Protein AF-A0AAX1D8S8-F1 (afdb_monomer)

Radius of gyration: 26.81 Å; Cα contacts (8 Å, |Δi|>4): 566; chains: 1; bounding box: 75×73×84 Å

Structure (mmCIF, N/CA/C/O backbone):
data_AF-A0AAX1D8S8-F1
#
_entry.id   AF-A0AAX1D8S8-F1
#
loop_
_atom_site.group_PDB
_atom_site.id
_atom_site.type_symbol
_atom_site.label_atom_id
_atom_site.label_alt_id
_atom_site.label_comp_id
_atom_site.label_asym_id
_atom_site.label_entity_id
_atom_site.label_seq_id
_atom_site.pdbx_PDB_ins_code
_atom_site.Cartn_x
_atom_site.Cartn_y
_atom_site.Cartn_z
_atom_site.occupancy
_atom_site.B_iso_or_equiv
_atom_site.auth_seq_id
_atom_site.auth_comp_id
_atom_site.auth_asym_id
_atom_site.auth_atom_id
_atom_site.pdbx_PDB_model_num
ATOM 1 N N . MET A 1 1 ? -3.648 -12.601 16.994 1.00 87.38 1 MET A N 1
ATOM 2 C CA . MET A 1 1 ? -4.245 -11.450 16.275 1.00 87.38 1 MET A CA 1
ATOM 3 C C . MET A 1 1 ? -3.340 -10.216 16.274 1.00 87.38 1 MET A C 1
ATOM 5 O O . MET A 1 1 ? -2.895 -9.836 15.205 1.00 87.38 1 MET A O 1
ATOM 9 N N . LEU A 1 2 ? -2.989 -9.625 17.426 1.00 89.38 2 LEU A N 1
ATOM 10 C CA . LEU A 1 2 ? -2.055 -8.480 17.460 1.00 89.38 2 LEU A CA 1
ATOM 11 C C . LEU A 1 2 ? -0.657 -8.826 16.920 1.00 89.38 2 LEU A C 1
ATOM 13 O O . LEU A 1 2 ? -0.120 -8.078 16.114 1.00 89.38 2 LEU A O 1
ATOM 17 N N . ALA A 1 3 ? -0.115 -9.993 17.290 1.00 88.94 3 ALA A N 1
ATOM 18 C CA . ALA A 1 3 ? 1.142 -10.491 16.727 1.00 88.94 3 ALA A CA 1
ATOM 19 C C . ALA A 1 3 ? 1.061 -10.697 15.203 1.00 88.94 3 ALA A C 1
ATOM 21 O O . ALA A 1 3 ? 1.973 -10.308 14.487 1.00 88.94 3 ALA A O 1
ATOM 22 N N . ALA A 1 4 ? -0.063 -11.235 14.705 1.00 90.19 4 ALA A N 1
ATOM 23 C CA . ALA A 1 4 ? -0.306 -11.393 13.270 1.00 90.19 4 ALA A CA 1
ATOM 24 C C . ALA A 1 4 ? -0.246 -10.043 12.539 1.00 90.19 4 ALA A C 1
ATOM 26 O O . ALA A 1 4 ? 0.468 -9.895 11.556 1.00 90.19 4 ALA A O 1
ATOM 27 N N . PHE A 1 5 ? -0.932 -9.031 13.076 1.00 90.50 5 PHE A N 1
ATOM 28 C CA . PHE A 1 5 ? -0.909 -7.670 12.543 1.00 90.50 5 PHE A CA 1
ATOM 29 C C . PHE A 1 5 ? 0.482 -7.041 12.559 1.00 90.50 5 PHE A C 1
ATOM 31 O O . PHE A 1 5 ? 0.913 -6.505 11.541 1.00 90.50 5 PHE A O 1
ATOM 38 N N . ALA A 1 6 ? 1.191 -7.128 13.689 1.00 90.50 6 ALA A N 1
ATOM 39 C CA . ALA A 1 6 ? 2.540 -6.585 13.813 1.00 90.50 6 ALA A CA 1
ATOM 40 C C . ALA A 1 6 ? 3.482 -7.205 12.774 1.00 90.50 6 ALA A C 1
ATOM 42 O O . ALA A 1 6 ? 4.179 -6.483 12.074 1.00 90.50 6 ALA A O 1
ATOM 43 N N . LEU A 1 7 ? 3.450 -8.531 12.626 1.00 88.69 7 LEU A N 1
ATOM 44 C CA . LEU A 1 7 ? 4.300 -9.262 11.691 1.00 88.69 7 LEU A CA 1
ATOM 45 C C . LEU A 1 7 ? 3.942 -9.008 10.220 1.00 88.69 7 LEU A C 1
ATOM 47 O O . LEU A 1 7 ? 4.844 -8.885 9.396 1.00 88.69 7 LEU A O 1
ATOM 51 N N . CYS A 1 8 ? 2.656 -8.866 9.884 1.00 88.44 8 CYS A N 1
ATOM 52 C CA . CYS A 1 8 ? 2.245 -8.481 8.532 1.00 88.44 8 CYS A CA 1
ATOM 53 C C . CYS A 1 8 ? 2.627 -7.034 8.184 1.00 88.44 8 CYS A C 1
ATOM 55 O O . CYS A 1 8 ? 2.885 -6.749 7.020 1.00 88.44 8 CYS A O 1
ATOM 57 N N . LEU A 1 9 ? 2.700 -6.123 9.162 1.00 88.75 9 LEU A N 1
ATOM 58 C CA . LEU A 1 9 ? 3.254 -4.780 8.948 1.00 88.75 9 LEU A CA 1
ATOM 59 C C . LEU A 1 9 ? 4.780 -4.735 9.037 1.00 88.75 9 LEU A C 1
ATOM 61 O O . LEU A 1 9 ? 5.375 -3.769 8.576 1.00 88.75 9 LEU A O 1
ATOM 65 N N . ALA A 1 10 ? 5.431 -5.742 9.612 1.00 84.69 10 ALA A N 1
ATOM 66 C CA . ALA A 1 10 ? 6.866 -5.699 9.845 1.00 84.69 10 ALA A CA 1
ATOM 67 C C . ALA A 1 10 ? 7.686 -5.731 8.545 1.00 84.69 10 ALA A C 1
ATOM 69 O O . ALA A 1 10 ? 8.789 -5.215 8.557 1.00 84.69 10 ALA A O 1
ATOM 70 N N . GLY A 1 11 ? 7.187 -6.270 7.428 1.00 79.00 11 GLY A N 1
ATOM 71 C CA . GLY A 1 11 ? 7.929 -6.274 6.160 1.00 79.00 11 GLY A CA 1
ATOM 72 C C . GLY A 1 11 ? 7.166 -6.898 4.987 1.00 79.00 11 GLY A C 1
ATOM 73 O O . GLY A 1 11 ? 6.049 -7.388 5.153 1.00 79.00 11 GLY A O 1
ATOM 74 N N . SER A 1 12 ? 7.778 -6.914 3.797 1.00 72.06 12 SER A N 1
ATOM 75 C CA . SER A 1 12 ? 7.212 -7.487 2.558 1.00 72.06 12 SER A CA 1
ATOM 76 C C . SER A 1 12 ? 8.270 -8.215 1.712 1.00 72.06 12 SER A C 1
ATOM 78 O O . SER A 1 12 ? 9.472 -8.028 1.909 1.00 72.06 12 SER A O 1
ATOM 80 N N . SER A 1 13 ? 7.846 -9.058 0.759 1.00 65.12 13 SER A N 1
ATOM 81 C CA . SER A 1 13 ? 8.757 -9.739 -0.175 1.00 65.12 13 SER A CA 1
ATOM 82 C C . SER A 1 13 ? 8.081 -10.185 -1.471 1.00 65.12 13 SER A C 1
ATOM 84 O O . SER A 1 13 ? 6.919 -10.578 -1.447 1.00 65.12 13 SER A O 1
ATOM 86 N N . ILE A 1 14 ? 8.853 -10.178 -2.566 1.00 61.88 14 ILE A N 1
ATOM 87 C CA . ILE A 1 14 ? 8.516 -10.792 -3.867 1.00 61.88 14 ILE A CA 1
ATOM 88 C C . ILE A 1 14 ? 8.901 -12.270 -3.959 1.00 61.88 14 ILE A C 1
ATOM 90 O O . ILE A 1 14 ? 8.769 -12.871 -5.025 1.00 61.88 14 ILE A O 1
ATOM 94 N N . TYR A 1 15 ? 9.405 -12.853 -2.868 1.00 62.00 15 TYR A N 1
ATOM 95 C CA . TYR A 1 15 ? 9.742 -14.269 -2.794 1.00 62.00 15 TYR A CA 1
ATOM 96 C C . TYR A 1 15 ? 8.760 -14.987 -1.866 1.00 62.00 15 TYR A C 1
ATOM 98 O O . TYR A 1 15 ? 8.557 -14.583 -0.722 1.00 62.00 15 TYR A O 1
ATOM 106 N N . VAL A 1 16 ? 8.097 -16.010 -2.409 1.00 59.78 16 VAL A N 1
ATOM 107 C CA . VAL A 1 16 ? 7.327 -17.006 -1.655 1.00 59.78 16 VAL A CA 1
ATOM 108 C C . VAL A 1 16 ? 8.241 -18.086 -1.048 1.00 59.78 16 VAL A C 1
ATOM 110 O O . VAL A 1 16 ? 7.948 -18.512 0.069 1.00 59.78 16 VAL A O 1
ATOM 113 N N . PRO A 1 17 ? 9.334 -18.549 -1.704 1.00 61.03 17 PRO A N 1
ATOM 114 C CA . PRO A 1 17 ? 10.184 -19.567 -1.098 1.00 61.03 17 PRO A CA 1
ATOM 115 C C . PRO A 1 17 ? 11.060 -18.997 0.027 1.00 61.03 17 PRO A C 1
ATOM 117 O O . PRO A 1 17 ? 11.132 -17.789 0.253 1.00 61.03 17 PRO A O 1
ATOM 120 N N . TYR A 1 18 ? 11.722 -19.913 0.735 1.00 54.78 18 TYR A N 1
ATOM 121 C CA . TYR A 1 18 ? 12.627 -19.639 1.848 1.00 54.78 18 TYR A CA 1
ATOM 122 C C . TYR A 1 18 ? 13.657 -18.527 1.531 1.00 54.78 18 TYR A C 1
ATOM 124 O O . TYR A 1 18 ? 14.169 -18.491 0.410 1.00 54.78 18 TYR A O 1
ATOM 132 N N . PRO A 1 19 ? 14.007 -17.655 2.505 1.00 63.34 19 PRO A N 1
ATOM 133 C CA . PRO A 1 19 ? 13.573 -17.657 3.910 1.00 63.34 19 PRO A CA 1
ATOM 134 C C . PRO A 1 19 ? 12.190 -17.037 4.159 1.00 63.34 19 PRO A C 1
ATOM 136 O O . PRO A 1 19 ? 11.825 -16.014 3.578 1.00 63.34 19 PRO A O 1
ATOM 139 N N . LEU A 1 20 ? 11.433 -17.630 5.096 1.00 67.81 20 LEU A N 1
ATOM 140 C CA . LEU A 1 20 ? 10.131 -17.115 5.535 1.00 67.81 20 LEU A CA 1
ATOM 141 C C . LEU A 1 20 ? 10.277 -15.721 6.157 1.00 67.81 20 LEU A C 1
ATOM 143 O O . LEU A 1 20 ? 10.866 -15.538 7.221 1.00 67.81 20 LEU A O 1
ATOM 147 N N . ARG A 1 21 ? 9.688 -14.729 5.493 1.00 72.50 21 ARG A N 1
ATOM 148 C CA . ARG A 1 21 ? 9.663 -13.325 5.935 1.00 72.50 21 ARG A CA 1
ATOM 149 C C . ARG A 1 21 ? 8.588 -13.079 7.010 1.00 72.50 21 ARG A C 1
ATOM 151 O O . ARG A 1 21 ? 7.626 -13.848 7.070 1.00 72.50 21 ARG A O 1
ATOM 158 N N . PRO A 1 22 ? 8.679 -11.990 7.804 1.00 76.50 22 PRO A N 1
ATOM 159 C CA . PRO A 1 22 ? 7.746 -11.704 8.899 1.00 76.50 22 PRO A CA 1
ATOM 160 C C . PRO A 1 22 ? 6.259 -11.827 8.536 1.00 76.50 22 PRO A C 1
ATOM 162 O O . PRO A 1 22 ? 5.500 -12.419 9.297 1.00 76.50 22 PRO A O 1
ATOM 165 N N . PHE A 1 23 ? 5.831 -11.373 7.354 1.00 77.94 23 PHE A N 1
ATOM 166 C CA . PHE A 1 23 ? 4.418 -11.447 6.967 1.00 77.94 23 PHE A CA 1
ATOM 167 C C . PHE A 1 23 ? 3.887 -12.876 6.768 1.00 77.94 23 PHE A C 1
ATOM 169 O O . PHE A 1 23 ? 2.705 -13.110 7.012 1.00 77.94 23 PHE A O 1
ATOM 176 N N . HIS A 1 24 ? 4.731 -13.847 6.396 1.00 83.25 24 HIS A N 1
ATOM 177 C CA . HIS A 1 24 ? 4.320 -15.255 6.321 1.00 83.25 24 HIS A CA 1
ATOM 178 C C . HIS A 1 24 ? 3.971 -15.787 7.717 1.00 83.25 24 HIS A C 1
ATOM 180 O O . HIS A 1 24 ? 2.921 -16.398 7.914 1.00 83.25 24 HIS A O 1
ATOM 186 N N . TRP A 1 25 ? 4.809 -15.472 8.710 1.00 84.12 25 TRP A N 1
ATOM 187 C CA . TRP A 1 25 ? 4.545 -15.779 10.117 1.00 84.12 25 TRP A CA 1
ATOM 188 C C . TRP A 1 25 ? 3.311 -15.043 10.640 1.00 84.12 25 TRP A C 1
ATOM 190 O O . TRP A 1 25 ? 2.500 -15.617 11.368 1.00 84.12 25 TRP A O 1
ATOM 200 N N . GLY A 1 26 ? 3.126 -13.789 10.219 1.00 87.81 26 GLY A N 1
ATOM 201 C CA . GLY A 1 26 ? 1.930 -13.013 10.522 1.00 87.81 26 GLY A CA 1
ATOM 202 C C . GLY A 1 26 ? 0.654 -13.700 10.034 1.00 87.81 26 GLY A C 1
ATOM 203 O O . GLY A 1 26 ? -0.293 -13.860 10.807 1.00 87.81 26 GLY A O 1
ATOM 204 N N . LEU A 1 27 ? 0.653 -14.190 8.792 1.00 88.06 27 LEU A N 1
ATOM 205 C CA . LEU A 1 27 ? -0.472 -14.925 8.220 1.00 88.06 27 LEU A CA 1
ATOM 206 C C . LEU A 1 27 ? -0.708 -16.268 8.924 1.00 88.06 27 LEU A C 1
ATOM 208 O O . LEU A 1 27 ? -1.852 -16.594 9.241 1.00 88.06 27 LEU A O 1
ATOM 212 N N . ALA A 1 28 ? 0.350 -17.015 9.247 1.00 89.56 28 ALA A N 1
ATOM 213 C CA . ALA A 1 28 ? 0.233 -18.254 10.015 1.00 89.56 28 ALA A CA 1
ATOM 214 C C . ALA A 1 28 ? -0.436 -18.005 11.380 1.00 89.56 28 ALA A C 1
ATOM 216 O O . ALA A 1 28 ? -1.400 -18.679 11.745 1.00 89.56 28 ALA A O 1
ATOM 217 N N . PHE A 1 29 ? -0.013 -16.965 12.104 1.00 91.69 29 PHE A N 1
ATOM 218 C CA . PHE A 1 29 ? -0.653 -16.563 13.359 1.00 91.69 29 PHE A CA 1
ATOM 219 C C . PHE A 1 29 ? -2.082 -16.055 13.181 1.00 91.69 29 PHE A C 1
ATOM 221 O O . PHE A 1 29 ? -2.885 -16.164 14.113 1.00 91.69 29 PHE A O 1
ATOM 228 N N . PHE A 1 30 ? -2.421 -15.492 12.021 1.00 92.94 30 PHE A N 1
ATOM 229 C CA . PHE A 1 30 ? -3.801 -15.144 11.711 1.00 92.94 30 PHE A CA 1
ATOM 230 C C . PHE A 1 30 ? -4.660 -16.405 11.577 1.00 92.94 30 PHE A C 1
ATOM 232 O O . PHE A 1 30 ? -5.672 -16.508 12.268 1.00 92.94 30 PHE A O 1
ATOM 239 N N . VAL A 1 31 ? -4.221 -17.391 10.790 1.00 92.25 31 VAL A N 1
ATOM 240 C CA . VAL A 1 31 ? -4.919 -18.677 10.617 1.00 92.25 31 VAL A CA 1
ATOM 241 C C . VAL A 1 31 ? -5.097 -19.393 11.956 1.00 92.25 31 VAL A C 1
ATOM 243 O O . VAL A 1 31 ? -6.218 -19.769 12.303 1.00 92.25 31 VAL A O 1
ATOM 246 N N . VAL A 1 32 ? -4.034 -19.495 12.760 1.00 92.88 32 VAL A N 1
ATOM 247 C CA . VAL A 1 32 ? -4.104 -20.082 14.109 1.00 92.88 32 VAL A CA 1
ATOM 248 C C . VAL A 1 32 ? -5.117 -19.333 14.976 1.00 92.88 32 VAL A C 1
ATOM 250 O O . VAL A 1 32 ? -5.945 -19.963 15.628 1.00 92.88 32 VAL A O 1
ATOM 253 N N . ALA A 1 33 ? -5.129 -17.995 14.944 1.00 90.00 33 ALA A N 1
ATOM 254 C CA . ALA A 1 33 ? -6.098 -17.206 15.706 1.00 90.00 33 ALA A CA 1
ATOM 255 C C . ALA A 1 33 ? -7.553 -17.475 15.280 1.00 90.00 33 ALA A C 1
ATOM 257 O O . ALA A 1 33 ? -8.434 -17.507 16.139 1.00 90.00 33 ALA A O 1
ATOM 258 N N . LEU A 1 34 ? -7.820 -17.688 13.989 1.00 91.56 34 LEU A N 1
ATOM 259 C CA . LEU A 1 34 ? -9.152 -18.068 13.504 1.00 91.56 34 LEU A CA 1
ATOM 260 C C . LEU A 1 34 ? -9.533 -19.497 13.927 1.00 91.56 34 LEU A C 1
ATOM 262 O O . LEU A 1 34 ? -10.707 -19.766 14.200 1.00 91.56 34 LEU A O 1
ATOM 266 N N . ALA A 1 35 ? -8.561 -20.407 14.012 1.00 92.00 35 ALA A N 1
ATOM 267 C CA . ALA A 1 35 ? -8.778 -21.788 14.434 1.00 92.00 35 ALA A CA 1
ATOM 268 C C . ALA A 1 35 ? -9.109 -21.896 15.932 1.00 92.00 35 ALA A C 1
ATOM 270 O O . ALA A 1 35 ? -10.058 -22.586 16.293 1.00 92.00 35 ALA A O 1
ATOM 271 N N . ILE A 1 36 ? -8.401 -21.166 16.796 1.00 93.62 36 ILE A N 1
ATOM 272 C CA . ILE A 1 36 ? -8.542 -21.317 18.256 1.00 93.62 36 ILE A CA 1
ATOM 273 C C . ILE A 1 36 ? -9.606 -20.410 18.885 1.00 93.62 36 ILE A C 1
ATOM 275 O O . ILE A 1 36 ? -10.063 -20.683 19.989 1.00 93.62 36 ILE A O 1
ATOM 279 N N . ALA A 1 37 ? -10.003 -19.320 18.220 1.00 89.81 37 ALA A N 1
ATOM 280 C CA . ALA A 1 37 ? -10.888 -18.320 18.813 1.00 89.81 37 ALA A CA 1
ATOM 281 C C . ALA A 1 37 ? -12.134 -18.055 17.945 1.00 89.81 37 ALA A C 1
ATOM 283 O O . ALA A 1 37 ? -12.070 -17.287 16.974 1.00 89.81 37 ALA A O 1
ATOM 284 N N . PRO A 1 38 ? -13.302 -18.617 18.321 1.00 90.06 38 PRO A N 1
ATOM 285 C CA . PRO A 1 38 ? -14.549 -18.458 17.572 1.00 90.06 38 PRO A CA 1
ATOM 286 C C . PRO A 1 38 ? -14.947 -16.995 17.347 1.00 90.06 38 PRO A C 1
ATOM 288 O O . PRO A 1 38 ? -15.399 -16.631 16.265 1.00 90.06 38 PRO A O 1
ATOM 291 N N . SER A 1 39 ? -14.703 -16.118 18.324 1.00 88.06 39 SER A N 1
ATOM 292 C CA . SER A 1 39 ? -15.021 -14.687 18.220 1.00 88.06 39 SER A CA 1
ATOM 293 C C . SER A 1 39 ? -14.231 -13.966 17.117 1.00 88.06 39 SER A C 1
ATOM 295 O O . SER A 1 39 ? -14.758 -13.049 16.476 1.00 88.06 39 SER A O 1
ATOM 297 N N . TRP A 1 40 ? -12.986 -14.380 16.857 1.00 89.31 40 TRP A N 1
ATOM 298 C CA . TRP A 1 40 ? -12.174 -13.866 15.751 1.00 89.31 40 TRP A CA 1
ATOM 299 C C . TRP A 1 40 ? -12.616 -14.449 14.413 1.00 89.31 40 TRP A C 1
ATOM 301 O O . TRP A 1 40 ? -12.707 -13.707 13.436 1.00 89.31 40 TRP A O 1
ATOM 311 N N . ARG A 1 41 ? -12.967 -15.738 14.385 1.00 91.62 41 ARG A N 1
ATOM 312 C CA . ARG A 1 41 ? -13.511 -16.408 13.198 1.00 91.62 41 ARG A CA 1
ATOM 313 C C . ARG A 1 41 ? -14.806 -15.767 12.716 1.00 91.62 41 ARG A C 1
ATOM 315 O O . ARG A 1 41 ? -14.914 -15.418 11.547 1.00 91.62 41 ARG A O 1
ATOM 322 N N . ILE A 1 42 ? -15.757 -15.556 13.624 1.00 89.75 42 ILE A N 1
ATOM 323 C CA . ILE A 1 42 ? -17.045 -14.914 13.328 1.00 89.75 42 ILE A CA 1
ATOM 324 C C . ILE A 1 42 ? -16.817 -13.488 12.816 1.00 89.75 42 ILE A C 1
ATOM 326 O O . ILE A 1 42 ? -17.397 -13.088 11.808 1.00 89.75 42 ILE A O 1
ATOM 330 N N . ALA A 1 43 ? -15.929 -12.724 13.462 1.00 88.44 43 ALA A N 1
ATOM 331 C CA . ALA A 1 43 ? -15.609 -11.373 13.012 1.00 88.44 43 ALA A CA 1
ATOM 332 C C . ALA A 1 43 ? -15.029 -11.370 11.588 1.00 88.44 43 ALA A C 1
ATOM 334 O O . ALA A 1 43 ? -15.535 -10.633 10.740 1.00 88.44 43 ALA A O 1
ATOM 335 N N . ALA A 1 44 ? -14.039 -12.220 11.306 1.00 90.62 44 ALA A N 1
ATOM 336 C CA . ALA A 1 44 ? -13.458 -12.354 9.973 1.00 90.62 44 ALA A CA 1
ATOM 337 C C . ALA A 1 44 ? -14.497 -12.802 8.933 1.00 90.62 44 ALA A C 1
ATOM 339 O O . ALA A 1 44 ? -14.538 -12.249 7.840 1.00 90.62 44 ALA A O 1
ATOM 340 N N . TRP A 1 45 ? -15.398 -13.724 9.283 1.00 90.44 45 TRP A N 1
ATOM 341 C CA . TRP A 1 45 ? -16.470 -14.188 8.395 1.00 90.44 45 TRP A CA 1
ATOM 342 C C . TRP A 1 45 ? -17.464 -13.084 8.008 1.00 90.44 45 TRP A C 1
ATOM 344 O O . TRP A 1 45 ? -17.980 -13.061 6.889 1.00 90.44 45 TRP A O 1
ATOM 354 N N . HIS A 1 46 ? -17.707 -12.141 8.920 1.00 90.62 46 HIS A N 1
ATOM 355 C CA . HIS A 1 46 ? -18.528 -10.950 8.690 1.00 90.62 46 HIS A CA 1
ATOM 356 C C . HIS A 1 46 ? -17.707 -9.742 8.212 1.00 90.62 46 HIS A C 1
ATOM 358 O O . HIS A 1 46 ? -18.061 -8.598 8.509 1.00 90.62 46 HIS A O 1
ATOM 364 N N . THR A 1 47 ? -16.596 -9.976 7.513 1.00 91.94 47 THR A N 1
ATOM 365 C CA . THR A 1 47 ? -15.846 -8.936 6.797 1.00 91.94 47 THR A CA 1
ATOM 366 C C . THR A 1 47 ? -16.724 -8.247 5.750 1.00 91.94 47 THR A C 1
ATOM 368 O O . THR A 1 47 ? -17.498 -8.876 5.025 1.00 91.94 47 THR A O 1
ATOM 371 N N . ARG A 1 48 ? -16.600 -6.926 5.655 1.00 91.94 48 ARG A N 1
ATOM 372 C CA . ARG A 1 48 ? -17.232 -6.092 4.626 1.00 91.94 48 ARG A CA 1
ATOM 373 C C . ARG A 1 48 ? -16.592 -6.300 3.257 1.00 91.94 48 ARG A C 1
ATOM 375 O O . ARG A 1 48 ? -17.232 -6.021 2.248 1.00 91.94 48 ARG A O 1
ATOM 382 N N . LEU A 1 49 ? -15.374 -6.835 3.221 1.00 92.94 49 LEU A N 1
ATOM 383 C CA . LEU A 1 49 ? -14.670 -7.226 2.003 1.00 92.94 49 LEU A CA 1
ATOM 384 C C . LEU A 1 49 ? -15.066 -8.620 1.495 1.00 92.94 49 LEU A C 1
ATOM 386 O O . LEU A 1 49 ? -14.505 -9.075 0.504 1.00 92.94 49 LEU A O 1
ATOM 390 N N . LYS A 1 50 ? -16.052 -9.290 2.112 1.00 93.50 50 LYS A N 1
ATOM 391 C CA . LYS A 1 50 ? -16.427 -10.672 1.767 1.00 93.50 50 LYS A CA 1
ATOM 392 C C . LYS A 1 50 ? -16.737 -10.845 0.283 1.00 93.50 50 LYS A C 1
ATOM 394 O O . LYS A 1 50 ? -16.179 -11.730 -0.350 1.00 93.50 50 LYS A O 1
ATOM 399 N N . LEU A 1 51 ? -17.618 -10.007 -0.265 1.00 92.69 51 LEU A N 1
ATOM 400 C CA . LEU A 1 51 ? -18.005 -10.102 -1.672 1.00 92.69 51 LEU A CA 1
ATOM 401 C C . LEU A 1 51 ? -16.826 -9.788 -2.616 1.00 92.69 51 LEU A C 1
ATOM 403 O O . LEU A 1 51 ? -16.550 -10.630 -3.465 1.00 92.69 51 LEU A O 1
ATOM 407 N N . PRO A 1 52 ? -16.081 -8.671 -2.455 1.00 93.94 52 PRO A N 1
ATOM 408 C CA . PRO A 1 52 ? -14.869 -8.426 -3.241 1.00 93.94 52 PRO A CA 1
ATOM 409 C C . PRO A 1 52 ? -13.851 -9.572 -3.202 1.00 93.94 52 PRO A C 1
ATOM 411 O O . PRO A 1 52 ? -13.322 -9.948 -4.241 1.00 93.94 52 PRO A O 1
ATOM 414 N N . VAL A 1 53 ? -13.603 -10.159 -2.026 1.00 94.56 53 VAL A N 1
ATOM 415 C CA . VAL A 1 53 ? -12.654 -11.273 -1.875 1.00 94.56 53 VAL A CA 1
ATOM 416 C C . VAL A 1 53 ? -13.166 -12.540 -2.560 1.00 94.56 53 VAL A C 1
ATOM 418 O O . VAL A 1 53 ? -12.392 -13.211 -3.232 1.00 94.56 53 VAL A O 1
ATOM 421 N N . LEU A 1 54 ? -14.458 -12.862 -2.447 1.00 94.69 54 LEU A N 1
ATOM 422 C CA . LEU A 1 54 ? -15.041 -14.008 -3.156 1.00 94.69 54 LEU A CA 1
ATOM 423 C C . LEU A 1 54 ? -14.955 -13.840 -4.676 1.00 94.69 54 LEU A C 1
ATOM 425 O O . LEU A 1 54 ? -14.596 -14.789 -5.367 1.00 94.69 54 LEU A O 1
ATOM 429 N N . ILE A 1 55 ? -15.238 -12.637 -5.185 1.00 94.19 55 ILE A N 1
ATOM 430 C CA . ILE A 1 55 ? -15.099 -12.319 -6.612 1.00 94.19 55 ILE A CA 1
ATOM 431 C C . ILE A 1 55 ? -13.639 -12.463 -7.045 1.00 94.19 55 ILE A C 1
ATOM 433 O O . ILE A 1 55 ? -13.385 -13.074 -8.074 1.00 94.19 55 ILE A O 1
ATOM 437 N N . LEU A 1 56 ? -12.684 -11.962 -6.254 1.00 94.19 56 LEU A N 1
ATOM 438 C CA . LEU A 1 56 ? -11.256 -12.120 -6.530 1.00 94.19 56 LEU A CA 1
ATOM 439 C C . LEU A 1 56 ? -10.853 -13.598 -6.604 1.00 94.19 56 LEU A C 1
ATOM 441 O O . LEU A 1 56 ? -10.196 -13.998 -7.556 1.00 94.19 56 LEU A O 1
ATOM 445 N N . VAL A 1 57 ? -11.255 -14.417 -5.629 1.00 94.56 57 VAL A N 1
ATOM 446 C CA . VAL A 1 57 ? -10.929 -15.854 -5.609 1.00 94.56 57 VAL A CA 1
ATOM 447 C C . VAL A 1 57 ? -11.536 -16.573 -6.811 1.00 94.56 57 VAL A C 1
ATOM 449 O O . VAL A 1 57 ? -10.845 -17.359 -7.454 1.00 94.56 57 VAL A O 1
ATOM 452 N N . LEU A 1 58 ? -12.799 -16.287 -7.141 1.00 94.50 58 LEU A N 1
ATOM 453 C CA . LEU A 1 58 ? -13.452 -16.853 -8.320 1.00 94.50 58 LEU A CA 1
ATOM 454 C C . LEU A 1 58 ? -12.746 -16.418 -9.607 1.00 94.50 58 LEU A C 1
ATOM 456 O O . LEU A 1 58 ? -12.539 -17.237 -10.494 1.00 94.50 58 LEU A O 1
ATOM 460 N N . LEU A 1 59 ? -12.359 -15.147 -9.698 1.00 93.56 59 LEU A N 1
ATOM 461 C CA . LEU A 1 59 ? -11.652 -14.608 -10.850 1.00 93.56 59 LEU A CA 1
ATOM 462 C C . LEU A 1 59 ? -10.299 -15.288 -11.045 1.00 93.56 59 LEU A C 1
ATOM 464 O O . LEU A 1 59 ? -9.995 -15.698 -12.157 1.00 93.56 59 LEU A O 1
ATOM 468 N N . LEU A 1 60 ? -9.521 -15.452 -9.973 1.00 93.19 60 LEU A N 1
ATOM 469 C CA . LEU A 1 60 ? -8.264 -16.197 -10.011 1.00 93.19 60 LEU A CA 1
ATOM 470 C C . LEU A 1 60 ? -8.534 -17.650 -10.439 1.00 93.19 60 LEU A C 1
ATOM 472 O O . LEU A 1 60 ? -7.951 -18.136 -11.398 1.00 93.19 60 LEU A O 1
ATOM 476 N N . ALA A 1 61 ? -9.505 -18.336 -9.834 1.00 92.31 61 ALA A N 1
ATOM 477 C CA . ALA A 1 61 ? -9.857 -19.695 -10.252 1.00 92.31 61 ALA A CA 1
ATOM 478 C C . ALA A 1 61 ? -10.221 -19.784 -11.747 1.00 92.31 61 ALA A C 1
ATOM 480 O O . ALA A 1 61 ? -9.768 -20.700 -12.427 1.00 92.31 61 ALA A O 1
ATOM 481 N N . LEU A 1 62 ? -10.969 -18.818 -12.284 1.00 91.00 62 LEU A N 1
ATOM 482 C CA . LEU A 1 62 ? -11.279 -18.755 -13.713 1.00 91.00 62 LEU A CA 1
ATOM 483 C C . LEU A 1 62 ? -10.028 -18.489 -14.554 1.00 91.00 62 LEU A C 1
ATOM 485 O O . LEU A 1 62 ? -9.814 -19.200 -15.528 1.00 91.00 62 LEU A O 1
ATOM 489 N N . GLN A 1 63 ? -9.179 -17.538 -14.154 1.00 90.19 63 GLN A N 1
ATOM 490 C CA . GLN A 1 63 ? -7.939 -17.202 -14.860 1.00 90.19 63 GLN A CA 1
ATOM 491 C C . GLN A 1 63 ? -7.011 -18.399 -15.042 1.00 90.19 63 GLN A C 1
ATOM 493 O O . GLN A 1 63 ? -6.311 -18.453 -16.051 1.00 90.19 63 GLN A O 1
ATOM 498 N N . SER A 1 64 ? -7.052 -19.375 -14.126 1.00 87.69 64 SER A N 1
ATOM 499 C CA . SER A 1 64 ? -6.299 -20.630 -14.248 1.00 87.69 64 SER A CA 1
ATOM 500 C C . SER A 1 64 ? -6.580 -21.398 -15.550 1.00 87.69 64 SER A C 1
ATOM 502 O O . SER A 1 64 ? -5.711 -22.119 -16.030 1.00 87.69 64 SER A O 1
ATOM 504 N N . LEU A 1 65 ? -7.752 -21.201 -16.165 1.00 87.25 65 LEU A N 1
ATOM 505 C CA . LEU A 1 65 ? -8.166 -21.885 -17.393 1.00 87.25 65 LEU A CA 1
ATOM 506 C C . LEU A 1 65 ? -7.441 -21.387 -18.656 1.00 87.25 65 LEU A C 1
ATOM 508 O O . LEU A 1 65 ? -7.535 -22.037 -19.694 1.00 87.25 65 LEU A O 1
ATOM 512 N N . TRP A 1 66 ? -6.745 -20.247 -18.598 1.00 85.75 66 TRP A N 1
ATOM 513 C CA . TRP A 1 66 ? -6.022 -19.669 -19.742 1.00 85.75 66 TRP A CA 1
ATOM 514 C C . TRP A 1 66 ? -4.615 -19.179 -19.370 1.00 85.75 66 TRP A C 1
ATOM 516 O O . TRP A 1 66 ? -4.104 -18.211 -19.940 1.00 85.75 66 TRP A O 1
ATOM 526 N N . VAL A 1 67 ? -3.979 -19.813 -18.382 1.00 83.44 67 VAL A N 1
ATOM 527 C CA . VAL A 1 67 ? -2.621 -19.452 -17.957 1.00 83.44 67 VAL A CA 1
ATOM 528 C C . VAL A 1 67 ? -1.589 -19.885 -18.989 1.00 83.44 67 VAL A C 1
ATOM 530 O O . VAL A 1 67 ? -1.570 -21.022 -19.436 1.00 83.44 67 VAL A O 1
ATOM 533 N N . MET A 1 68 ? -0.698 -18.952 -19.331 1.00 79.44 68 MET A N 1
ATOM 534 C CA . MET A 1 68 ? 0.443 -19.194 -20.222 1.00 79.44 68 MET A CA 1
ATOM 535 C C . MET A 1 68 ? 1.770 -19.387 -19.465 1.00 79.44 68 MET A C 1
ATOM 537 O O . MET A 1 68 ? 2.760 -19.805 -20.054 1.00 79.44 68 MET A O 1
ATOM 541 N N . ALA A 1 69 ? 1.829 -19.020 -18.180 1.00 81.75 69 ALA A N 1
ATOM 542 C CA . ALA A 1 69 ? 3.043 -19.058 -17.361 1.00 81.75 69 ALA A CA 1
ATOM 543 C C . ALA A 1 69 ? 2.724 -19.463 -15.910 1.00 81.75 69 ALA A C 1
ATOM 545 O O . ALA A 1 69 ? 2.560 -18.602 -15.039 1.00 81.75 69 ALA A O 1
ATOM 546 N N . ASP A 1 70 ? 2.661 -20.770 -15.657 1.00 80.62 70 ASP A N 1
ATOM 547 C CA . ASP A 1 70 ? 2.147 -21.356 -14.408 1.00 80.62 70 ASP A CA 1
ATOM 548 C C . ASP A 1 70 ? 2.903 -20.924 -13.148 1.00 80.62 70 ASP A C 1
ATOM 550 O O . ASP A 1 70 ? 2.282 -20.577 -12.141 1.00 80.62 70 ASP A O 1
ATOM 554 N N . ASP A 1 71 ? 4.238 -20.875 -13.192 1.00 82.06 71 ASP A N 1
ATOM 555 C CA . ASP A 1 71 ? 5.051 -20.457 -12.039 1.00 82.06 71 ASP A CA 1
ATOM 556 C C . ASP A 1 71 ? 4.755 -19.001 -11.641 1.00 82.06 71 ASP A C 1
ATOM 558 O O . ASP A 1 71 ? 4.475 -18.700 -10.475 1.00 82.06 71 ASP A O 1
ATOM 562 N N . ARG A 1 72 ? 4.731 -18.086 -12.619 1.00 80.56 72 ARG A N 1
ATOM 563 C CA . ARG A 1 72 ? 4.432 -16.668 -12.367 1.00 80.56 72 ARG A CA 1
ATOM 564 C C . ARG A 1 72 ? 3.004 -16.489 -11.887 1.00 80.56 72 ARG A C 1
ATOM 566 O O . ARG A 1 72 ? 2.773 -15.770 -10.914 1.00 80.56 72 ARG A O 1
ATOM 573 N N . TYR A 1 73 ? 2.063 -17.154 -12.546 1.00 87.06 73 TYR A N 1
ATOM 574 C CA . TYR A 1 73 ? 0.665 -17.128 -12.154 1.00 87.06 73 TYR A CA 1
ATOM 575 C C . TYR A 1 73 ? 0.487 -17.581 -10.705 1.00 87.06 73 TYR A C 1
ATOM 577 O O . TYR A 1 73 ? -0.141 -16.874 -9.915 1.00 87.06 73 TYR A O 1
ATOM 585 N N . THR A 1 74 ? 1.117 -18.691 -10.318 1.00 86.25 74 THR A N 1
ATOM 586 C CA . THR A 1 74 ? 1.033 -19.245 -8.963 1.00 86.25 74 THR A CA 1
ATOM 587 C C . THR A 1 74 ? 1.577 -18.270 -7.920 1.00 86.25 74 THR A C 1
ATOM 589 O O . THR A 1 74 ? 0.912 -18.008 -6.915 1.00 86.25 74 THR A O 1
ATOM 592 N N . ARG A 1 75 ? 2.748 -17.663 -8.163 1.00 83.75 75 ARG A N 1
ATOM 593 C CA . ARG A 1 75 ? 3.356 -16.692 -7.233 1.00 83.75 75 ARG A CA 1
ATOM 594 C C . ARG A 1 75 ? 2.482 -15.454 -7.041 1.00 83.75 75 ARG A C 1
ATOM 596 O O . ARG A 1 75 ? 2.208 -15.067 -5.907 1.00 83.75 75 ARG A O 1
ATOM 603 N N . TYR A 1 76 ? 2.007 -14.850 -8.129 1.00 85.19 76 TYR A N 1
ATOM 604 C CA . TYR A 1 76 ? 1.172 -13.646 -8.063 1.00 85.19 76 TYR A CA 1
ATOM 605 C C . TYR A 1 76 ? -0.214 -13.914 -7.478 1.00 85.19 76 TYR A C 1
ATOM 607 O O . TYR A 1 76 ? -0.700 -13.123 -6.669 1.00 85.19 76 TYR A O 1
ATOM 615 N N . THR A 1 77 ? -0.817 -15.049 -7.823 1.00 89.75 77 THR A N 1
ATOM 616 C CA . THR A 1 77 ? -2.061 -15.521 -7.204 1.00 89.75 77 THR A CA 1
ATOM 617 C C . THR A 1 77 ? -1.874 -15.658 -5.699 1.00 89.75 77 THR A C 1
ATOM 619 O O . THR A 1 77 ? -2.673 -15.125 -4.929 1.00 89.75 77 THR A O 1
ATOM 622 N N . MET A 1 78 ? -0.778 -16.283 -5.260 1.00 88.31 78 MET A N 1
ATOM 623 C CA . MET A 1 78 ? -0.458 -16.401 -3.840 1.00 88.31 78 MET A CA 1
ATOM 624 C C . MET A 1 78 ? -0.321 -15.024 -3.176 1.00 88.31 78 MET A C 1
ATOM 626 O O . MET A 1 78 ? -0.907 -14.806 -2.118 1.00 88.31 78 MET A O 1
ATOM 630 N N . TYR A 1 79 ? 0.368 -14.060 -3.797 1.00 87.75 79 TYR A N 1
ATOM 631 C CA . TYR A 1 79 ? 0.468 -12.704 -3.245 1.00 87.75 79 TYR A CA 1
ATOM 632 C C . TYR A 1 79 ? -0.874 -11.996 -3.119 1.00 87.75 79 TYR A C 1
ATOM 634 O O . TYR A 1 79 ? -1.130 -11.380 -2.084 1.00 87.75 79 TYR A O 1
ATOM 642 N N . LEU A 1 80 ? -1.741 -12.111 -4.124 1.00 90.94 80 LEU A N 1
ATOM 643 C CA . LEU A 1 80 ? -3.085 -11.539 -4.078 1.00 90.94 80 LEU A CA 1
ATOM 644 C C . LEU A 1 80 ? -3.930 -12.177 -2.970 1.00 90.94 80 LEU A C 1
ATOM 646 O O . LEU A 1 80 ? -4.637 -11.464 -2.259 1.00 90.94 80 LEU A O 1
ATOM 650 N N . LEU A 1 81 ? -3.822 -13.493 -2.764 1.00 92.00 81 LEU A N 1
ATOM 651 C CA . LEU A 1 81 ? -4.517 -14.195 -1.681 1.00 92.00 81 LEU A CA 1
ATOM 652 C C . LEU A 1 81 ? -3.978 -13.808 -0.296 1.00 92.00 81 LEU A C 1
ATOM 654 O O . LEU A 1 81 ? -4.766 -13.555 0.618 1.00 92.00 81 LEU A O 1
ATOM 658 N N . ILE A 1 82 ? -2.654 -13.699 -0.142 1.00 90.94 82 ILE A N 1
ATOM 659 C CA . ILE A 1 82 ? -2.021 -13.186 1.084 1.00 90.94 82 ILE A CA 1
ATOM 660 C C . ILE A 1 82 ? -2.494 -11.752 1.347 1.00 90.94 82 ILE A C 1
ATOM 662 O O . ILE A 1 82 ? -2.887 -11.431 2.468 1.00 90.94 82 ILE A O 1
ATOM 666 N N . GLY A 1 83 ? -2.518 -10.904 0.318 1.00 92.12 83 GLY A N 1
ATOM 667 C CA . GLY A 1 83 ? -3.032 -9.542 0.394 1.00 92.12 83 GLY A CA 1
ATOM 668 C C . GLY A 1 83 ? -4.499 -9.494 0.827 1.00 92.12 83 GLY A C 1
ATOM 669 O O . GLY A 1 83 ? -4.849 -8.798 1.779 1.00 92.12 83 GLY A O 1
ATOM 670 N N . ALA A 1 84 ? -5.363 -10.304 0.217 1.00 94.50 84 ALA A N 1
ATOM 671 C CA . ALA A 1 84 ? -6.765 -10.418 0.612 1.00 94.50 84 ALA A CA 1
ATOM 672 C C . ALA A 1 84 ? -6.918 -10.852 2.082 1.00 94.50 84 ALA A C 1
ATOM 674 O O . ALA A 1 84 ? -7.714 -10.268 2.822 1.00 94.50 84 ALA A O 1
ATOM 675 N N . ALA A 1 85 ? -6.115 -11.815 2.544 1.00 94.50 85 ALA A N 1
ATOM 676 C CA . ALA A 1 85 ? -6.104 -12.237 3.942 1.00 94.50 85 ALA A CA 1
ATOM 677 C C . ALA A 1 85 ? -5.624 -11.119 4.888 1.00 94.50 85 ALA A C 1
ATOM 679 O O . ALA A 1 85 ? -6.242 -10.890 5.931 1.00 94.50 85 ALA A O 1
ATOM 680 N N . SER A 1 86 ? -4.584 -10.373 4.507 1.00 94.62 86 SER A N 1
ATOM 681 C CA . SER A 1 86 ? -4.100 -9.186 5.225 1.00 94.62 86 SER A CA 1
ATOM 682 C C . SER A 1 86 ? -5.155 -8.076 5.302 1.00 94.62 86 SER A C 1
ATOM 684 O O . SER A 1 86 ? -5.281 -7.417 6.337 1.00 94.62 86 SER A O 1
ATOM 686 N N . ALA A 1 87 ? -5.971 -7.897 4.260 1.00 95.81 87 ALA A N 1
ATOM 687 C CA . ALA A 1 87 ? -7.094 -6.963 4.284 1.00 95.81 87 ALA A CA 1
ATOM 688 C C . ALA A 1 87 ? -8.200 -7.413 5.249 1.00 95.81 87 ALA A C 1
ATOM 690 O O . ALA A 1 87 ? -8.688 -6.614 6.052 1.00 95.81 87 ALA A O 1
ATOM 691 N N . ILE A 1 88 ? -8.545 -8.704 5.266 1.00 95.88 88 ILE A N 1
ATOM 692 C CA . ILE A 1 88 ? -9.495 -9.252 6.249 1.00 95.88 88 ILE A CA 1
ATOM 693 C C . ILE A 1 88 ? -8.952 -9.081 7.675 1.00 95.88 88 ILE A C 1
ATOM 695 O O . ILE A 1 88 ? -9.702 -8.684 8.572 1.00 95.88 88 ILE A O 1
ATOM 699 N N . LEU A 1 89 ? -7.658 -9.332 7.897 1.00 95.00 89 LEU A N 1
ATOM 700 C CA . LEU A 1 89 ? -6.979 -9.105 9.176 1.00 95.00 89 LEU A CA 1
ATOM 701 C C . LEU A 1 89 ? -7.092 -7.637 9.619 1.00 95.00 89 LEU A C 1
ATOM 703 O O . LEU A 1 89 ? -7.522 -7.371 10.746 1.00 95.00 89 LEU A O 1
ATOM 707 N N . GLY A 1 90 ? -6.761 -6.696 8.728 1.00 94.62 90 GLY A N 1
ATOM 708 C CA . GLY A 1 90 ? -6.846 -5.256 8.981 1.00 94.62 90 GLY A CA 1
ATOM 709 C C . GLY A 1 90 ? -8.258 -4.812 9.365 1.00 94.62 90 GLY A C 1
ATOM 710 O O . GLY A 1 90 ? -8.441 -4.151 10.389 1.00 94.62 90 GLY A O 1
ATOM 711 N N . GLU A 1 91 ? -9.276 -5.247 8.616 1.00 94.94 91 GLU A N 1
ATOM 712 C CA . GLU A 1 91 ? -10.675 -4.924 8.922 1.00 94.94 91 GLU A CA 1
ATOM 713 C C . GLU A 1 91 ? -11.126 -5.534 10.257 1.00 94.94 91 GLU A C 1
ATOM 715 O O . GLU A 1 91 ? -11.808 -4.896 11.065 1.00 94.94 91 GLU A O 1
ATOM 720 N N . THR A 1 92 ? -10.760 -6.793 10.499 1.00 92.50 92 THR A N 1
ATOM 721 C CA . THR A 1 92 ? -11.167 -7.546 11.691 1.00 92.50 92 THR A CA 1
ATOM 722 C C . THR A 1 92 ? -10.617 -6.916 12.965 1.00 92.50 92 THR A C 1
ATOM 724 O O . THR A 1 92 ? -11.329 -6.836 13.968 1.00 92.50 92 THR A O 1
ATOM 727 N N . ILE A 1 93 ? -9.376 -6.435 12.926 1.00 91.69 93 ILE A N 1
ATOM 728 C CA . ILE A 1 93 ? -8.758 -5.725 14.047 1.00 91.69 93 ILE A CA 1
ATOM 729 C C . ILE A 1 93 ? -9.349 -4.324 14.206 1.00 91.69 93 ILE A C 1
ATOM 731 O O . ILE A 1 93 ? -9.702 -3.952 15.323 1.00 91.69 93 ILE A O 1
ATOM 735 N N . ALA A 1 94 ? -9.515 -3.572 13.114 1.00 91.88 94 ALA A N 1
ATOM 736 C CA . ALA A 1 94 ? -10.011 -2.196 13.164 1.00 91.88 94 ALA A CA 1
ATOM 737 C C . ALA A 1 94 ? -11.446 -2.073 13.699 1.00 91.88 94 ALA A C 1
ATOM 739 O O . ALA A 1 94 ? -11.792 -1.061 14.303 1.00 91.88 94 ALA A O 1
ATOM 740 N N . ARG A 1 95 ? -12.284 -3.102 13.515 1.00 88.88 95 ARG A N 1
ATOM 741 C CA . ARG A 1 95 ? -13.655 -3.132 14.057 1.00 88.88 95 ARG A CA 1
ATOM 742 C C . ARG A 1 95 ? -13.737 -3.462 15.547 1.00 88.88 95 ARG A C 1
ATOM 744 O O . ARG A 1 95 ? -14.831 -3.432 16.109 1.00 88.88 95 ARG A O 1
ATOM 751 N N . ARG A 1 96 ? -12.630 -3.825 16.197 1.00 81.62 96 ARG A N 1
ATOM 752 C CA . ARG A 1 96 ? -12.618 -4.183 17.620 1.00 81.62 96 ARG A CA 1
ATOM 753 C C . ARG A 1 96 ? -12.118 -3.005 18.463 1.00 81.62 96 ARG A C 1
ATOM 755 O O . ARG A 1 96 ? -11.237 -2.273 18.033 1.00 81.62 96 ARG A O 1
ATOM 762 N N . PRO A 1 97 ? -12.615 -2.857 19.702 1.00 64.38 97 PRO A N 1
ATOM 763 C CA . PRO A 1 97 ? -12.263 -1.734 20.574 1.00 64.38 97 PRO A CA 1
ATOM 764 C C . PRO A 1 97 ? -10.828 -1.797 21.122 1.00 64.38 97 PRO A C 1
ATOM 766 O O . PRO A 1 97 ? -10.378 -0.855 21.769 1.00 64.38 97 PRO A O 1
ATOM 769 N N . LYS A 1 98 ? -10.096 -2.902 20.905 1.00 65.75 98 LYS A N 1
ATOM 770 C CA . LYS A 1 98 ? -8.745 -3.056 21.452 1.00 65.75 98 LYS A CA 1
ATOM 771 C C . LYS A 1 98 ? -7.779 -2.094 20.754 1.00 65.75 98 LYS A C 1
ATOM 773 O O . LYS A 1 98 ? -7.694 -2.115 19.524 1.00 65.75 98 LYS A O 1
ATOM 778 N N . PRO A 1 99 ? -6.991 -1.308 21.506 1.00 70.00 99 PRO A N 1
ATOM 779 C CA . PRO A 1 99 ? -5.963 -0.484 20.902 1.00 70.00 99 PRO A CA 1
ATOM 780 C C . PRO A 1 99 ? -4.892 -1.423 20.345 1.00 70.00 99 PRO A C 1
ATOM 782 O O . PRO A 1 99 ? -4.223 -2.104 21.103 1.00 70.00 99 PRO A O 1
ATOM 785 N N . PHE A 1 100 ? -4.740 -1.500 19.026 1.00 87.56 100 PHE A N 1
ATOM 786 C CA . PHE A 1 100 ? -3.570 -2.112 18.374 1.00 87.56 100 PHE A CA 1
ATOM 787 C C . PHE A 1 100 ? -2.535 -1.048 17.988 1.00 87.56 100 PHE A C 1
ATOM 789 O O . PHE A 1 100 ? -1.388 -1.348 17.680 1.00 87.56 100 PHE A O 1
ATOM 796 N N . LEU A 1 101 ? -2.939 0.223 18.039 1.00 89.38 101 LEU A N 1
ATOM 797 C CA . LEU A 1 101 ? -2.125 1.352 17.613 1.00 89.38 101 LEU A CA 1
ATOM 798 C C . LEU A 1 101 ? -0.885 1.581 18.492 1.00 89.38 101 LEU A C 1
ATOM 800 O O . LEU A 1 101 ? 0.059 2.231 18.055 1.00 89.38 101 LEU A O 1
ATOM 804 N N . PHE A 1 102 ? -0.855 1.022 19.707 1.00 90.62 102 PHE A N 1
ATOM 805 C CA . PHE A 1 102 ? 0.332 1.056 20.570 1.00 90.62 102 PHE A CA 1
ATOM 806 C C . PHE A 1 102 ? 1.531 0.307 19.964 1.00 90.62 102 PHE A C 1
ATOM 808 O O . PHE A 1 102 ? 2.653 0.500 20.415 1.00 90.62 102 PHE A O 1
ATOM 815 N N . LEU A 1 103 ? 1.309 -0.527 18.941 1.00 91.44 103 LEU A N 1
ATOM 816 C CA . LEU A 1 103 ? 2.369 -1.239 18.229 1.00 91.44 103 LEU A CA 1
ATOM 817 C C . LEU A 1 103 ? 3.168 -0.323 17.290 1.00 91.44 103 LEU A C 1
ATOM 819 O O . LEU A 1 103 ? 4.314 -0.635 16.982 1.00 91.44 103 LEU A O 1
ATOM 823 N N . PHE A 1 104 ? 2.601 0.805 16.839 1.00 91.81 104 PHE A N 1
ATOM 824 C CA . PHE A 1 104 ? 3.242 1.674 15.842 1.00 91.81 104 PHE A CA 1
ATOM 825 C C . PHE A 1 104 ? 4.591 2.251 16.287 1.00 91.81 104 PHE A C 1
ATOM 827 O O . PHE A 1 104 ? 5.509 2.208 15.476 1.00 91.81 104 PHE A O 1
ATOM 834 N N . PRO A 1 105 ? 4.778 2.742 17.527 1.00 90.81 105 PRO A N 1
ATOM 835 C CA . PRO A 1 105 ? 6.098 3.166 17.995 1.00 90.81 105 PRO A CA 1
ATOM 836 C C . PRO A 1 105 ? 7.152 2.050 17.936 1.00 90.81 105 PRO A C 1
ATOM 838 O O . PRO A 1 105 ? 8.273 2.295 17.501 1.00 90.81 105 PRO A O 1
ATOM 841 N N . GLY A 1 106 ? 6.787 0.819 18.313 1.00 90.81 106 GLY A N 1
ATOM 842 C CA . GLY A 1 106 ? 7.689 -0.335 18.243 1.00 90.81 106 GLY A CA 1
ATOM 843 C C . GLY A 1 106 ? 8.025 -0.734 16.804 1.00 90.81 106 GLY A C 1
ATOM 844 O O . GLY A 1 106 ? 9.187 -0.972 16.489 1.00 90.81 106 GLY A O 1
ATOM 845 N N . LEU A 1 107 ? 7.026 -0.739 15.914 1.00 91.06 107 LEU A N 1
ATOM 846 C CA . LEU A 1 107 ? 7.225 -0.974 14.479 1.00 91.06 107 LEU A CA 1
ATOM 847 C C . LEU A 1 107 ? 8.101 0.108 13.843 1.00 91.06 107 LEU A C 1
ATOM 849 O O . LEU A 1 107 ? 8.984 -0.206 13.054 1.00 91.06 107 LEU A O 1
ATOM 853 N N . LEU A 1 108 ? 7.896 1.369 14.226 1.00 91.94 108 LEU A N 1
ATOM 854 C CA . LEU A 1 108 ? 8.702 2.491 13.764 1.00 91.94 108 LEU A CA 1
ATOM 855 C C . LEU A 1 108 ? 10.167 2.313 14.170 1.00 91.94 108 LEU A C 1
ATOM 857 O O . LEU A 1 108 ? 11.045 2.384 13.316 1.00 91.94 108 LEU A O 1
ATOM 861 N N . ALA A 1 109 ? 10.426 2.027 15.448 1.00 90.75 109 ALA A N 1
ATOM 862 C CA . ALA A 1 109 ? 11.777 1.762 15.932 1.00 90.75 109 ALA A CA 1
ATOM 863 C C . ALA A 1 109 ? 12.416 0.585 15.182 1.00 90.75 109 ALA A C 1
ATOM 865 O O . ALA A 1 109 ? 13.536 0.702 14.695 1.00 90.75 109 ALA A O 1
ATOM 866 N N . TYR A 1 110 ? 11.678 -0.515 15.017 1.00 88.25 110 TYR A N 1
ATOM 867 C CA . TYR A 1 110 ? 12.127 -1.676 14.254 1.00 88.25 110 TYR A CA 1
ATOM 868 C C . TYR A 1 110 ? 12.514 -1.323 12.809 1.00 88.25 110 TYR A C 1
ATOM 870 O O . TYR A 1 110 ? 13.587 -1.718 12.351 1.00 88.25 110 TYR A O 1
ATOM 878 N N . TRP A 1 111 ? 11.693 -0.546 12.098 1.00 88.88 111 TRP A N 1
ATOM 879 C CA . TRP A 1 111 ? 11.995 -0.122 10.729 1.00 88.88 111 TRP A CA 1
ATOM 880 C C . TRP A 1 111 ? 13.247 0.750 10.655 1.00 88.88 111 TRP A C 1
ATOM 882 O O . TRP A 1 111 ? 14.111 0.480 9.832 1.00 88.88 111 TRP A O 1
ATOM 892 N N . PHE A 1 112 ? 13.405 1.736 11.539 1.00 88.12 112 PHE A N 1
ATOM 893 C CA . PHE A 1 112 ? 14.599 2.588 11.534 1.00 88.12 112 PHE A CA 1
ATOM 894 C C . PHE A 1 112 ? 15.871 1.830 11.927 1.00 88.12 112 PHE A C 1
ATOM 896 O O . PHE A 1 112 ? 16.905 2.015 11.290 1.00 88.12 112 PHE A O 1
ATOM 903 N N . ILE A 1 113 ? 15.799 0.943 12.924 1.00 86.31 113 ILE A N 1
ATOM 904 C CA . ILE A 1 113 ? 16.933 0.102 13.337 1.00 86.31 113 ILE A CA 1
ATOM 905 C C . ILE A 1 113 ? 17.357 -0.809 12.183 1.00 86.31 113 ILE A C 1
ATOM 907 O O . ILE A 1 113 ? 18.537 -0.872 11.859 1.00 86.31 113 ILE A O 1
ATOM 911 N N . THR A 1 114 ? 16.408 -1.486 11.535 1.00 81.62 114 THR A N 1
ATOM 912 C CA . THR A 1 114 ? 16.715 -2.389 10.411 1.00 81.62 114 THR A CA 1
ATOM 913 C C . THR A 1 114 ? 17.101 -1.651 9.131 1.00 81.62 114 THR A C 1
ATOM 915 O O . THR A 1 114 ? 17.806 -2.216 8.302 1.00 81.62 114 THR A O 1
ATOM 918 N N . ALA A 1 115 ? 16.684 -0.395 8.970 1.00 81.06 115 ALA A N 1
ATOM 919 C CA . ALA A 1 115 ? 17.152 0.464 7.890 1.00 81.06 115 ALA A CA 1
ATOM 920 C C . ALA A 1 115 ? 18.594 0.934 8.111 1.00 81.06 115 ALA A C 1
ATOM 922 O O . ALA A 1 115 ? 19.375 1.014 7.162 1.00 81.06 115 ALA A O 1
ATOM 923 N N . TYR A 1 116 ? 18.950 1.240 9.360 1.00 81.00 116 TYR A N 1
ATOM 924 C CA . TYR A 1 116 ? 20.286 1.696 9.733 1.00 81.00 116 TYR A CA 1
ATOM 925 C C . TYR A 1 116 ? 21.308 0.559 9.752 1.00 81.00 116 TYR A C 1
ATOM 927 O O . TYR A 1 116 ? 22.392 0.694 9.188 1.00 81.00 116 TYR A O 1
ATOM 935 N N . PHE A 1 117 ? 20.961 -0.567 10.376 1.00 76.81 117 PHE A N 1
ATOM 936 C CA . PHE A 1 117 ? 21.837 -1.725 10.482 1.00 76.81 117 PHE A CA 1
ATOM 937 C C . PHE A 1 117 ? 21.529 -2.735 9.373 1.00 76.81 117 PHE A C 1
ATOM 939 O O . PHE A 1 117 ? 20.411 -3.257 9.334 1.00 76.81 117 PHE A O 1
ATOM 946 N N . PRO A 1 118 ? 22.514 -3.137 8.547 1.00 71.38 118 PRO A N 1
ATOM 947 C CA . PRO A 1 118 ? 22.326 -4.141 7.499 1.00 71.38 118 PRO A CA 1
ATOM 948 C C . PRO A 1 118 ? 22.135 -5.566 8.050 1.00 71.38 118 PRO A C 1
ATOM 950 O O . PRO A 1 118 ? 22.335 -6.534 7.331 1.00 71.38 118 PRO A O 1
ATOM 953 N N . ALA A 1 119 ? 21.721 -5.736 9.310 1.00 68.00 119 ALA A N 1
ATOM 954 C CA . ALA A 1 119 ? 21.523 -7.041 9.936 1.00 68.00 119 ALA A CA 1
ATOM 955 C C . ALA A 1 119 ? 20.549 -7.925 9.140 1.00 68.00 119 ALA A C 1
ATOM 957 O O . ALA A 1 119 ? 20.751 -9.131 9.019 1.00 68.00 119 ALA A O 1
ATOM 958 N N . PHE A 1 120 ? 19.510 -7.323 8.557 1.00 66.06 120 PHE A N 1
ATOM 959 C CA . PHE A 1 120 ? 18.559 -8.044 7.712 1.00 66.06 120 PHE A CA 1
ATOM 960 C C . PHE A 1 120 ? 19.170 -8.496 6.382 1.00 66.06 120 PHE A C 1
ATOM 962 O O . PHE A 1 120 ? 18.852 -9.572 5.878 1.00 66.06 120 PHE A O 1
ATOM 969 N N . ASP A 1 121 ? 20.066 -7.690 5.828 1.00 67.62 121 ASP A N 1
ATOM 970 C CA . ASP A 1 121 ? 20.766 -7.995 4.589 1.00 67.62 121 ASP A CA 1
ATOM 971 C C . ASP A 1 121 ? 21.805 -9.083 4.788 1.00 67.62 121 ASP A C 1
ATOM 973 O O . ASP A 1 121 ? 21.874 -9.995 3.973 1.00 67.62 121 ASP A O 1
ATOM 977 N N . THR A 1 122 ? 22.541 -9.033 5.899 1.00 69.81 122 THR A N 1
ATOM 978 C CA . THR A 1 122 ? 23.445 -10.105 6.316 1.00 69.81 122 THR A CA 1
ATOM 979 C C . THR A 1 122 ? 22.676 -11.402 6.548 1.00 69.81 122 THR A C 1
ATOM 981 O O . THR A 1 122 ? 23.107 -12.457 6.104 1.00 69.81 122 THR A O 1
ATOM 984 N N . TRP A 1 123 ? 21.515 -11.340 7.208 1.00 67.19 123 TRP A N 1
ATOM 985 C CA . TRP A 1 123 ? 20.722 -12.534 7.504 1.00 67.19 123 TRP A CA 1
ATOM 986 C C . TRP A 1 123 ? 20.058 -13.139 6.261 1.00 67.19 123 TRP A C 1
ATOM 988 O O . TRP A 1 123 ? 19.873 -14.351 6.187 1.00 67.19 123 TRP A O 1
ATOM 998 N N . THR A 1 124 ? 19.661 -12.312 5.293 1.00 63.84 124 THR A N 1
ATOM 999 C CA . THR A 1 124 ? 18.865 -12.771 4.143 1.00 63.84 124 THR A CA 1
ATOM 1000 C C . THR A 1 124 ? 19.582 -12.688 2.803 1.00 63.84 124 THR A C 1
ATOM 1002 O O . THR A 1 124 ? 18.931 -12.849 1.772 1.00 63.84 124 THR A O 1
ATOM 1005 N N . GLU A 1 125 ? 20.888 -12.410 2.829 1.00 66.38 125 GLU A N 1
ATOM 1006 C CA . GLU A 1 125 ? 21.778 -12.257 1.669 1.00 66.38 125 GLU A CA 1
ATOM 1007 C C . GLU A 1 125 ? 21.232 -11.293 0.601 1.00 66.38 125 GLU A C 1
ATOM 1009 O O . GLU A 1 125 ? 21.524 -11.394 -0.586 1.00 66.38 125 GLU A O 1
ATOM 1014 N N . ALA A 1 126 ? 20.406 -10.331 1.018 1.00 62.66 126 ALA A N 1
ATOM 1015 C CA . ALA A 1 126 ? 19.596 -9.545 0.097 1.00 62.66 126 ALA A CA 1
ATOM 1016 C C . ALA A 1 126 ? 20.389 -8.455 -0.655 1.00 62.66 126 ALA A C 1
ATOM 1018 O O . ALA A 1 126 ? 19.860 -7.909 -1.624 1.00 62.66 126 ALA A O 1
ATOM 1019 N N . GLN A 1 127 ? 21.621 -8.146 -0.216 1.00 68.06 127 GLN A N 1
ATOM 1020 C CA . GLN A 1 127 ? 22.538 -7.139 -0.788 1.00 68.06 127 GLN A CA 1
ATOM 1021 C C . GLN A 1 127 ? 21.858 -5.795 -1.149 1.00 68.06 127 GLN A C 1
ATOM 1023 O O . GLN A 1 127 ? 22.124 -5.200 -2.193 1.00 68.06 127 GLN A O 1
ATOM 1028 N N . ARG A 1 128 ? 20.937 -5.313 -0.309 1.00 65.69 128 ARG A N 1
ATOM 1029 C CA . ARG A 1 128 ? 20.124 -4.101 -0.536 1.00 65.69 128 ARG A CA 1
ATOM 1030 C C . ARG A 1 128 ? 20.747 -2.850 0.062 1.00 65.69 128 ARG A C 1
ATOM 1032 O O . ARG A 1 128 ? 20.530 -1.761 -0.454 1.00 65.69 128 ARG A O 1
ATOM 1039 N N . PHE A 1 129 ? 21.507 -2.991 1.133 1.00 67.00 129 PHE A N 1
ATOM 1040 C CA . PHE A 1 129 ? 22.153 -1.923 1.854 1.00 67.00 129 PHE A CA 1
ATOM 1041 C C . PHE A 1 129 ? 23.156 -1.259 0.929 1.00 67.00 129 PHE A C 1
ATOM 1043 O O . PHE A 1 129 ? 24.058 -1.902 0.388 1.00 67.00 129 PHE A O 1
ATOM 1050 N N . ARG A 1 130 ? 22.994 0.046 0.745 1.00 70.19 130 ARG A N 1
ATOM 1051 C CA . ARG A 1 130 ? 23.901 0.840 -0.069 1.00 70.19 130 ARG A CA 1
ATOM 1052 C C . ARG A 1 130 ? 24.749 1.682 0.871 1.00 70.19 130 ARG A C 1
ATOM 1054 O O . ARG A 1 130 ? 24.222 2.642 1.420 1.00 70.19 130 ARG A O 1
ATOM 1061 N N . PRO A 1 131 ? 26.058 1.408 1.011 1.00 65.12 131 PRO A N 1
ATOM 1062 C CA . PRO A 1 131 ? 26.929 2.172 1.909 1.00 65.12 131 PRO A CA 1
ATOM 1063 C C . PRO A 1 131 ? 26.916 3.686 1.649 1.00 65.12 131 PRO A C 1
ATOM 1065 O O . PRO A 1 131 ? 27.132 4.474 2.561 1.00 65.12 131 PRO A O 1
ATOM 1068 N N . ARG A 1 132 ? 26.617 4.093 0.407 1.00 68.81 132 ARG A N 1
ATOM 1069 C CA . ARG A 1 132 ? 26.494 5.496 -0.017 1.00 68.81 132 ARG A CA 1
ATOM 1070 C C . ARG A 1 132 ? 25.226 6.206 0.488 1.00 68.81 132 ARG A C 1
ATOM 1072 O O . ARG A 1 132 ? 25.190 7.433 0.501 1.00 68.81 132 ARG A O 1
ATOM 1079 N N . TYR A 1 133 ? 24.186 5.469 0.876 1.00 71.12 133 TYR A N 1
ATOM 1080 C CA . TYR A 1 133 ? 22.910 6.031 1.323 1.00 71.12 133 TYR A CA 1
ATOM 1081 C C . TYR A 1 133 ? 22.564 5.487 2.711 1.00 71.12 133 TYR A C 1
ATOM 1083 O O . TYR A 1 133 ? 22.338 4.287 2.894 1.00 71.12 133 TYR A O 1
ATOM 1091 N N . LEU A 1 134 ? 22.489 6.381 3.696 1.00 72.62 134 LEU A N 1
ATOM 1092 C CA . LEU A 1 134 ? 22.064 6.025 5.046 1.00 72.62 134 LEU A CA 1
ATOM 1093 C C . LEU A 1 134 ? 20.603 5.557 5.050 1.00 72.62 134 LEU A C 1
ATOM 1095 O O . LEU A 1 134 ? 19.780 6.036 4.275 1.00 72.62 134 LEU A O 1
ATOM 1099 N N . LEU A 1 135 ? 20.280 4.638 5.962 1.00 78.75 135 LEU A N 1
ATOM 1100 C CA . LEU A 1 135 ? 18.930 4.100 6.156 1.00 78.75 135 LEU A CA 1
ATOM 1101 C C . LEU A 1 135 ? 18.344 3.365 4.935 1.00 78.75 135 LEU A C 1
ATOM 1103 O O . LEU A 1 135 ? 17.139 3.423 4.685 1.00 78.75 135 LEU A O 1
ATOM 1107 N N . THR A 1 136 ? 19.190 2.659 4.182 1.00 74.31 136 THR A N 1
ATOM 1108 C CA . THR A 1 136 ? 18.770 1.860 3.019 1.00 74.31 136 THR A CA 1
ATOM 1109 C C . THR A 1 136 ? 18.698 0.360 3.265 1.00 74.31 136 THR A C 1
ATOM 1111 O O . THR A 1 136 ? 18.266 -0.377 2.384 1.00 74.31 136 THR A O 1
ATOM 1114 N N . GLY A 1 137 ? 19.085 -0.118 4.447 1.00 66.56 137 GLY A N 1
ATOM 1115 C CA . GLY A 1 137 ? 18.831 -1.505 4.817 1.00 66.56 137 GLY A CA 1
ATOM 1116 C C . GLY A 1 137 ? 17.336 -1.789 4.968 1.00 66.56 137 GLY A C 1
ATOM 1117 O O . GLY A 1 137 ? 16.483 -0.898 4.904 1.00 66.56 137 GLY A O 1
ATOM 1118 N N . GLY A 1 138 ? 17.016 -3.045 5.252 1.00 69.75 138 GLY A N 1
ATOM 1119 C CA . GLY A 1 138 ? 15.809 -3.343 6.001 1.00 69.75 138 GLY A CA 1
ATOM 1120 C C . GLY A 1 138 ? 14.888 -4.377 5.390 1.00 69.75 138 GLY A C 1
ATOM 1121 O O . GLY A 1 138 ? 15.153 -5.063 4.410 1.00 69.75 138 GLY A O 1
ATOM 1122 N N . VAL A 1 139 ? 13.762 -4.488 6.071 1.00 71.69 139 VAL A N 1
ATOM 1123 C CA . VAL A 1 139 ? 12.807 -5.601 6.035 1.00 71.69 139 VAL A CA 1
ATOM 1124 C C . VAL A 1 139 ? 11.865 -5.579 4.834 1.00 71.69 139 VAL A C 1
ATOM 1126 O O . VAL A 1 139 ? 11.005 -6.451 4.679 1.00 71.69 139 VAL A O 1
ATOM 1129 N N . TRP A 1 140 ? 12.031 -4.573 3.983 1.00 73.62 140 TRP A N 1
ATOM 1130 C CA . TRP A 1 140 ? 11.212 -4.317 2.814 1.00 73.62 140 TRP A CA 1
ATOM 1131 C C . TRP A 1 140 ? 11.904 -4.785 1.543 1.00 73.62 140 TRP A C 1
ATOM 1133 O O . TRP A 1 140 ? 13.131 -4.768 1.443 1.00 73.62 140 TRP A O 1
ATOM 1143 N N . ASN A 1 141 ? 11.111 -5.234 0.566 1.00 60.84 141 ASN A N 1
ATOM 1144 C CA . ASN A 1 141 ? 11.656 -5.836 -0.644 1.00 60.84 141 ASN A CA 1
ATOM 1145 C C . ASN A 1 141 ? 12.500 -4.868 -1.479 1.00 60.84 141 ASN A C 1
ATOM 1147 O O . ASN A 1 141 ? 13.508 -5.262 -2.061 1.00 60.84 141 ASN A O 1
ATOM 1151 N N . ASN A 1 142 ? 12.074 -3.613 -1.526 1.00 63.00 142 ASN A N 1
ATOM 1152 C CA . ASN A 1 142 ? 12.797 -2.525 -2.146 1.00 63.00 142 ASN A CA 1
ATOM 1153 C C . ASN A 1 142 ? 13.167 -1.506 -1.055 1.00 63.00 142 ASN A C 1
ATOM 1155 O O . ASN A 1 142 ? 12.327 -1.193 -0.211 1.00 63.00 142 ASN A O 1
ATOM 1159 N N . ILE A 1 143 ? 14.385 -0.947 -1.108 1.00 60.06 143 ILE A N 1
ATOM 1160 C CA . ILE A 1 143 ? 14.843 0.204 -0.285 1.00 60.06 143 ILE A CA 1
ATOM 1161 C C . ILE A 1 143 ? 13.769 1.307 -0.241 1.00 60.06 143 ILE A C 1
ATOM 1163 O O . ILE A 1 143 ? 13.562 2.010 0.740 1.00 60.06 143 ILE A O 1
ATOM 1167 N N . ASN A 1 144 ? 13.052 1.411 -1.350 1.00 63.47 144 ASN A N 1
ATOM 1168 C CA . ASN A 1 144 ? 12.018 2.376 -1.649 1.00 63.47 144 ASN A CA 1
ATOM 1169 C C . ASN A 1 144 ? 10.694 2.200 -0.880 1.00 63.47 144 ASN A C 1
ATOM 1171 O O . ASN A 1 144 ? 9.911 3.144 -0.814 1.00 63.47 144 ASN A O 1
ATOM 1175 N N . ASP A 1 145 ? 10.418 1.025 -0.315 1.00 77.75 145 ASP A N 1
ATOM 1176 C CA . ASP A 1 145 ? 9.074 0.674 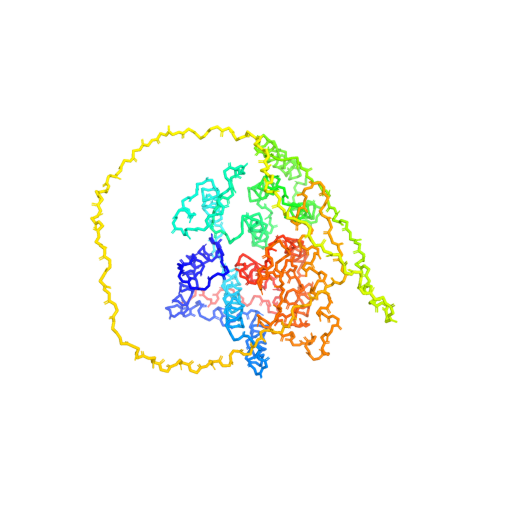0.164 1.00 77.75 145 ASP A CA 1
ATOM 1177 C C . ASP A 1 145 ? 8.806 1.140 1.611 1.00 77.75 145 ASP A C 1
ATOM 1179 O O . ASP A 1 145 ? 7.648 1.235 2.026 1.00 77.75 145 ASP A O 1
ATOM 118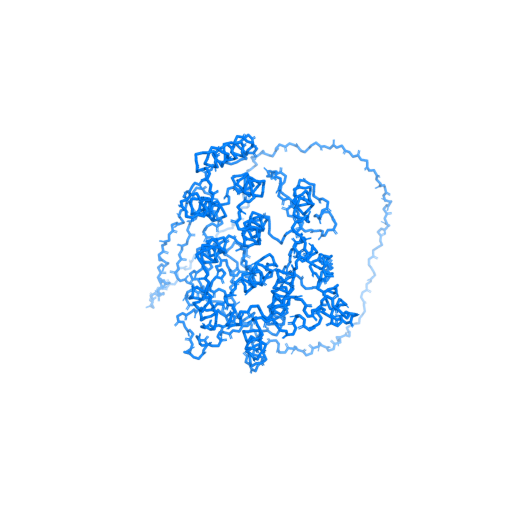3 N N . MET A 1 146 ? 9.843 1.469 2.396 1.00 86.12 146 MET A N 1
ATOM 1184 C CA . MET A 1 146 ? 9.662 1.895 3.793 1.00 86.12 146 MET A CA 1
ATOM 1185 C C . MET A 1 146 ? 8.968 3.260 3.904 1.00 86.12 146 MET A C 1
ATOM 1187 O O . MET A 1 146 ? 8.091 3.431 4.751 1.00 86.12 146 MET A O 1
ATOM 1191 N N . ALA A 1 147 ? 9.307 4.217 3.031 1.00 88.31 147 ALA A N 1
ATOM 1192 C CA . ALA A 1 147 ? 8.625 5.514 2.959 1.00 88.31 147 ALA A CA 1
ATOM 1193 C C . ALA A 1 147 ? 7.122 5.315 2.722 1.00 88.31 147 ALA A C 1
ATOM 1195 O O . ALA A 1 147 ? 6.281 5.840 3.452 1.00 88.31 147 ALA A O 1
ATOM 1196 N N . THR A 1 148 ? 6.791 4.457 1.760 1.00 91.31 148 THR A N 1
ATOM 1197 C CA . THR A 1 148 ? 5.418 4.075 1.444 1.00 91.31 148 THR A CA 1
ATOM 1198 C C . THR A 1 148 ? 4.748 3.387 2.639 1.00 91.31 148 THR A C 1
ATOM 1200 O O . THR A 1 148 ? 3.598 3.690 2.962 1.00 91.31 148 THR A O 1
ATOM 1203 N N . ALA A 1 149 ? 5.457 2.521 3.370 1.00 92.06 149 ALA A N 1
ATOM 1204 C CA . ALA A 1 149 ? 4.924 1.851 4.559 1.00 92.06 149 ALA A CA 1
ATOM 1205 C C . ALA A 1 149 ? 4.568 2.860 5.661 1.00 92.06 149 ALA A C 1
ATOM 1207 O O . ALA A 1 149 ? 3.517 2.735 6.294 1.00 92.06 149 ALA A O 1
ATOM 1208 N N . LEU A 1 150 ? 5.391 3.898 5.840 1.00 94.12 150 LEU A N 1
ATOM 1209 C CA . LEU A 1 150 ? 5.122 5.006 6.757 1.00 94.12 150 LEU A CA 1
ATOM 1210 C C . LEU A 1 150 ? 3.903 5.834 6.323 1.00 94.12 150 LEU A C 1
ATOM 1212 O O . LEU A 1 150 ? 3.120 6.244 7.186 1.00 94.12 150 LEU A O 1
ATOM 1216 N N . VAL A 1 151 ? 3.677 6.035 5.019 1.00 95.56 151 VAL A N 1
ATOM 1217 C CA . VAL A 1 151 ? 2.430 6.649 4.524 1.00 95.56 151 VAL A CA 1
ATOM 1218 C C . VAL A 1 151 ? 1.229 5.802 4.948 1.00 95.56 151 VAL A C 1
ATOM 1220 O O . VAL A 1 151 ? 0.319 6.313 5.602 1.00 95.56 151 VAL A O 1
ATOM 1223 N N . PHE A 1 152 ? 1.233 4.495 4.674 1.00 95.81 152 PHE A N 1
ATOM 1224 C CA . PHE A 1 152 ? 0.122 3.615 5.061 1.00 95.81 152 PHE A CA 1
ATOM 1225 C C . PHE A 1 152 ? -0.072 3.523 6.575 1.00 95.81 152 PHE A C 1
ATOM 1227 O O . PHE A 1 152 ? -1.210 3.509 7.044 1.00 95.81 152 PHE A O 1
ATOM 1234 N N . ALA A 1 153 ? 1.009 3.545 7.353 1.00 95.56 153 ALA A N 1
ATOM 1235 C CA . ALA A 1 153 ? 0.949 3.626 8.806 1.00 95.56 153 ALA A CA 1
ATOM 1236 C C . ALA A 1 153 ? 0.220 4.891 9.288 1.00 95.56 153 ALA A C 1
ATOM 1238 O O . ALA A 1 153 ? -0.654 4.811 10.156 1.00 95.56 153 ALA A O 1
ATOM 1239 N N . ASN A 1 154 ? 0.524 6.046 8.687 1.00 95.69 154 ASN A N 1
ATOM 1240 C CA . ASN A 1 154 ? -0.182 7.299 8.958 1.00 95.69 154 ASN A CA 1
ATOM 1241 C C . ASN A 1 154 ? -1.663 7.219 8.585 1.00 95.69 154 ASN A C 1
ATOM 1243 O O . ASN A 1 154 ? -2.506 7.682 9.353 1.00 95.69 154 ASN A O 1
ATOM 1247 N N . LEU A 1 155 ? -1.990 6.620 7.439 1.00 97.19 155 LEU A N 1
ATOM 1248 C CA . LEU A 1 155 ? -3.374 6.461 6.994 1.00 97.19 155 LEU A CA 1
ATOM 1249 C C . LEU A 1 155 ? -4.176 5.551 7.929 1.00 97.19 155 LEU A C 1
ATOM 1251 O O . LEU A 1 155 ? -5.277 5.913 8.341 1.00 97.19 155 LEU A O 1
ATOM 1255 N N . ILE A 1 156 ? -3.614 4.406 8.328 1.00 96.12 156 ILE A N 1
ATOM 1256 C CA . ILE A 1 156 ? -4.227 3.498 9.309 1.00 96.12 156 ILE A CA 1
ATOM 1257 C C . ILE A 1 156 ? -4.468 4.237 10.630 1.00 96.12 156 ILE A C 1
ATOM 1259 O O . ILE A 1 156 ? -5.571 4.190 11.179 1.00 96.12 156 ILE A O 1
ATOM 1263 N N . TRP A 1 157 ? -3.462 4.966 11.122 1.00 95.06 157 TRP A N 1
ATOM 1264 C CA . TRP A 1 157 ? -3.594 5.764 12.336 1.00 95.06 157 TRP A CA 1
ATOM 1265 C C . TRP A 1 157 ? -4.699 6.818 12.208 1.00 95.06 157 TRP A C 1
ATOM 1267 O O . TRP A 1 157 ? -5.548 6.923 13.097 1.00 95.06 157 TRP A O 1
ATOM 1277 N N . LEU A 1 158 ? -4.724 7.569 11.102 1.00 94.94 158 LEU A N 1
ATOM 1278 C CA . LEU A 1 158 ? -5.722 8.602 10.839 1.00 94.94 158 LEU A CA 1
ATOM 1279 C C . LEU A 1 158 ? -7.137 8.021 10.820 1.00 94.94 158 LEU A C 1
ATOM 1281 O O . LEU A 1 158 ? -8.032 8.598 11.434 1.00 94.94 158 LEU A O 1
ATOM 1285 N N . LEU A 1 159 ? -7.352 6.885 10.159 1.00 94.50 159 LEU A N 1
ATOM 1286 C CA . LEU A 1 159 ? -8.668 6.248 10.090 1.00 94.50 159 LEU A CA 1
ATOM 1287 C C . LEU A 1 159 ? -9.152 5.784 11.468 1.00 94.50 159 LEU A C 1
ATOM 1289 O O . LEU A 1 159 ? -10.321 5.975 11.805 1.00 94.50 159 LEU A O 1
ATOM 1293 N N . CYS A 1 160 ? -8.258 5.237 12.293 1.00 92.44 160 CYS A N 1
ATOM 1294 C CA . CYS A 1 160 ? -8.619 4.714 13.610 1.00 92.44 160 CYS A CA 1
ATOM 1295 C C . CYS A 1 160 ? -8.726 5.790 14.700 1.00 92.44 160 CYS A C 1
ATOM 1297 O O . CYS A 1 160 ? -9.578 5.686 15.580 1.00 92.44 160 CYS A O 1
ATOM 1299 N N . ARG A 1 161 ? -7.872 6.821 14.679 1.00 91.62 161 ARG A N 1
ATOM 1300 C CA . ARG A 1 161 ? -7.846 7.889 15.704 1.00 91.62 161 ARG A CA 1
ATOM 1301 C C . ARG A 1 161 ? -8.556 9.160 15.280 1.00 91.62 161 ARG A C 1
ATOM 1303 O O . ARG A 1 161 ? -8.718 10.054 16.106 1.00 91.62 161 ARG A O 1
ATOM 1310 N N . ARG A 1 162 ? -8.939 9.262 14.005 1.00 91.62 162 ARG A N 1
ATOM 1311 C CA . ARG A 1 162 ? -9.503 10.463 13.367 1.00 91.62 162 ARG A CA 1
ATOM 1312 C C . ARG A 1 162 ? -8.599 11.700 13.463 1.00 91.62 162 ARG A C 1
ATOM 1314 O O . ARG A 1 162 ? -9.061 12.801 13.181 1.00 91.62 162 ARG A O 1
ATOM 1321 N N . ARG A 1 163 ? -7.323 11.508 13.820 1.00 91.19 163 ARG A N 1
ATOM 1322 C CA . ARG A 1 163 ? -6.279 12.528 13.991 1.00 91.19 163 ARG A CA 1
ATOM 1323 C C . ARG A 1 163 ? -4.970 12.024 13.408 1.00 91.19 163 ARG A C 1
ATOM 1325 O O . ARG A 1 163 ? -4.697 10.828 13.486 1.00 91.19 163 ARG A O 1
ATOM 1332 N N . LEU A 1 164 ? -4.165 12.925 12.860 1.00 91.81 164 LEU A N 1
ATOM 1333 C CA . LEU A 1 164 ? -2.852 12.592 12.314 1.00 91.81 164 LEU A CA 1
ATOM 1334 C C . LEU A 1 164 ? -1.841 12.355 13.448 1.00 91.81 164 LEU A C 1
ATOM 1336 O O . LEU A 1 164 ? -1.848 13.067 14.452 1.00 91.81 164 LEU A O 1
ATOM 1340 N N . SER A 1 165 ? -0.968 11.356 13.302 1.00 93.44 165 SER A N 1
ATOM 1341 C CA . SER A 1 165 ? 0.170 11.169 14.209 1.00 93.44 165 SER A CA 1
ATOM 1342 C C . SER A 1 165 ? 1.339 12.011 13.720 1.00 93.44 165 SER A C 1
ATOM 1344 O O . SER A 1 165 ? 1.928 11.696 12.692 1.00 93.44 165 SER A O 1
ATOM 1346 N N . LEU A 1 166 ? 1.701 13.061 14.459 1.00 93.69 166 LEU A N 1
ATOM 1347 C CA . LEU A 1 166 ? 2.846 13.905 14.099 1.00 93.69 166 LEU A CA 1
ATOM 1348 C C . LEU A 1 166 ? 4.167 13.125 14.101 1.00 93.69 166 LEU A C 1
ATOM 1350 O O . LEU A 1 166 ? 5.030 13.398 13.279 1.00 93.69 166 LEU A O 1
ATOM 1354 N N . LEU A 1 167 ? 4.303 12.110 14.963 1.00 93.94 167 LEU A N 1
ATOM 1355 C CA . LEU A 1 167 ? 5.487 11.249 14.992 1.00 93.94 167 LEU A CA 1
ATOM 1356 C C . LEU A 1 167 ? 5.615 10.424 13.705 1.00 93.94 167 LEU A C 1
ATOM 1358 O O . LEU A 1 167 ? 6.659 10.443 13.061 1.00 93.94 167 LEU A O 1
ATOM 1362 N N . LEU A 1 168 ? 4.547 9.716 13.317 1.00 94.81 168 LEU A N 1
ATOM 1363 C CA . LEU A 1 168 ? 4.554 8.916 12.088 1.00 94.81 168 LEU A CA 1
ATOM 1364 C C . LEU A 1 168 ? 4.671 9.818 10.857 1.00 94.81 168 LEU A C 1
ATOM 1366 O O . LEU A 1 168 ? 5.335 9.448 9.890 1.00 94.81 168 LEU A O 1
ATOM 1370 N N . PHE A 1 169 ? 4.038 10.991 10.877 1.00 96.12 169 PHE A N 1
ATOM 1371 C CA . PHE A 1 169 ? 4.112 11.957 9.789 1.00 96.12 169 PHE A CA 1
ATOM 1372 C C . PHE A 1 169 ? 5.531 12.509 9.637 1.00 96.12 169 PHE A C 1
ATOM 1374 O O . PHE A 1 169 ? 6.083 12.469 8.544 1.00 96.12 169 PHE A O 1
ATOM 1381 N N . GLY A 1 170 ? 6.145 12.960 10.733 1.00 96.25 170 GLY A N 1
ATOM 1382 C CA . GLY A 1 170 ? 7.516 13.465 10.745 1.00 96.25 170 GLY A CA 1
ATOM 1383 C C . GLY A 1 170 ? 8.524 12.411 10.302 1.00 96.25 170 GLY A C 1
ATOM 1384 O O . GLY A 1 170 ? 9.387 12.712 9.486 1.00 96.25 170 GLY A O 1
ATOM 1385 N N . ALA A 1 171 ? 8.370 11.161 10.750 1.00 94.75 171 ALA A N 1
ATOM 1386 C CA . ALA A 1 171 ? 9.209 10.054 10.298 1.00 94.75 171 ALA A CA 1
ATOM 1387 C C . ALA A 1 171 ? 9.044 9.761 8.797 1.00 94.75 171 ALA A C 1
ATOM 1389 O O . ALA A 1 171 ? 10.035 9.553 8.100 1.00 94.75 171 ALA A O 1
ATOM 1390 N N . CYS A 1 172 ? 7.805 9.780 8.292 1.00 94.75 172 CYS A N 1
ATOM 1391 C CA . CYS A 1 172 ? 7.511 9.641 6.865 1.00 94.75 172 CYS A CA 1
ATOM 1392 C C . CYS A 1 172 ? 8.158 10.765 6.049 1.00 94.75 172 CYS A C 1
ATOM 1394 O O . CYS A 1 172 ? 8.800 10.496 5.039 1.00 94.75 172 CYS A O 1
ATOM 1396 N N . TRP A 1 173 ? 8.002 12.012 6.498 1.00 95.50 173 TRP A N 1
ATOM 1397 C CA . TRP A 1 173 ? 8.546 13.199 5.842 1.00 95.50 173 TRP A CA 1
ATOM 1398 C C . TRP A 1 173 ? 10.075 13.181 5.818 1.00 95.50 173 TRP A C 1
ATOM 1400 O O . TRP A 1 173 ? 10.673 13.323 4.755 1.00 95.50 173 TRP A O 1
ATOM 1410 N N . PHE A 1 174 ? 10.698 12.924 6.972 1.00 94.12 174 PHE A N 1
ATOM 1411 C CA . PHE A 1 174 ? 12.144 12.765 7.116 1.00 94.12 174 PHE A CA 1
ATOM 1412 C C . PHE A 1 174 ? 12.685 11.715 6.145 1.00 94.12 174 PHE A C 1
ATOM 1414 O O . PHE A 1 174 ? 13.590 11.998 5.366 1.00 94.12 174 PHE A O 1
ATOM 1421 N N . TYR A 1 175 ? 12.107 10.512 6.161 1.00 90.88 175 TYR A N 1
ATOM 1422 C CA . TYR A 1 175 ? 12.620 9.401 5.369 1.00 90.88 175 TYR A CA 1
ATOM 1423 C C . TYR A 1 175 ? 12.391 9.609 3.866 1.00 90.88 175 TYR A C 1
ATOM 1425 O O . TYR A 1 175 ? 13.261 9.297 3.053 1.00 90.88 175 TYR A O 1
ATOM 1433 N N . ALA A 1 176 ? 11.245 10.188 3.489 1.00 90.38 176 ALA A N 1
ATOM 1434 C CA . ALA A 1 176 ? 10.962 10.518 2.100 1.00 90.38 176 ALA A CA 1
ATOM 1435 C C . ALA A 1 176 ? 11.916 11.592 1.556 1.00 90.38 176 ALA A C 1
ATOM 1437 O O . ALA A 1 176 ? 12.382 11.460 0.427 1.00 90.38 176 ALA A O 1
ATOM 1438 N N . LEU A 1 177 ? 12.248 12.615 2.350 1.00 90.06 177 LEU A N 1
ATOM 1439 C CA . LEU A 1 177 ? 13.246 13.620 1.973 1.00 90.06 177 LEU A CA 1
ATOM 1440 C C . LEU A 1 177 ? 14.650 13.027 1.884 1.00 90.06 177 LEU A C 1
ATOM 1442 O O . LEU A 1 177 ? 15.351 13.270 0.903 1.00 90.06 177 LEU A O 1
ATOM 1446 N N . LEU A 1 178 ? 15.052 12.246 2.888 1.00 88.00 178 LEU A N 1
ATOM 1447 C CA . LEU A 1 178 ? 16.386 11.657 2.966 1.00 88.00 178 LEU A CA 1
ATOM 1448 C C . LEU A 1 178 ? 16.721 10.824 1.724 1.00 88.00 178 LEU A C 1
ATOM 1450 O O . LEU A 1 178 ? 17.819 10.930 1.190 1.00 88.00 178 LEU A O 1
ATOM 1454 N N . LEU A 1 179 ? 15.762 10.020 1.258 1.00 84.56 179 LEU A N 1
ATOM 1455 C CA . LEU A 1 179 ? 15.937 9.118 0.117 1.00 84.56 179 LEU A CA 1
ATOM 1456 C C . LEU A 1 179 ? 15.321 9.647 -1.187 1.00 84.56 179 LEU A C 1
ATOM 1458 O O . LEU A 1 179 ? 15.072 8.866 -2.107 1.00 84.56 179 LEU A O 1
ATOM 1462 N N . ASN A 1 180 ? 15.028 10.951 -1.266 1.00 84.44 180 ASN A N 1
ATOM 1463 C CA . ASN A 1 180 ? 14.474 11.613 -2.454 1.00 84.44 180 ASN A CA 1
ATOM 1464 C C . ASN A 1 180 ? 13.231 10.893 -3.047 1.00 84.44 180 ASN A C 1
ATOM 1466 O O . ASN A 1 180 ? 13.074 10.680 -4.254 1.00 84.44 180 ASN A O 1
ATOM 1470 N N . ARG A 1 181 ? 12.311 10.472 -2.173 1.00 85.25 181 ARG A N 1
ATOM 1471 C CA . ARG A 1 181 ? 11.106 9.695 -2.501 1.00 85.25 181 ARG A CA 1
ATOM 1472 C C . ARG A 1 181 ? 9.954 10.608 -2.912 1.00 85.25 181 ARG A C 1
ATOM 1474 O O . ARG A 1 181 ? 9.018 10.841 -2.149 1.00 85.25 181 ARG A O 1
ATOM 1481 N N . ARG A 1 182 ? 9.992 11.104 -4.149 1.00 86.81 182 ARG A N 1
ATOM 1482 C CA . ARG A 1 182 ? 9.034 12.103 -4.670 1.00 86.81 182 ARG A CA 1
ATOM 1483 C C . ARG A 1 182 ? 7.555 11.727 -4.516 1.00 86.81 182 ARG A C 1
ATOM 1485 O O . ARG A 1 182 ? 6.768 12.554 -4.071 1.00 86.81 182 ARG A O 1
ATOM 1492 N N . ALA A 1 183 ? 7.168 10.497 -4.860 1.00 88.00 183 ALA A N 1
ATOM 1493 C CA . ALA A 1 183 ? 5.769 10.063 -4.773 1.00 88.00 183 ALA A CA 1
ATOM 1494 C C . ALA A 1 183 ? 5.276 9.969 -3.317 1.00 88.00 183 ALA A C 1
ATOM 1496 O O . ALA A 1 183 ? 4.190 10.449 -3.002 1.00 88.00 183 ALA A O 1
ATOM 1497 N N . ASP A 1 184 ? 6.096 9.424 -2.414 1.00 92.19 184 ASP A N 1
ATOM 1498 C CA . ASP A 1 184 ? 5.775 9.342 -0.984 1.00 92.19 184 ASP A CA 1
ATOM 1499 C C . ASP A 1 184 ? 5.745 10.739 -0.335 1.00 92.19 184 ASP A C 1
ATOM 1501 O O . ASP A 1 184 ? 4.859 11.035 0.466 1.00 92.19 184 ASP A O 1
ATOM 1505 N N . MET A 1 185 ? 6.657 11.633 -0.736 1.00 92.19 185 MET A N 1
ATOM 1506 C CA . MET A 1 185 ? 6.673 13.036 -0.312 1.00 92.19 185 MET A CA 1
ATOM 1507 C C . MET A 1 185 ? 5.423 13.784 -0.791 1.00 92.19 185 MET A C 1
ATOM 1509 O O . MET A 1 185 ? 4.803 14.498 -0.006 1.00 92.19 185 MET A O 1
ATOM 1513 N N . ALA A 1 186 ? 5.004 13.587 -2.046 1.00 93.38 186 ALA A N 1
ATOM 1514 C CA . ALA A 1 186 ? 3.763 14.153 -2.573 1.00 93.38 186 ALA A CA 1
ATOM 1515 C C . ALA A 1 186 ? 2.535 13.615 -1.821 1.00 93.38 186 ALA A C 1
ATOM 1517 O O . ALA A 1 186 ? 1.652 14.387 -1.449 1.00 93.38 186 ALA A O 1
ATOM 1518 N N . ALA A 1 187 ? 2.499 12.312 -1.530 1.00 95.62 187 ALA A N 1
ATOM 1519 C CA . ALA A 1 187 ? 1.438 11.697 -0.739 1.00 95.62 187 ALA A CA 1
ATOM 1520 C C . ALA A 1 187 ? 1.379 12.281 0.685 1.00 95.62 187 ALA A C 1
ATOM 1522 O O . ALA A 1 187 ? 0.300 12.649 1.153 1.00 95.62 187 ALA A O 1
ATOM 1523 N N . ALA A 1 188 ? 2.528 12.429 1.354 1.00 95.62 188 ALA A N 1
ATOM 1524 C CA . ALA A 1 188 ? 2.625 13.051 2.672 1.00 95.62 188 ALA A CA 1
ATOM 1525 C C . ALA A 1 188 ? 2.212 14.533 2.642 1.00 95.62 188 ALA A C 1
ATOM 1527 O O . ALA A 1 188 ? 1.459 14.977 3.508 1.00 95.62 188 ALA A O 1
ATOM 1528 N N . LEU A 1 189 ? 2.629 15.291 1.624 1.00 95.12 189 LEU A N 1
ATOM 1529 C CA . LEU A 1 189 ? 2.241 16.691 1.451 1.00 95.12 189 LEU A CA 1
ATOM 1530 C C . LEU A 1 189 ? 0.724 16.830 1.292 1.00 95.12 189 LEU A C 1
ATOM 1532 O O . LEU A 1 189 ? 0.098 17.605 2.017 1.00 95.12 189 LEU A O 1
ATOM 1536 N N . VAL A 1 190 ? 0.122 16.043 0.394 1.00 96.81 190 VAL A N 1
ATOM 1537 C CA . VAL A 1 190 ? -1.334 16.018 0.202 1.00 96.81 190 VAL A CA 1
ATOM 1538 C C . VAL A 1 190 ? -2.024 15.629 1.506 1.00 96.81 190 VAL A C 1
ATOM 1540 O O . VAL A 1 190 ? -2.908 16.351 1.953 1.00 96.81 190 VAL A O 1
ATOM 1543 N N . LEU A 1 191 ? -1.589 14.564 2.183 1.00 96.44 191 LEU A N 1
ATOM 1544 C CA . LEU A 1 191 ? -2.151 14.169 3.477 1.00 96.44 191 LEU A CA 1
ATOM 1545 C C . LEU A 1 191 ? -2.123 15.317 4.495 1.00 96.44 191 LEU A C 1
ATOM 1547 O O . LEU A 1 191 ? -3.138 15.592 5.134 1.00 96.44 191 LEU A O 1
ATOM 1551 N N . GLY A 1 192 ? -0.982 15.994 4.626 1.00 94.31 192 GLY A N 1
ATOM 1552 C CA . GLY A 1 192 ? -0.789 17.110 5.546 1.00 94.31 192 GLY A CA 1
ATOM 1553 C C . GLY A 1 192 ? -1.699 18.298 5.242 1.00 94.31 192 GLY A C 1
ATOM 1554 O O . GLY A 1 192 ? -2.413 18.768 6.128 1.00 94.31 192 GLY A O 1
ATOM 1555 N N . ILE A 1 193 ? -1.738 18.746 3.984 1.00 94.38 193 ILE A N 1
ATOM 1556 C CA . ILE A 1 193 ? -2.587 19.869 3.554 1.00 94.38 193 ILE A CA 1
ATOM 1557 C C . ILE A 1 193 ? -4.062 19.530 3.778 1.00 94.38 193 ILE A C 1
ATOM 1559 O O . ILE A 1 193 ? -4.780 20.284 4.434 1.00 94.38 193 ILE A O 1
ATOM 1563 N N . MET A 1 194 ? -4.518 18.379 3.281 1.00 94.75 194 MET A N 1
ATOM 1564 C CA . MET A 1 194 ? -5.919 17.966 3.402 1.00 94.75 194 MET A CA 1
ATOM 1565 C C . MET A 1 194 ? -6.316 17.797 4.876 1.00 94.75 194 MET A C 1
ATOM 1567 O O . MET A 1 194 ? -7.430 18.159 5.261 1.00 94.75 194 MET A O 1
ATOM 1571 N N . TYR A 1 195 ? -5.398 17.313 5.723 1.00 92.50 195 TYR A N 1
ATOM 1572 C CA . TYR A 1 195 ? -5.612 17.243 7.165 1.00 92.50 195 TYR A CA 1
ATOM 1573 C C . TYR A 1 195 ? -5.805 18.636 7.777 1.00 92.50 195 TYR A C 1
ATOM 1575 O O . TYR A 1 195 ? -6.823 18.877 8.425 1.00 92.50 195 TYR A O 1
ATOM 1583 N N . LEU A 1 196 ? -4.883 19.570 7.528 1.00 91.75 196 LEU A N 1
ATOM 1584 C CA . LEU A 1 196 ? -4.925 20.928 8.083 1.00 91.75 196 LEU A CA 1
ATOM 1585 C C . LEU A 1 196 ? -6.121 21.764 7.611 1.00 91.75 196 LEU A C 1
ATOM 1587 O O . LEU A 1 196 ? -6.583 22.642 8.347 1.00 91.75 196 LEU A O 1
ATOM 1591 N N . VAL A 1 197 ? -6.592 21.529 6.386 1.00 90.31 197 VAL A N 1
ATOM 1592 C CA . VAL A 1 197 ? -7.707 22.277 5.793 1.00 90.31 197 VAL A CA 1
ATOM 1593 C C . VAL A 1 197 ? -9.054 21.689 6.217 1.00 90.31 197 VAL A C 1
ATOM 1595 O O . VAL A 1 197 ? -9.951 22.450 6.581 1.00 90.31 197 VAL A O 1
ATOM 1598 N N . TRP A 1 198 ? -9.205 20.359 6.204 1.00 88.69 198 TRP A N 1
ATOM 1599 C CA . TRP A 1 198 ? -10.522 19.718 6.327 1.00 88.69 198 TRP A CA 1
ATOM 1600 C C . TRP A 1 198 ? -10.712 18.804 7.536 1.00 88.69 198 TRP A C 1
ATOM 1602 O O . TRP A 1 198 ? -11.856 18.487 7.854 1.00 88.69 198 TRP A O 1
ATOM 1612 N N . LEU A 1 199 ? -9.643 18.341 8.190 1.00 89.81 199 LEU A N 1
ATOM 1613 C CA . LEU A 1 199 ? -9.736 17.290 9.217 1.00 89.81 199 LEU A CA 1
ATOM 1614 C C . LEU A 1 199 ? -9.247 17.709 10.608 1.00 89.81 199 LEU A C 1
ATOM 1616 O O . LEU A 1 199 ? -9.423 16.936 11.551 1.00 89.81 199 LEU A O 1
ATOM 1620 N N . VAL A 1 200 ? -8.624 18.883 10.748 1.00 88.62 200 VAL A N 1
ATOM 1621 C CA . VAL A 1 200 ? -8.234 19.428 12.053 1.00 88.62 200 VAL A CA 1
ATOM 1622 C C . VAL A 1 200 ? -9.479 19.822 12.841 1.00 88.62 200 VAL A C 1
ATOM 1624 O O . VAL A 1 200 ? -10.215 20.734 12.461 1.00 88.62 200 VAL A O 1
ATOM 1627 N N . ASP A 1 201 ? -9.644 19.162 13.983 1.00 79.38 201 ASP A N 1
ATOM 1628 C CA . ASP A 1 201 ? -10.651 19.479 14.988 1.00 79.38 201 ASP A CA 1
ATOM 1629 C C . ASP A 1 201 ? -9.993 20.286 16.130 1.00 79.38 201 ASP A C 1
ATOM 1631 O O . ASP A 1 201 ? -8.946 19.888 16.647 1.00 79.38 201 ASP A O 1
ATOM 1635 N N . GLY A 1 202 ? -10.606 21.398 16.556 1.00 80.94 202 GLY A N 1
ATOM 1636 C CA . GLY A 1 202 ? -10.124 22.238 17.667 1.00 80.94 202 GLY A CA 1
ATOM 1637 C C . GLY A 1 202 ? -9.323 23.476 17.239 1.00 80.94 202 GLY A C 1
ATOM 1638 O O . GLY A 1 202 ? -9.606 24.077 16.202 1.00 80.94 202 GLY A O 1
ATOM 1639 N N . ASP A 1 203 ? -8.349 23.886 18.063 1.00 85.12 203 ASP A N 1
ATOM 1640 C CA . ASP A 1 203 ? -7.507 25.066 17.816 1.00 85.12 203 ASP A CA 1
ATOM 1641 C C . ASP A 1 203 ? -6.604 24.858 16.590 1.00 85.12 203 ASP A C 1
ATOM 1643 O O . ASP A 1 203 ? -5.535 24.237 16.642 1.00 85.12 203 ASP A O 1
ATOM 1647 N N . ARG A 1 204 ? -7.061 25.413 15.465 1.00 86.44 204 ARG A N 1
ATOM 1648 C CA . ARG A 1 204 ? -6.400 25.288 14.168 1.00 86.44 204 ARG A CA 1
ATOM 1649 C C . ARG A 1 204 ? -5.010 25.905 14.164 1.00 86.44 204 ARG A C 1
ATOM 1651 O O . ARG A 1 204 ? -4.144 25.369 13.479 1.00 86.44 204 ARG A O 1
ATOM 1658 N N . LEU A 1 205 ? -4.780 27.006 14.881 1.00 88.31 205 LEU A N 1
ATOM 1659 C CA . LEU A 1 205 ? -3.483 27.678 14.853 1.00 88.31 205 LEU A CA 1
ATOM 1660 C C . LEU A 1 205 ? -2.432 26.816 15.548 1.00 88.31 205 LEU A C 1
ATOM 1662 O O . LEU A 1 205 ? -1.381 26.542 14.969 1.00 88.31 205 LEU A O 1
ATOM 1666 N N . ARG A 1 206 ? -2.742 26.315 16.746 1.00 90.62 206 ARG A N 1
ATOM 1667 C CA . ARG A 1 206 ? -1.827 25.451 17.497 1.00 90.62 206 ARG A CA 1
ATOM 1668 C C . ARG A 1 206 ? -1.481 24.173 16.737 1.00 90.62 206 ARG A C 1
ATOM 1670 O O . ARG A 1 206 ? -0.312 23.797 16.684 1.00 90.62 206 ARG A O 1
ATOM 1677 N N . GLU A 1 207 ? -2.467 23.504 16.142 1.00 89.12 207 GLU A N 1
ATOM 1678 C CA . GLU A 1 207 ? -2.221 22.277 15.372 1.00 89.12 207 GLU A CA 1
ATOM 1679 C C . GLU A 1 207 ? -1.422 22.547 14.089 1.00 89.12 207 GLU A C 1
ATOM 1681 O O . GLU A 1 207 ? -0.518 21.777 13.759 1.00 89.12 207 GLU A O 1
ATOM 1686 N N . ARG A 1 208 ? -1.661 23.682 13.415 1.00 90.81 208 ARG A N 1
ATOM 1687 C CA . ARG A 1 208 ? -0.841 24.129 12.276 1.00 90.81 208 ARG A CA 1
ATOM 1688 C C . ARG A 1 208 ? 0.605 24.395 12.680 1.00 90.81 208 ARG A C 1
ATOM 1690 O O . ARG A 1 208 ? 1.505 23.960 11.971 1.00 90.81 208 ARG A O 1
ATOM 1697 N N . LEU A 1 209 ? 0.838 25.052 13.818 1.00 92.88 209 LEU A N 1
ATOM 1698 C CA . LEU A 1 209 ? 2.188 25.323 14.321 1.00 92.88 209 LEU A CA 1
ATOM 1699 C C . LEU A 1 209 ? 2.935 24.033 14.672 1.00 92.88 209 LEU A C 1
ATOM 1701 O O . LEU A 1 209 ? 4.091 23.882 14.290 1.00 92.88 209 LEU A O 1
ATOM 1705 N N . LYS A 1 210 ? 2.279 23.070 15.333 1.00 93.31 210 LYS A N 1
ATOM 1706 C CA . LYS A 1 210 ? 2.881 21.754 15.612 1.00 93.31 210 LYS A CA 1
ATOM 1707 C C . LYS A 1 210 ? 3.221 20.995 14.332 1.00 93.31 210 LYS A C 1
ATOM 1709 O O . LYS A 1 210 ? 4.288 20.389 14.244 1.00 93.31 210 LYS A O 1
ATOM 1714 N N . PHE A 1 211 ? 2.320 21.017 13.351 1.00 93.25 211 PHE A N 1
ATOM 1715 C CA . PHE A 1 211 ? 2.553 20.390 12.055 1.00 93.25 211 PHE A CA 1
ATOM 1716 C C . PHE A 1 211 ? 3.739 21.039 11.335 1.00 93.25 211 PHE A C 1
ATOM 1718 O O . PHE A 1 211 ? 4.655 20.336 10.919 1.00 93.25 211 PHE A O 1
ATOM 1725 N N . LEU A 1 212 ? 3.771 22.373 11.266 1.00 93.19 212 LEU A N 1
ATOM 1726 C CA . LEU A 1 212 ? 4.874 23.116 10.661 1.00 93.19 212 LEU A CA 1
ATOM 1727 C C . LEU A 1 212 ? 6.200 22.814 11.368 1.00 93.19 212 LEU A C 1
ATOM 1729 O O . LEU A 1 212 ? 7.178 22.494 10.702 1.00 93.19 212 LEU A O 1
ATOM 1733 N N . ALA A 1 213 ? 6.217 22.833 12.703 1.00 95.44 213 ALA A N 1
ATOM 1734 C CA . ALA A 1 213 ? 7.390 22.467 13.491 1.00 95.44 213 ALA A CA 1
ATOM 1735 C C . ALA A 1 213 ? 7.855 21.036 13.183 1.00 95.44 213 ALA A C 1
ATOM 1737 O O . ALA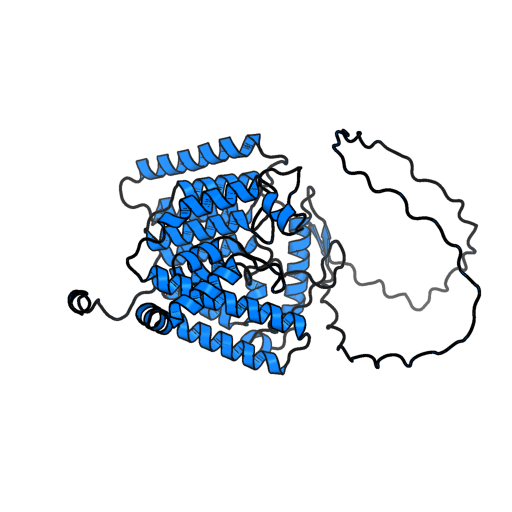 A 1 213 ? 9.048 20.805 13.026 1.00 95.44 213 ALA A O 1
ATOM 1738 N N . THR A 1 214 ? 6.926 20.089 13.022 1.00 95.88 214 THR A N 1
ATOM 1739 C CA . THR A 1 214 ? 7.244 18.704 12.640 1.00 95.88 214 THR A CA 1
ATOM 1740 C C . THR A 1 214 ? 7.921 18.648 11.268 1.00 95.88 214 THR A C 1
ATOM 1742 O O . THR A 1 214 ? 8.967 18.016 11.140 1.00 95.88 214 THR A O 1
ATOM 1745 N N . CYS A 1 215 ? 7.376 19.337 10.259 1.00 95.06 215 CYS A N 1
ATOM 1746 C CA . CYS A 1 215 ? 7.980 19.405 8.924 1.00 95.06 215 CYS A CA 1
ATOM 1747 C C . CYS A 1 215 ? 9.367 20.054 8.958 1.00 95.06 215 CYS A C 1
ATOM 1749 O O . CYS A 1 215 ? 10.297 19.528 8.350 1.00 95.06 215 CYS A O 1
ATOM 1751 N N . VAL A 1 216 ? 9.517 21.172 9.676 1.00 96.25 216 VAL A N 1
ATOM 1752 C CA . VAL A 1 216 ? 10.789 21.900 9.795 1.00 96.25 216 VAL A CA 1
ATOM 1753 C C . VAL A 1 216 ? 11.841 21.024 10.464 1.00 96.25 216 VAL A C 1
ATOM 1755 O O . VAL A 1 216 ? 12.909 20.831 9.894 1.00 96.25 216 VAL A O 1
ATOM 1758 N N . LEU A 1 217 ? 11.532 20.427 11.618 1.00 96.62 217 LEU A N 1
ATOM 1759 C CA . LEU A 1 217 ? 12.467 19.566 12.344 1.00 96.62 217 LEU A CA 1
ATOM 1760 C C . LEU A 1 217 ? 12.860 18.331 11.527 1.00 96.62 217 LEU A C 1
ATOM 1762 O O . LEU A 1 217 ? 14.041 18.009 11.441 1.00 96.62 217 LEU A O 1
ATOM 1766 N N . ALA A 1 218 ? 11.895 17.669 10.883 1.00 95.31 218 ALA A N 1
ATOM 1767 C CA . ALA A 1 218 ? 12.168 16.524 10.018 1.00 95.31 218 ALA A CA 1
ATOM 1768 C C . ALA A 1 218 ? 13.029 16.906 8.801 1.00 95.31 218 ALA A C 1
ATOM 1770 O O . ALA A 1 218 ? 13.915 16.150 8.416 1.00 95.31 218 ALA A O 1
ATOM 1771 N N . THR A 1 219 ? 12.809 18.089 8.221 1.00 94.50 219 THR A N 1
ATOM 1772 C CA . THR A 1 219 ? 13.611 18.594 7.095 1.00 94.50 219 THR A CA 1
ATOM 1773 C C . THR A 1 219 ? 15.033 18.928 7.542 1.00 94.50 219 THR A C 1
ATOM 1775 O O . THR A 1 219 ? 15.986 18.467 6.922 1.00 94.50 219 THR A O 1
ATOM 1778 N N . LEU A 1 220 ? 15.191 19.655 8.653 1.00 94.81 220 LEU A N 1
ATOM 1779 C CA . LEU A 1 220 ? 16.500 19.990 9.226 1.00 94.81 220 LEU A CA 1
ATOM 1780 C C . LEU A 1 220 ? 17.296 18.744 9.626 1.00 94.81 220 LEU A C 1
ATOM 1782 O O . LEU A 1 220 ? 18.514 18.742 9.494 1.00 94.81 220 LEU A O 1
ATOM 1786 N N . ALA A 1 221 ? 16.624 17.683 10.077 1.00 92.94 221 ALA A N 1
ATOM 1787 C CA . ALA A 1 221 ? 17.267 16.406 10.364 1.00 92.94 221 ALA A CA 1
ATOM 1788 C C . ALA A 1 221 ? 17.678 15.646 9.088 1.00 92.94 221 ALA A C 1
ATOM 1790 O O . ALA A 1 221 ? 18.694 14.956 9.099 1.00 92.94 221 ALA A O 1
ATOM 1791 N N . ALA A 1 222 ? 16.904 15.747 8.000 1.00 90.81 222 ALA A N 1
ATOM 1792 C CA . ALA A 1 222 ? 17.162 15.018 6.755 1.00 90.81 222 ALA A CA 1
ATOM 1793 C C . ALA A 1 222 ? 18.268 15.655 5.899 1.00 90.81 222 ALA A C 1
ATOM 1795 O O . ALA A 1 222 ? 19.115 14.936 5.378 1.00 90.81 222 ALA A O 1
ATOM 1796 N N . LEU A 1 223 ? 18.281 16.988 5.773 1.00 88.06 223 LEU A N 1
ATOM 1797 C CA . LEU A 1 223 ? 19.225 17.734 4.928 1.00 88.06 223 LEU A CA 1
ATOM 1798 C C . LEU A 1 223 ? 20.710 17.368 5.129 1.00 88.06 223 LEU A C 1
ATOM 1800 O O . LEU A 1 223 ? 21.367 17.085 4.131 1.00 88.06 223 LEU A O 1
ATOM 1804 N N . PRO A 1 224 ? 21.266 17.315 6.359 1.00 87.75 224 PRO A N 1
ATOM 1805 C CA . PRO A 1 224 ? 22.684 16.994 6.550 1.00 87.75 224 PRO A CA 1
ATOM 1806 C C . PRO A 1 224 ? 23.037 15.538 6.214 1.00 87.75 224 PRO A C 1
ATOM 1808 O O . PRO A 1 224 ? 24.214 15.200 6.140 1.00 87.75 224 PRO A O 1
ATOM 1811 N N . LEU A 1 225 ? 22.037 14.669 6.044 1.00 86.06 225 LEU A N 1
ATOM 1812 C CA . LEU A 1 225 ? 22.213 13.247 5.758 1.00 86.06 225 LEU A CA 1
ATOM 1813 C C . LEU A 1 225 ? 22.002 12.913 4.270 1.00 86.06 225 LEU A C 1
ATOM 1815 O O . LEU A 1 225 ? 22.185 11.759 3.878 1.00 86.06 225 LEU A O 1
ATOM 1819 N N . GLN A 1 226 ? 21.610 13.887 3.442 1.00 82.94 226 GLN A N 1
ATOM 1820 C CA . GLN A 1 226 ? 21.436 13.690 2.004 1.00 82.94 226 GLN A CA 1
ATOM 1821 C C . GLN A 1 226 ? 22.796 13.552 1.310 1.00 82.94 226 GLN A C 1
ATOM 1823 O O . GLN A 1 226 ? 23.672 14.402 1.450 1.00 82.94 226 GLN A O 1
ATOM 1828 N N . SER A 1 227 ? 22.958 12.485 0.526 1.00 71.75 227 SER A N 1
ATOM 1829 C CA . SER A 1 227 ? 24.159 12.243 -0.284 1.00 71.75 227 SER A CA 1
ATOM 1830 C C . SER A 1 227 ? 24.031 12.726 -1.734 1.00 71.75 227 SER A C 1
ATOM 1832 O O . SER A 1 227 ? 25.014 12.702 -2.475 1.00 71.75 227 SER A O 1
ATOM 1834 N N . GLU A 1 228 ? 22.839 13.173 -2.140 1.00 72.69 228 GLU A N 1
ATOM 1835 C CA . GLU A 1 228 ? 22.517 13.657 -3.484 1.00 72.69 228 GLU A CA 1
ATOM 1836 C C . GLU A 1 228 ? 21.596 14.884 -3.418 1.00 72.69 228 GLU A C 1
ATOM 1838 O O . GLU A 1 228 ? 20.823 15.017 -2.463 1.00 72.69 228 GLU A O 1
ATOM 1843 N N . PRO A 1 229 ? 21.654 15.784 -4.419 1.00 74.69 229 PRO A N 1
ATOM 1844 C CA . PRO A 1 229 ? 20.750 16.924 -4.491 1.00 74.69 229 PRO A CA 1
ATOM 1845 C C . PRO A 1 229 ? 19.283 16.481 -4.588 1.00 74.69 229 PRO A C 1
ATOM 1847 O O . PRO A 1 229 ? 18.934 15.490 -5.232 1.00 74.69 229 PRO A O 1
ATOM 1850 N N . LEU A 1 230 ? 18.395 17.249 -3.952 1.00 72.12 230 LEU A N 1
ATOM 1851 C CA . LEU A 1 230 ? 16.960 16.992 -3.994 1.00 72.12 230 LEU A CA 1
ATOM 1852 C C . LEU A 1 230 ? 16.394 17.352 -5.375 1.00 72.12 230 LEU A C 1
ATOM 1854 O O . LEU A 1 230 ? 16.256 18.525 -5.721 1.00 72.12 230 LEU A O 1
ATOM 1858 N N . HIS A 1 231 ? 15.990 16.340 -6.138 1.00 69.25 231 HIS A N 1
ATOM 1859 C CA . HIS A 1 231 ? 15.291 16.536 -7.408 1.00 69.25 231 HIS A CA 1
ATOM 1860 C C . HIS A 1 231 ? 13.778 16.577 -7.176 1.00 69.25 231 HIS A C 1
ATOM 1862 O O . HIS A 1 231 ? 13.140 15.542 -7.004 1.00 69.25 231 HIS A O 1
ATOM 1868 N N . LEU A 1 232 ? 13.179 17.770 -7.197 1.00 66.62 232 LEU A N 1
ATOM 1869 C CA . LEU A 1 232 ? 11.725 17.929 -7.030 1.00 66.62 232 LEU A CA 1
ATOM 1870 C C . LEU A 1 232 ? 10.937 17.479 -8.268 1.00 66.62 232 LEU A C 1
ATOM 1872 O O . LEU A 1 232 ? 9.837 16.940 -8.146 1.00 66.62 232 LEU A O 1
ATOM 1876 N N . VAL A 1 233 ? 11.516 17.662 -9.454 1.00 67.38 233 VAL A N 1
ATOM 1877 C CA . VAL A 1 233 ? 10.958 17.246 -10.743 1.00 67.38 233 VAL A CA 1
ATOM 1878 C C . VAL A 1 233 ? 12.103 16.688 -11.581 1.00 67.38 233 VAL A C 1
ATOM 1880 O O . VAL A 1 233 ? 13.146 17.319 -11.690 1.00 67.38 233 VAL A O 1
ATOM 1883 N N . SER A 1 234 ? 11.913 15.506 -12.161 1.00 66.88 234 SER A N 1
ATOM 1884 C CA . SER A 1 234 ? 12.717 15.034 -13.291 1.00 66.88 234 SER A CA 1
ATOM 1885 C C . SER A 1 234 ? 11.785 14.277 -14.222 1.00 66.88 234 SER A C 1
ATOM 1887 O O . SER A 1 234 ? 10.993 13.441 -13.777 1.00 66.88 234 SER A O 1
ATOM 1889 N N . LEU A 1 235 ? 11.820 14.639 -15.500 1.00 73.31 235 LEU A N 1
ATOM 1890 C CA . LEU A 1 235 ? 11.020 14.015 -16.541 1.00 73.31 235 LEU A CA 1
ATOM 1891 C C . LEU A 1 235 ? 11.983 13.403 -17.556 1.00 73.31 235 LEU A C 1
ATOM 1893 O O . LEU A 1 235 ? 12.798 14.122 -18.134 1.00 73.31 235 LEU A O 1
ATOM 1897 N N . PRO A 1 236 ? 11.922 12.084 -17.794 1.00 76.81 236 PRO A N 1
ATOM 1898 C CA . PRO A 1 236 ? 12.777 11.479 -18.796 1.00 76.81 236 PRO A CA 1
ATOM 1899 C C . PRO A 1 236 ? 12.407 12.013 -20.184 1.00 76.81 236 PRO A C 1
ATOM 1901 O O . PRO A 1 236 ? 11.242 12.286 -20.479 1.00 76.81 236 PRO A O 1
ATOM 1904 N N . THR A 1 237 ? 13.400 12.139 -21.063 1.00 77.06 237 THR A N 1
ATOM 1905 C CA . THR A 1 237 ? 13.151 12.531 -22.454 1.00 77.06 237 THR A CA 1
ATOM 1906 C C . THR A 1 237 ? 12.658 11.322 -23.235 1.00 77.06 237 THR A C 1
ATOM 1908 O O . THR A 1 237 ? 13.329 10.290 -23.275 1.00 77.06 237 THR A O 1
ATOM 1911 N N . ILE A 1 238 ? 11.493 11.462 -23.864 1.00 78.12 238 ILE A N 1
ATOM 1912 C CA . ILE A 1 238 ? 10.820 10.409 -24.625 1.00 78.12 238 ILE A CA 1
ATOM 1913 C C . ILE A 1 238 ? 10.888 10.775 -26.110 1.00 78.12 238 ILE A C 1
ATOM 1915 O O . ILE A 1 238 ? 10.387 11.821 -26.515 1.00 78.12 238 ILE A O 1
ATOM 1919 N N . GLN A 1 239 ? 11.511 9.924 -26.923 1.00 77.38 239 GLN A N 1
ATOM 1920 C CA . GLN A 1 239 ? 11.632 10.099 -28.373 1.00 77.38 239 GLN A CA 1
ATOM 1921 C C . GLN A 1 239 ? 11.083 8.862 -29.083 1.00 77.38 239 GLN A C 1
ATOM 1923 O O . GLN A 1 239 ? 11.369 7.740 -28.672 1.00 77.38 239 GLN A O 1
ATOM 1928 N N . ALA A 1 240 ? 10.302 9.042 -30.149 1.00 70.94 240 ALA A N 1
ATOM 1929 C CA . ALA A 1 240 ? 9.881 7.919 -30.982 1.00 70.94 240 ALA A CA 1
ATOM 1930 C C . ALA A 1 240 ? 11.119 7.260 -31.606 1.00 70.94 240 ALA A C 1
ATOM 1932 O O . ALA A 1 240 ? 11.973 7.948 -32.170 1.00 70.94 240 ALA A O 1
ATOM 1933 N N . THR A 1 241 ? 11.234 5.938 -31.499 1.00 62.59 241 THR A N 1
ATOM 1934 C CA . THR A 1 241 ? 12.267 5.215 -32.240 1.00 62.59 241 THR A CA 1
ATOM 1935 C C . THR A 1 241 ? 11.856 5.243 -33.707 1.00 62.59 241 THR A C 1
ATOM 1937 O O . THR A 1 241 ? 10.729 4.863 -34.028 1.00 62.59 241 THR A O 1
ATOM 1940 N N . ALA A 1 242 ? 12.731 5.727 -34.595 1.00 45.88 242 ALA A N 1
ATOM 1941 C CA . ALA A 1 242 ? 12.470 5.660 -36.030 1.00 45.88 242 ALA A CA 1
ATOM 1942 C C . ALA A 1 242 ? 12.144 4.203 -36.418 1.00 45.88 242 ALA A C 1
ATOM 1944 O O . ALA A 1 242 ? 12.763 3.289 -35.857 1.00 45.88 242 ALA A O 1
ATOM 1945 N N . PRO A 1 243 ? 11.181 3.958 -37.329 1.00 45.75 243 PRO A N 1
ATOM 1946 C CA . PRO A 1 243 ? 10.954 2.611 -37.833 1.00 45.75 243 PRO A CA 1
ATOM 1947 C C . PRO A 1 243 ? 12.284 2.060 -38.366 1.00 45.75 243 PRO A C 1
ATOM 1949 O O . PRO A 1 243 ? 13.070 2.836 -38.922 1.00 45.75 243 PRO A O 1
ATOM 1952 N N . PRO A 1 244 ? 12.575 0.759 -38.173 1.00 46.34 244 PRO A N 1
ATOM 1953 C CA . PRO A 1 244 ? 13.780 0.167 -38.734 1.00 46.34 244 PRO A CA 1
ATOM 1954 C C . PRO A 1 244 ? 13.820 0.510 -40.221 1.00 46.34 244 PRO A C 1
ATOM 1956 O O . PRO A 1 244 ? 12.826 0.316 -40.924 1.00 46.34 244 PRO A O 1
ATOM 1959 N N . ALA A 1 245 ? 14.937 1.089 -40.672 1.00 39.81 245 ALA A N 1
ATOM 1960 C CA . ALA A 1 245 ? 15.129 1.388 -42.079 1.00 39.81 245 ALA A CA 1
ATOM 1961 C C . ALA A 1 245 ? 14.881 0.091 -42.851 1.00 39.81 245 ALA A C 1
ATOM 1963 O O . ALA A 1 245 ? 15.578 -0.901 -42.633 1.00 39.81 245 ALA A O 1
ATOM 1964 N N . VAL A 1 246 ? 13.846 0.080 -43.693 1.00 40.47 246 VAL A N 1
ATOM 1965 C CA . VAL A 1 246 ? 13.619 -1.023 -44.622 1.00 40.47 246 VAL A CA 1
ATOM 1966 C C . VAL A 1 246 ? 14.901 -1.113 -45.446 1.00 40.47 246 VAL A C 1
ATOM 1968 O O . VA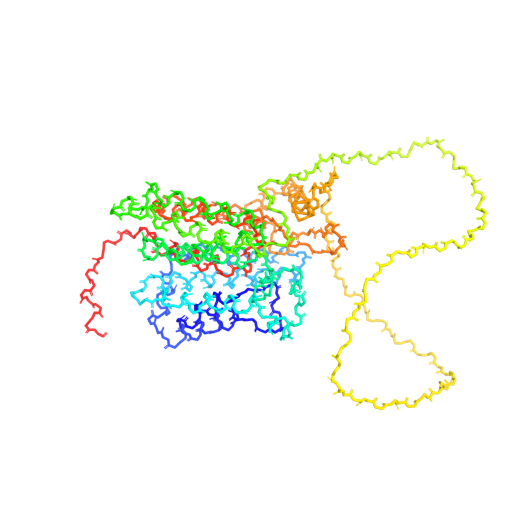L A 1 246 ? 15.264 -0.107 -46.061 1.00 40.47 246 VAL A O 1
ATOM 1971 N N . PRO A 1 247 ? 15.642 -2.236 -45.429 1.00 39.44 247 PRO A N 1
ATOM 1972 C CA . PRO A 1 247 ? 16.777 -2.370 -46.321 1.00 39.44 247 PRO A CA 1
ATOM 1973 C C . PRO A 1 247 ? 16.232 -2.220 -47.740 1.00 39.44 247 PRO A C 1
ATOM 1975 O O . PRO A 1 247 ? 15.401 -3.019 -48.172 1.00 39.44 247 PRO A O 1
ATOM 1978 N N . SER A 1 248 ? 16.639 -1.153 -48.433 1.00 34.91 248 SER A N 1
ATOM 1979 C CA . SER A 1 248 ? 16.282 -0.956 -49.834 1.00 34.91 248 SER A CA 1
ATOM 1980 C C . SER A 1 248 ? 16.642 -2.233 -50.597 1.00 34.91 248 SER A C 1
ATOM 1982 O O . SER A 1 248 ? 17.805 -2.652 -50.537 1.00 34.91 248 SER A O 1
ATOM 1984 N N . PRO A 1 249 ? 15.693 -2.868 -51.307 1.00 43.38 249 PRO A N 1
ATOM 1985 C CA . PRO A 1 249 ? 16.005 -3.996 -52.168 1.00 43.38 249 PRO A CA 1
ATOM 1986 C C . PRO A 1 249 ? 16.813 -3.447 -53.348 1.00 43.38 249 PRO A C 1
ATOM 1988 O O . PRO A 1 249 ? 16.255 -2.958 -54.324 1.00 43.38 249 PRO A O 1
ATOM 1991 N N . GLY A 1 250 ? 18.139 -3.422 -53.213 1.00 39.62 250 GLY A N 1
ATOM 1992 C CA . GLY A 1 250 ? 19.021 -2.874 -54.246 1.00 39.62 250 GLY A CA 1
ATOM 1993 C C . GLY A 1 250 ? 20.440 -2.496 -53.818 1.00 39.62 250 GLY A C 1
ATOM 1994 O O . GLY A 1 250 ? 21.228 -2.101 -54.671 1.00 39.62 250 GLY A O 1
ATOM 1995 N N . GLY A 1 251 ? 20.808 -2.612 -52.540 1.00 33.53 251 GLY A N 1
ATOM 1996 C CA . GLY A 1 251 ? 22.186 -2.371 -52.102 1.00 33.53 251 GLY A CA 1
ATOM 1997 C C . GLY A 1 251 ? 23.038 -3.636 -52.160 1.00 33.53 251 GLY A C 1
ATOM 1998 O O . GLY A 1 251 ? 22.977 -4.452 -51.245 1.00 33.53 251 GLY A O 1
ATOM 1999 N N . ILE A 1 252 ? 23.845 -3.796 -53.210 1.00 40.00 252 ILE A N 1
ATOM 2000 C CA . ILE A 1 252 ? 24.951 -4.767 -53.247 1.00 40.00 252 ILE A CA 1
ATOM 2001 C C . ILE A 1 252 ? 25.857 -4.496 -52.027 1.00 40.00 252 ILE A C 1
ATOM 2003 O O . ILE A 1 252 ? 26.262 -3.345 -51.841 1.00 40.00 252 ILE A O 1
ATOM 2007 N N . PRO A 1 253 ? 26.187 -5.490 -51.181 1.00 37.00 253 PRO A N 1
ATOM 2008 C CA . PRO A 1 253 ? 27.091 -5.258 -50.063 1.00 37.00 253 PRO A CA 1
ATOM 2009 C C . PRO A 1 253 ? 28.505 -4.985 -50.601 1.00 37.00 253 PRO A C 1
ATOM 2011 O O . PRO A 1 253 ? 28.997 -5.767 -51.418 1.00 37.00 253 PRO A O 1
ATOM 2014 N N . PRO A 1 254 ? 29.203 -3.924 -50.159 1.00 38.53 254 PRO A N 1
ATOM 2015 C CA . PRO A 1 254 ? 30.619 -3.803 -50.446 1.00 38.53 254 PRO A CA 1
ATOM 2016 C C . PRO A 1 254 ? 31.367 -4.880 -49.654 1.00 38.53 254 PRO A C 1
ATOM 2018 O O . PRO A 1 254 ? 31.345 -4.907 -48.422 1.00 38.53 254 PRO A O 1
ATOM 2021 N N . THR A 1 255 ? 32.045 -5.775 -50.367 1.00 40.00 255 THR A N 1
ATOM 2022 C CA . THR A 1 255 ? 33.104 -6.635 -49.831 1.00 40.00 255 THR A CA 1
ATOM 2023 C C . THR A 1 255 ? 34.228 -5.757 -49.285 1.00 40.00 255 THR A C 1
ATOM 2025 O O . THR A 1 255 ? 35.147 -5.387 -50.012 1.00 40.00 255 THR A O 1
ATOM 2028 N N . HIS A 1 256 ? 34.164 -5.418 -47.999 1.00 35.38 256 HIS A N 1
ATOM 2029 C CA . HIS A 1 256 ? 35.319 -4.913 -47.269 1.00 35.38 256 HIS A CA 1
ATOM 2030 C C . HIS A 1 256 ? 36.066 -6.087 -46.641 1.00 35.38 256 HIS A C 1
ATOM 2032 O O . HIS A 1 256 ? 35.628 -6.701 -45.670 1.00 35.38 256 HIS A O 1
ATOM 2038 N N . VAL A 1 257 ? 37.213 -6.385 -47.244 1.00 34.69 257 VAL A N 1
ATOM 2039 C CA . VAL A 1 257 ? 38.295 -7.180 -46.666 1.00 34.69 257 VAL A CA 1
ATOM 2040 C C . VAL A 1 257 ? 38.703 -6.537 -45.337 1.00 34.69 257 VAL A C 1
ATOM 2042 O O . VAL A 1 257 ? 39.044 -5.356 -45.300 1.00 34.69 257 VAL A O 1
ATOM 2045 N N . ALA A 1 258 ? 38.647 -7.303 -44.248 1.00 31.27 258 ALA A N 1
ATOM 2046 C CA . ALA A 1 258 ? 39.110 -6.873 -42.933 1.00 31.27 258 ALA A CA 1
ATOM 2047 C C . ALA A 1 258 ? 40.652 -6.895 -42.868 1.00 31.27 258 ALA A C 1
ATOM 2049 O O . ALA A 1 258 ? 41.242 -7.942 -43.148 1.00 31.27 258 ALA A O 1
ATOM 2050 N N . PRO A 1 259 ? 41.329 -5.803 -42.467 1.00 32.44 259 PRO A N 1
ATOM 2051 C CA . PRO A 1 259 ? 42.702 -5.866 -41.974 1.00 32.44 259 PRO A CA 1
ATOM 2052 C C . PRO A 1 259 ? 42.723 -6.325 -40.499 1.00 32.44 259 PRO A C 1
ATOM 2054 O O . PRO A 1 259 ? 41.723 -6.170 -39.792 1.00 32.44 259 PRO A O 1
ATOM 2057 N N . PRO A 1 260 ? 43.842 -6.890 -40.007 1.00 32.66 260 PRO A N 1
ATOM 2058 C CA . PRO A 1 260 ? 43.909 -7.501 -38.683 1.00 32.66 260 PRO A CA 1
ATOM 2059 C C . PRO A 1 260 ? 43.792 -6.451 -37.570 1.00 32.66 260 PRO A C 1
ATOM 2061 O O . PRO A 1 260 ? 44.466 -5.422 -37.585 1.00 32.66 260 PRO A O 1
ATOM 2064 N N . VAL A 1 261 ? 42.944 -6.735 -36.579 1.00 34.94 261 VAL A N 1
ATOM 2065 C CA . VAL A 1 261 ? 42.776 -5.910 -35.377 1.00 34.94 261 VAL A CA 1
ATOM 2066 C C . VAL A 1 261 ? 43.958 -6.153 -34.443 1.00 34.94 261 VAL A C 1
ATOM 2068 O O . VAL A 1 261 ? 44.084 -7.207 -33.824 1.00 34.94 261 VAL A O 1
ATOM 2071 N N . MET A 1 262 ? 44.824 -5.149 -34.344 1.00 28.50 262 MET A N 1
ATOM 2072 C CA . MET A 1 262 ? 45.822 -5.017 -33.290 1.00 28.50 262 MET A CA 1
ATOM 2073 C C . MET A 1 262 ? 45.097 -4.597 -32.002 1.00 28.50 262 MET A C 1
ATOM 2075 O O . MET A 1 262 ? 44.369 -3.604 -31.991 1.00 28.50 262 MET A O 1
ATOM 2079 N N . ALA A 1 263 ? 45.253 -5.371 -30.928 1.00 31.95 263 ALA A N 1
ATOM 2080 C CA . ALA A 1 263 ? 44.668 -5.075 -29.625 1.00 31.95 263 ALA A CA 1
ATOM 2081 C C . ALA A 1 263 ? 45.265 -3.779 -29.050 1.00 31.95 263 ALA A C 1
ATOM 2083 O O . ALA A 1 263 ? 46.453 -3.727 -28.737 1.00 31.95 263 ALA A O 1
ATOM 2084 N N . ALA A 1 264 ? 44.436 -2.746 -28.892 1.00 28.34 264 ALA A N 1
ATOM 2085 C CA . ALA A 1 264 ? 44.770 -1.544 -28.138 1.00 28.34 264 ALA A CA 1
ATOM 2086 C C . ALA A 1 264 ? 44.032 -1.574 -26.791 1.00 28.34 264 ALA A C 1
ATOM 2088 O O . ALA A 1 264 ? 42.804 -1.652 -26.736 1.00 28.34 264 ALA A O 1
ATOM 2089 N N . GLN A 1 265 ? 44.814 -1.563 -25.712 1.00 27.23 265 GLN A N 1
ATOM 2090 C CA . GLN A 1 265 ? 44.374 -1.497 -24.318 1.00 27.23 265 GLN A CA 1
ATOM 2091 C C . GLN A 1 265 ? 43.549 -0.223 -24.041 1.00 27.23 265 GLN A C 1
ATOM 2093 O O . GLN A 1 265 ? 43.937 0.851 -24.504 1.00 27.23 265 GLN A O 1
ATOM 2098 N N . PRO A 1 266 ? 42.484 -0.278 -23.220 1.00 29.33 266 PRO A N 1
ATOM 2099 C CA . PRO A 1 266 ? 41.927 0.916 -22.601 1.00 29.33 266 PRO A CA 1
ATOM 2100 C C . PRO A 1 266 ? 42.805 1.366 -21.426 1.00 29.33 266 PRO A C 1
ATOM 2102 O O . PRO A 1 266 ? 43.178 0.569 -20.562 1.00 29.33 266 PRO A O 1
ATOM 2105 N N . ALA A 1 267 ? 43.125 2.658 -21.419 1.00 26.91 267 ALA A N 1
ATOM 2106 C CA . ALA A 1 267 ? 43.919 3.336 -20.408 1.00 26.91 267 ALA A CA 1
ATOM 2107 C C . ALA A 1 267 ? 43.252 3.329 -19.020 1.00 26.91 267 ALA A C 1
ATOM 2109 O O . ALA A 1 267 ? 42.039 3.480 -18.883 1.00 26.91 267 ALA A O 1
ATOM 2110 N N . MET A 1 268 ? 44.094 3.178 -17.996 1.00 30.78 268 MET A N 1
ATOM 2111 C CA . MET A 1 268 ? 43.764 3.320 -16.581 1.00 30.78 268 MET A CA 1
ATOM 2112 C C . MET A 1 268 ? 43.420 4.774 -16.232 1.00 30.78 268 MET A C 1
ATOM 2114 O O . MET A 1 268 ? 44.134 5.695 -16.626 1.00 30.78 268 MET A O 1
ATOM 2118 N N . THR A 1 269 ? 42.395 4.981 -15.404 1.00 27.44 269 THR A N 1
ATOM 2119 C CA . THR A 1 269 ? 42.313 6.161 -14.529 1.00 27.44 269 THR A CA 1
ATOM 2120 C C . THR A 1 269 ? 41.659 5.768 -13.197 1.00 27.44 269 THR A C 1
ATOM 2122 O O . THR A 1 269 ? 40.449 5.614 -13.093 1.00 27.44 269 THR A O 1
ATOM 2125 N N . GLU A 1 270 ? 42.546 5.505 -12.236 1.00 27.12 270 GLU A N 1
ATOM 2126 C CA . GLU A 1 270 ? 42.487 5.720 -10.781 1.00 27.12 270 GLU A CA 1
ATOM 2127 C C . GLU A 1 270 ? 41.222 5.353 -9.977 1.00 27.12 270 GLU A C 1
ATOM 2129 O O . GLU A 1 270 ? 40.286 6.128 -9.797 1.00 27.12 270 GLU A O 1
ATOM 2134 N N . THR A 1 271 ? 41.302 4.184 -9.340 1.00 30.16 271 THR A N 1
ATOM 2135 C CA . THR A 1 271 ? 40.531 3.782 -8.155 1.00 30.16 271 THR A CA 1
ATOM 2136 C C . THR A 1 271 ? 41.290 4.203 -6.881 1.00 30.16 271 THR A C 1
ATOM 2138 O O . THR A 1 271 ? 42.475 3.878 -6.781 1.00 30.16 271 THR A O 1
ATOM 2141 N N . PRO A 1 272 ? 40.675 4.843 -5.865 1.00 30.33 272 PRO A N 1
ATOM 2142 C CA . PRO A 1 272 ? 41.317 5.021 -4.559 1.00 30.33 272 PRO A CA 1
ATOM 2143 C C . PRO A 1 272 ? 41.314 3.704 -3.754 1.00 30.33 272 PRO A C 1
ATOM 2145 O O . PRO A 1 272 ? 40.404 2.887 -3.930 1.00 30.33 272 PRO A O 1
ATOM 2148 N N . PRO A 1 273 ? 42.301 3.472 -2.867 1.00 31.34 273 PRO A N 1
ATOM 2149 C CA . PRO A 1 273 ? 42.547 2.165 -2.267 1.00 31.34 273 PRO A CA 1
ATOM 2150 C C . PRO A 1 273 ? 41.544 1.828 -1.157 1.00 31.34 273 PRO A C 1
ATOM 2152 O O . PRO A 1 273 ? 41.123 2.684 -0.380 1.00 31.34 273 PRO A O 1
ATOM 2155 N N . ALA A 1 274 ? 41.207 0.543 -1.050 1.00 29.62 274 ALA A N 1
ATOM 2156 C CA . ALA A 1 274 ? 40.487 -0.010 0.090 1.00 29.62 274 ALA A CA 1
ATOM 2157 C C . ALA A 1 274 ? 41.383 -0.010 1.346 1.00 29.62 274 ALA A C 1
ATOM 2159 O O . ALA A 1 274 ? 42.547 -0.409 1.246 1.00 29.62 274 ALA A O 1
ATOM 2160 N N . PRO A 1 275 ? 40.878 0.345 2.543 1.00 28.97 275 PRO A N 1
ATOM 2161 C CA . PRO A 1 275 ? 41.586 0.032 3.769 1.00 28.97 275 PRO A CA 1
ATOM 2162 C C . PR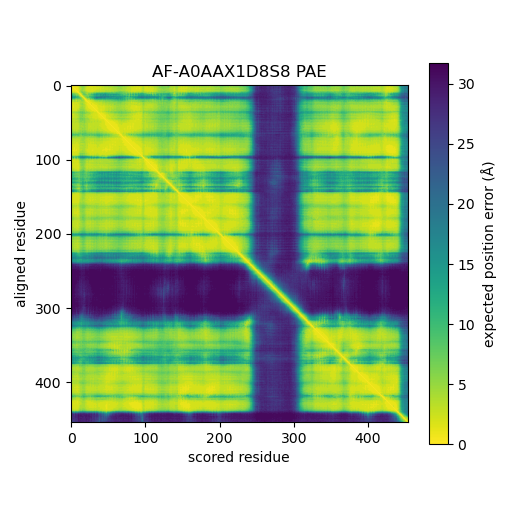O A 1 275 ? 41.348 -1.434 4.134 1.00 28.97 275 PRO A C 1
ATOM 2164 O O . PRO A 1 275 ? 40.229 -1.864 4.415 1.00 28.97 275 PRO A O 1
ATOM 2167 N N . ALA A 1 276 ? 42.439 -2.194 4.144 1.00 26.88 276 ALA A N 1
ATOM 2168 C CA . ALA A 1 276 ? 42.520 -3.484 4.800 1.00 26.88 276 ALA A CA 1
ATOM 2169 C C . ALA A 1 276 ? 42.579 -3.289 6.322 1.00 26.88 276 ALA A C 1
ATOM 2171 O O . ALA A 1 276 ? 43.403 -2.533 6.833 1.00 26.88 276 ALA A O 1
ATOM 2172 N N . SER A 1 277 ? 41.741 -4.014 7.057 1.00 28.97 277 SER A N 1
ATOM 2173 C CA . SER A 1 277 ? 41.999 -4.427 8.440 1.00 28.97 277 SER A CA 1
ATOM 2174 C C . SER A 1 277 ? 41.210 -5.708 8.684 1.00 28.97 277 SER A C 1
ATOM 2176 O O . SER A 1 277 ? 39.983 -5.700 8.724 1.00 28.97 277 SER A O 1
ATOM 2178 N N . GLY A 1 278 ? 41.937 -6.824 8.724 1.00 23.58 278 GLY A N 1
ATOM 2179 C CA . GLY A 1 278 ? 41.395 -8.160 8.942 1.00 23.58 278 GLY A CA 1
ATOM 2180 C C . GLY A 1 278 ? 41.302 -8.547 10.415 1.00 23.58 278 GLY A C 1
ATOM 2181 O O . GLY A 1 278 ? 41.830 -7.850 11.269 1.00 23.58 278 GLY A O 1
ATOM 2182 N N . ILE A 1 279 ? 40.634 -9.679 10.638 1.00 27.14 279 ILE A N 1
ATOM 2183 C CA . ILE A 1 279 ? 40.896 -10.838 11.521 1.00 27.14 279 ILE A CA 1
ATOM 2184 C C . ILE A 1 279 ? 39.918 -11.876 10.919 1.00 27.14 279 ILE A C 1
ATOM 2186 O O . ILE A 1 279 ? 38.733 -11.591 10.823 1.00 27.14 279 ILE A O 1
ATOM 2190 N N . GLY A 1 280 ? 40.274 -13.013 10.328 1.00 24.11 280 GLY A N 1
ATOM 2191 C CA . GLY A 1 280 ? 41.292 -13.999 10.645 1.00 24.11 280 GLY A CA 1
ATOM 2192 C C . GLY A 1 280 ? 40.563 -15.346 10.687 1.00 24.11 280 GLY A C 1
ATOM 2193 O O . GLY A 1 280 ? 39.850 -15.598 11.647 1.00 24.11 280 GLY A O 1
ATOM 2194 N N . GLN A 1 281 ? 40.691 -16.178 9.650 1.00 27.55 281 GLN A N 1
ATOM 2195 C CA . GLN A 1 281 ? 40.503 -17.631 9.744 1.00 27.55 281 GLN A CA 1
ATOM 2196 C C . GLN A 1 281 ? 41.179 -18.304 8.545 1.00 27.55 281 GLN A C 1
ATOM 2198 O O . GLN A 1 281 ? 40.866 -18.054 7.384 1.00 27.55 281 GLN A O 1
ATOM 2203 N N . THR A 1 282 ? 42.194 -19.090 8.875 1.00 27.11 282 THR A N 1
ATOM 2204 C CA . THR A 1 282 ? 43.077 -19.855 8.003 1.00 27.11 282 THR A CA 1
ATOM 2205 C C . THR A 1 282 ? 42.397 -21.142 7.543 1.00 27.11 282 THR A C 1
ATOM 2207 O O . THR A 1 282 ? 41.849 -21.881 8.356 1.00 27.11 282 THR A O 1
ATOM 2210 N N . GLN A 1 283 ? 42.500 -21.458 6.251 1.00 28.58 283 GLN A N 1
ATOM 2211 C CA . GLN A 1 283 ? 42.179 -22.779 5.708 1.00 28.58 283 GLN A CA 1
ATOM 2212 C C . GLN A 1 283 ? 43.407 -23.278 4.920 1.00 28.58 283 GLN A C 1
ATOM 2214 O O . GLN A 1 283 ? 43.917 -22.525 4.087 1.00 28.58 283 GLN A O 1
ATOM 2219 N N . PRO A 1 284 ? 43.957 -24.476 5.204 1.00 31.09 284 PRO A N 1
ATOM 2220 C CA . PRO A 1 284 ? 45.149 -24.974 4.515 1.00 31.09 284 PRO A CA 1
ATOM 2221 C C . PRO A 1 284 ? 44.817 -25.517 3.106 1.00 31.09 284 PRO A C 1
ATOM 2223 O O . PRO A 1 284 ? 43.682 -25.935 2.868 1.00 31.09 284 PRO A O 1
ATOM 2226 N N . PRO A 1 285 ? 45.784 -25.522 2.164 1.00 30.84 285 PRO A N 1
ATOM 2227 C CA . PRO A 1 285 ? 45.549 -25.882 0.765 1.00 30.84 285 PRO A CA 1
ATOM 2228 C C . PRO A 1 285 ? 45.411 -27.400 0.557 1.00 30.84 285 PRO A C 1
ATOM 2230 O O . PRO A 1 285 ? 46.162 -28.190 1.126 1.00 30.84 285 PRO A O 1
ATOM 2233 N N . ALA A 1 286 ? 44.469 -27.801 -0.302 1.00 30.23 286 ALA A N 1
ATOM 2234 C CA . ALA A 1 286 ? 44.326 -29.175 -0.787 1.00 30.23 286 ALA A CA 1
ATOM 2235 C C . ALA A 1 286 ? 45.339 -29.475 -1.919 1.00 30.23 286 ALA A C 1
ATOM 2237 O O . ALA A 1 286 ? 45.633 -28.577 -2.712 1.00 30.23 286 ALA A O 1
ATOM 2238 N N . PRO A 1 287 ? 45.873 -30.708 -2.026 1.00 30.42 287 PRO A N 1
ATOM 2239 C CA . PRO A 1 287 ? 46.881 -31.054 -3.023 1.00 30.42 287 PRO A CA 1
ATOM 2240 C C . PRO A 1 287 ? 46.277 -31.322 -4.409 1.00 30.42 287 PRO A C 1
ATOM 2242 O O . PRO A 1 287 ? 45.253 -31.989 -4.557 1.00 30.42 287 PRO A O 1
ATOM 2245 N N . THR A 1 288 ? 46.968 -30.823 -5.432 1.00 31.59 288 THR A N 1
ATOM 2246 C CA . THR A 1 288 ? 46.708 -31.031 -6.859 1.00 31.59 288 THR A CA 1
ATOM 2247 C C . THR A 1 288 ? 46.961 -32.491 -7.250 1.00 31.59 288 THR A C 1
ATOM 2249 O O . THR A 1 288 ? 48.089 -32.970 -7.141 1.00 31.59 288 THR A O 1
ATOM 2252 N N . LEU A 1 289 ? 45.942 -33.191 -7.755 1.00 29.19 289 LEU A N 1
ATOM 2253 C CA . LEU A 1 289 ? 46.094 -34.477 -8.447 1.00 29.19 289 LEU A CA 1
ATOM 2254 C C . LEU A 1 289 ? 45.733 -34.306 -9.928 1.00 29.19 289 LEU A C 1
ATOM 2256 O O . LEU A 1 289 ? 44.681 -33.767 -10.267 1.00 29.19 289 LEU A O 1
ATOM 2260 N N . ALA A 1 290 ? 46.648 -34.740 -10.796 1.00 32.78 290 ALA A N 1
ATOM 2261 C CA . ALA A 1 290 ? 46.518 -34.754 -12.252 1.00 32.78 290 ALA A CA 1
ATOM 2262 C C . ALA A 1 290 ? 45.447 -35.765 -12.733 1.00 32.78 290 ALA A C 1
ATOM 2264 O O . ALA A 1 290 ? 45.177 -36.739 -12.026 1.00 32.78 290 ALA A O 1
ATOM 2265 N N . PRO A 1 291 ? 44.847 -35.581 -13.928 1.00 32.22 291 PRO A N 1
ATOM 2266 C CA . PRO A 1 291 ? 43.798 -36.470 -14.428 1.00 32.22 291 PRO A CA 1
ATOM 2267 C C . PRO A 1 291 ? 44.384 -37.737 -15.089 1.00 32.22 291 PRO A C 1
ATOM 2269 O O . PRO A 1 291 ? 45.414 -37.637 -15.762 1.00 32.22 291 PRO A O 1
ATOM 2272 N N . PRO A 1 292 ? 43.739 -38.918 -14.973 1.00 31.55 292 PRO A N 1
ATOM 2273 C CA . PRO A 1 292 ? 44.097 -40.090 -15.766 1.00 31.55 292 PRO A CA 1
ATOM 2274 C C . PRO A 1 292 ? 43.329 -40.138 -17.110 1.00 31.55 292 PRO A C 1
ATOM 2276 O O . PRO A 1 292 ? 42.310 -39.459 -17.266 1.00 31.55 292 PRO A O 1
ATOM 2279 N N . PRO A 1 293 ? 43.823 -40.912 -18.099 1.00 30.83 293 PRO A N 1
ATOM 2280 C CA . PRO A 1 293 ? 43.383 -40.853 -19.490 1.00 30.83 293 PRO A CA 1
ATOM 2281 C C . PRO A 1 293 ? 42.166 -41.747 -19.781 1.00 30.83 293 PRO A C 1
ATOM 2283 O O . PRO A 1 293 ? 41.801 -42.621 -18.999 1.00 30.83 293 PRO A O 1
ATOM 2286 N N . GLY A 1 294 ? 41.525 -41.472 -20.919 1.00 32.88 294 GLY A N 1
ATOM 2287 C CA . GLY A 1 294 ? 40.147 -41.846 -21.232 1.00 32.88 294 GLY A CA 1
ATOM 2288 C C . GLY A 1 294 ? 39.829 -43.330 -21.438 1.00 32.88 294 GLY A C 1
ATOM 2289 O O . GLY A 1 294 ? 40.668 -44.126 -21.849 1.00 32.88 294 GLY A O 1
ATOM 2290 N N . ALA A 1 295 ? 38.545 -43.646 -21.244 1.00 27.67 295 ALA A N 1
ATOM 2291 C CA . ALA A 1 295 ? 37.869 -44.817 -21.790 1.00 27.67 295 ALA A CA 1
ATOM 2292 C C . ALA A 1 295 ? 36.342 -44.594 -21.810 1.00 27.67 295 ALA A C 1
ATOM 2294 O O . ALA A 1 295 ? 35.755 -44.247 -20.790 1.00 27.67 295 ALA A O 1
ATOM 2295 N N . GLY A 1 296 ? 35.710 -44.851 -22.960 1.00 27.62 296 GLY A N 1
ATOM 2296 C CA . GLY A 1 296 ? 34.328 -45.343 -23.034 1.00 27.62 296 GLY A CA 1
ATOM 2297 C C . GLY A 1 296 ? 33.194 -44.314 -23.042 1.00 27.62 296 GLY A C 1
ATOM 2298 O O . GLY A 1 296 ? 32.634 -43.958 -22.013 1.00 27.62 296 GLY A O 1
ATOM 2299 N N . THR A 1 297 ? 32.769 -43.935 -24.243 1.00 33.81 297 THR A N 1
ATOM 2300 C CA . THR A 1 297 ? 31.468 -43.336 -24.555 1.00 33.81 297 THR A CA 1
ATOM 2301 C C . THR A 1 297 ? 30.298 -44.236 -24.131 1.00 33.81 297 THR A C 1
ATOM 2303 O O . THR A 1 297 ? 30.021 -45.237 -24.786 1.00 33.81 297 THR A O 1
ATOM 2306 N N . HIS A 1 298 ? 29.533 -43.819 -23.119 1.00 28.52 298 HIS A N 1
ATOM 2307 C CA . HIS A 1 298 ? 28.121 -44.182 -22.973 1.00 28.52 298 HIS A CA 1
ATOM 2308 C C . HIS A 1 298 ? 27.294 -42.904 -22.806 1.00 28.52 298 HIS A C 1
ATOM 2310 O O . HIS A 1 298 ? 27.235 -42.300 -21.739 1.00 28.52 298 HIS A O 1
ATOM 2316 N N . VAL A 1 299 ? 26.682 -42.475 -23.910 1.00 31.86 299 VAL A N 1
ATOM 2317 C CA . VAL A 1 299 ? 25.684 -41.405 -23.941 1.00 31.86 299 VAL A CA 1
ATOM 2318 C C . VAL A 1 299 ? 24.404 -41.960 -23.317 1.00 31.86 299 VAL A C 1
ATOM 2320 O O . VAL A 1 299 ? 23.738 -42.806 -23.912 1.00 31.86 299 VAL A O 1
ATOM 2323 N N . ALA A 1 300 ? 24.074 -41.512 -22.107 1.00 30.14 300 ALA A N 1
ATOM 2324 C CA . ALA A 1 300 ? 22.731 -41.675 -21.563 1.00 30.14 300 ALA A CA 1
ATOM 2325 C C . ALA A 1 300 ? 21.753 -40.840 -22.416 1.00 30.14 300 ALA A C 1
ATOM 2327 O O . ALA A 1 300 ? 22.094 -39.705 -22.766 1.00 30.14 300 ALA A O 1
ATOM 2328 N N . PRO A 1 301 ? 20.566 -41.359 -22.787 1.00 32.44 301 PRO A N 1
ATOM 2329 C CA . PRO A 1 301 ? 19.610 -40.579 -23.556 1.00 32.44 301 PRO A CA 1
ATOM 2330 C C . PRO A 1 301 ? 19.192 -39.339 -22.763 1.00 32.44 301 PRO A C 1
ATOM 2332 O O . PRO A 1 301 ? 18.881 -39.417 -21.574 1.00 32.44 301 PRO A O 1
ATOM 2335 N N . ALA A 1 302 ? 19.225 -38.192 -23.443 1.00 33.81 302 ALA A N 1
ATOM 2336 C CA . ALA A 1 302 ? 18.784 -36.915 -22.909 1.00 33.81 302 ALA A CA 1
ATOM 2337 C C . ALA A 1 302 ? 17.344 -37.029 -22.369 1.00 33.81 302 ALA A C 1
ATOM 2339 O O . ALA A 1 302 ? 16.515 -37.690 -23.006 1.00 33.81 302 ALA A O 1
ATOM 2340 N N . PRO A 1 303 ? 17.009 -36.373 -21.242 1.00 34.06 303 PRO A N 1
ATOM 2341 C CA . PRO A 1 303 ? 15.616 -36.181 -20.873 1.00 34.06 303 PRO A CA 1
ATOM 2342 C C . PRO 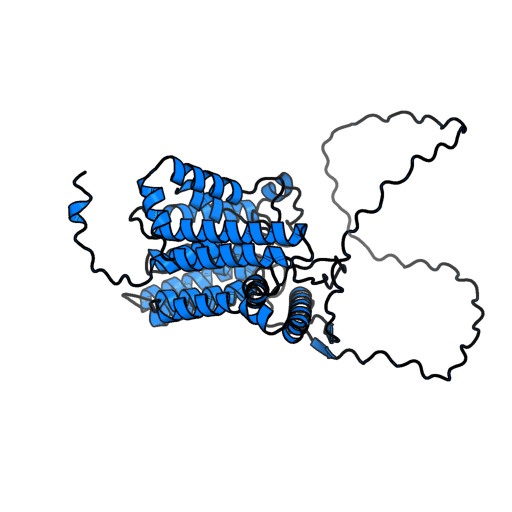A 1 303 ? 14.910 -35.473 -22.034 1.00 34.06 303 PRO A C 1
ATOM 2344 O O . PRO A 1 303 ? 15.437 -34.503 -22.584 1.00 34.06 303 PRO A O 1
ATOM 2347 N N . LEU A 1 304 ? 13.741 -35.981 -22.425 1.00 32.09 304 LEU A N 1
ATOM 2348 C CA . LEU A 1 304 ? 12.858 -35.314 -23.380 1.00 32.09 304 LEU A CA 1
ATOM 2349 C C . LEU A 1 304 ? 12.670 -33.848 -22.952 1.00 32.09 304 LEU A C 1
ATOM 2351 O O . LEU A 1 304 ? 12.471 -33.603 -21.760 1.00 32.09 304 LEU A O 1
ATOM 2355 N N . PRO A 1 305 ? 12.730 -32.875 -23.879 1.00 34.28 305 PRO A N 1
ATOM 2356 C CA . PRO A 1 305 ? 12.467 -31.491 -23.530 1.00 34.28 305 PRO A CA 1
ATOM 2357 C C . PRO A 1 305 ? 11.026 -31.391 -23.031 1.00 34.28 305 PRO A C 1
ATOM 2359 O O . PRO A 1 305 ? 10.083 -31.633 -23.786 1.00 34.28 305 PRO A O 1
ATOM 2362 N N . GLU A 1 306 ? 10.855 -31.037 -21.756 1.00 32.31 306 GLU A N 1
ATOM 2363 C CA . GLU A 1 306 ? 9.590 -30.496 -21.280 1.00 32.31 306 GLU A CA 1
ATOM 2364 C C . GLU A 1 306 ? 9.238 -29.334 -22.208 1.00 32.31 306 GLU A C 1
ATOM 2366 O O . GLU A 1 306 ? 10.009 -28.384 -22.374 1.00 32.31 306 GLU A O 1
ATOM 2371 N N . THR A 1 307 ? 8.088 -29.432 -22.869 1.00 31.84 307 THR A N 1
ATOM 2372 C CA . THR A 1 307 ? 7.509 -28.344 -23.648 1.00 31.84 307 THR A CA 1
ATOM 2373 C C . THR A 1 307 ? 7.066 -27.249 -22.685 1.00 31.84 307 THR A C 1
ATOM 2375 O O . THR A 1 307 ? 5.878 -27.058 -22.436 1.00 31.84 307 THR A O 1
ATOM 2378 N N . HIS A 1 308 ? 8.018 -26.515 -22.117 1.00 35.62 308 HIS A N 1
ATOM 2379 C CA . HIS A 1 308 ? 7.740 -25.193 -21.595 1.00 35.62 308 HIS A CA 1
ATOM 2380 C C . HIS A 1 308 ? 7.390 -24.333 -22.802 1.00 35.62 308 HIS A C 1
ATOM 2382 O O . HIS A 1 308 ? 8.256 -23.986 -23.607 1.00 35.62 308 HIS A O 1
ATOM 2388 N N . HIS A 1 309 ? 6.100 -24.030 -22.958 1.00 37.31 309 HIS A N 1
ATOM 2389 C CA . HIS A 1 309 ? 5.662 -22.974 -23.856 1.00 37.31 309 HIS A CA 1
ATOM 2390 C C . HIS A 1 309 ? 6.536 -21.748 -23.591 1.00 37.31 309 HIS A C 1
ATOM 2392 O O . HIS A 1 309 ? 6.566 -21.226 -22.474 1.00 37.31 309 HIS A O 1
ATOM 2398 N N . ALA A 1 310 ? 7.306 -21.337 -24.601 1.00 41.81 310 ALA A N 1
ATOM 2399 C CA . ALA A 1 310 ? 8.114 -20.136 -24.500 1.00 41.81 310 ALA A CA 1
ATOM 2400 C C . ALA A 1 310 ? 7.184 -18.979 -24.091 1.00 41.81 310 ALA A C 1
ATOM 2402 O O . ALA A 1 310 ? 6.109 -18.837 -24.686 1.00 41.81 310 ALA A O 1
ATOM 2403 N N . PRO A 1 311 ? 7.543 -18.181 -23.068 1.00 48.75 311 PRO A N 1
ATOM 2404 C CA . PRO A 1 311 ? 6.715 -17.056 -22.670 1.00 48.75 311 PRO A CA 1
ATOM 2405 C C . PRO A 1 311 ? 6.510 -16.131 -23.881 1.00 48.75 311 PRO A C 1
ATOM 2407 O O . PRO A 1 311 ? 7.440 -15.966 -24.677 1.00 48.75 311 PRO A O 1
ATOM 2410 N N . PRO A 1 312 ? 5.313 -15.537 -24.042 1.00 53.44 312 PRO A N 1
ATOM 2411 C CA . PRO A 1 312 ? 5.019 -14.678 -25.182 1.00 53.44 312 PRO A CA 1
ATOM 2412 C C . PRO A 1 312 ? 6.062 -13.556 -25.298 1.00 53.44 312 PRO A C 1
ATOM 2414 O O . PRO A 1 312 ? 6.553 -13.081 -24.266 1.00 53.44 312 PRO A O 1
ATOM 2417 N N . PRO A 1 313 ? 6.430 -13.138 -26.524 1.00 54.75 313 PRO A N 1
ATOM 2418 C CA . PRO A 1 313 ? 7.411 -12.079 -26.725 1.00 54.75 313 PRO A CA 1
ATOM 2419 C C . PRO A 1 313 ? 6.976 -10.818 -25.976 1.00 54.75 313 PRO A C 1
ATOM 2421 O O . PRO A 1 313 ? 5.806 -10.446 -26.007 1.00 54.75 313 PRO A O 1
ATOM 2424 N N . ALA A 1 314 ? 7.912 -10.184 -25.269 1.00 57.00 314 ALA A N 1
ATOM 2425 C CA . ALA A 1 314 ? 7.600 -8.996 -24.490 1.00 57.00 314 ALA A CA 1
ATOM 2426 C C . ALA A 1 314 ? 7.179 -7.836 -25.411 1.00 57.00 314 ALA A C 1
ATOM 2428 O O . ALA A 1 314 ? 7.816 -7.631 -26.451 1.00 57.00 314 ALA A O 1
ATOM 2429 N N . PRO A 1 315 ? 6.163 -7.048 -25.027 1.00 59.88 315 PRO A N 1
ATOM 2430 C CA . PRO A 1 315 ? 5.794 -5.848 -25.753 1.00 59.88 315 PRO A CA 1
ATOM 2431 C C . PRO A 1 315 ? 6.958 -4.859 -25.716 1.00 59.88 315 PRO A C 1
ATOM 2433 O O . PRO A 1 315 ? 7.489 -4.521 -24.657 1.00 59.88 315 PRO A O 1
ATOM 2436 N N . THR A 1 316 ? 7.359 -4.380 -26.886 1.00 60.66 316 THR A N 1
ATOM 2437 C CA . THR A 1 316 ? 8.337 -3.304 -27.029 1.00 60.66 316 THR A CA 1
ATOM 2438 C C . THR A 1 316 ? 7.636 -2.072 -27.572 1.00 60.66 316 THR A C 1
ATOM 2440 O O . THR A 1 316 ? 7.303 -1.991 -28.754 1.00 60.66 316 THR A O 1
ATOM 2443 N N . ALA A 1 317 ? 7.444 -1.063 -26.723 1.00 60.28 317 ALA A N 1
ATOM 2444 C CA . ALA A 1 317 ? 7.112 0.265 -27.209 1.00 60.28 317 ALA A CA 1
ATOM 2445 C C . ALA A 1 317 ? 8.255 0.759 -28.120 1.00 60.28 317 ALA A C 1
ATOM 2447 O O . ALA A 1 317 ? 9.431 0.726 -27.735 1.00 60.28 317 ALA A O 1
ATOM 2448 N N . ASN A 1 318 ? 7.913 1.235 -29.323 1.00 67.31 318 ASN A N 1
ATOM 2449 C CA . ASN A 1 318 ? 8.845 1.836 -30.290 1.00 67.31 318 ASN A CA 1
ATOM 2450 C C . ASN A 1 318 ? 9.278 3.242 -29.838 1.00 67.31 318 ASN A C 1
ATOM 2452 O O . ASN A 1 318 ? 9.033 4.245 -30.509 1.00 67.31 318 ASN A O 1
ATOM 2456 N N . VAL A 1 319 ? 9.857 3.328 -28.642 1.00 66.19 319 VAL A N 1
ATOM 2457 C CA . VAL A 1 319 ? 10.196 4.582 -27.974 1.00 66.19 319 VAL A CA 1
ATOM 2458 C C . VAL A 1 319 ? 11.573 4.473 -27.317 1.00 66.19 319 VAL A C 1
ATOM 2460 O O . VAL A 1 319 ? 11.836 3.554 -26.541 1.00 66.19 319 VAL A O 1
ATOM 2463 N N . SER A 1 320 ? 12.446 5.439 -27.588 1.00 71.00 320 SER A N 1
ATOM 2464 C CA . SER A 1 320 ? 13.705 5.661 -26.880 1.00 71.00 320 SER A CA 1
ATOM 2465 C C . SER A 1 320 ? 13.461 6.569 -25.673 1.00 71.00 320 SER A C 1
ATOM 2467 O O . SER A 1 320 ? 12.905 7.658 -25.816 1.00 71.00 320 SER A O 1
ATOM 2469 N N . ILE A 1 321 ? 13.898 6.143 -24.485 1.00 74.38 321 ILE A N 1
ATOM 2470 C CA . ILE A 1 321 ? 13.767 6.916 -23.243 1.00 74.38 321 ILE A CA 1
ATOM 2471 C C . ILE A 1 321 ? 15.159 7.180 -22.679 1.00 74.38 321 ILE A C 1
ATOM 2473 O O . ILE A 1 321 ? 15.899 6.240 -22.396 1.00 74.38 321 ILE A O 1
ATOM 2477 N N . LYS A 1 322 ? 15.511 8.459 -22.521 1.00 75.00 322 LYS A N 1
ATOM 2478 C CA . LYS A 1 322 ? 16.783 8.894 -21.928 1.00 75.00 322 LYS A CA 1
ATOM 2479 C C . LYS A 1 322 ? 16.537 9.505 -20.553 1.00 75.00 322 LYS A C 1
ATOM 2481 O O . LYS A 1 322 ? 15.636 10.332 -20.393 1.00 75.00 322 LYS A O 1
ATOM 2486 N N . ALA A 1 323 ? 17.343 9.096 -19.576 1.00 75.56 323 ALA A N 1
ATOM 2487 C CA . ALA A 1 323 ? 17.367 9.723 -18.262 1.00 75.56 323 ALA A CA 1
ATOM 2488 C C . ALA A 1 323 ? 17.826 11.185 -18.380 1.00 75.56 323 ALA A C 1
ATOM 2490 O O . ALA A 1 323 ? 18.699 11.500 -19.191 1.00 75.56 323 ALA A O 1
ATOM 2491 N N . GLN A 1 324 ? 17.233 12.062 -17.573 1.00 73.00 324 GLN A N 1
ATOM 2492 C CA . GLN A 1 324 ? 17.721 13.423 -17.349 1.00 73.00 324 GLN A CA 1
ATOM 2493 C C . GLN A 1 324 ? 18.337 13.498 -15.954 1.00 73.00 324 GLN A C 1
ATOM 2495 O O . GLN A 1 324 ? 17.831 12.860 -15.029 1.00 73.00 324 GLN A O 1
ATOM 2500 N N . ASP A 1 325 ? 19.434 14.244 -15.823 1.00 66.56 325 ASP A N 1
ATOM 2501 C CA . ASP A 1 325 ? 20.127 14.503 -14.553 1.00 66.56 325 ASP A CA 1
ATOM 2502 C C . ASP A 1 325 ? 20.497 13.239 -13.752 1.00 66.56 325 ASP A C 1
ATOM 2504 O O . ASP A 1 325 ? 20.522 13.250 -12.526 1.00 66.56 325 ASP A O 1
ATOM 2508 N N . GLY A 1 326 ? 20.756 12.119 -14.438 1.00 65.19 326 GLY A N 1
ATOM 2509 C CA . GLY A 1 326 ? 21.083 10.841 -13.794 1.00 65.19 326 GLY A CA 1
ATOM 2510 C C . GLY A 1 326 ? 19.889 10.083 -13.188 1.00 65.19 326 GLY A C 1
ATOM 2511 O O . GLY A 1 326 ? 20.091 9.048 -12.557 1.00 65.19 326 GLY A O 1
ATOM 2512 N N . ASP A 1 327 ? 18.643 10.528 -13.400 1.00 72.44 327 ASP A N 1
ATOM 2513 C CA . ASP A 1 327 ? 17.433 9.851 -12.900 1.00 72.44 327 ASP A CA 1
ATOM 2514 C C . ASP A 1 327 ? 17.022 8.649 -13.776 1.00 72.44 327 ASP A C 1
ATOM 2516 O O . ASP A 1 327 ? 15.999 8.643 -14.475 1.00 72.44 327 ASP A O 1
ATOM 2520 N N . GLU A 1 328 ? 17.837 7.596 -13.737 1.00 74.44 328 GLU A N 1
ATOM 2521 C CA . GLU A 1 328 ? 17.565 6.330 -14.431 1.00 74.44 328 GLU A CA 1
ATOM 2522 C C . GLU A 1 328 ? 16.290 5.646 -13.923 1.00 74.44 328 GLU A C 1
ATOM 2524 O O . GLU A 1 328 ? 15.583 4.985 -14.686 1.00 74.44 328 GLU A O 1
ATOM 2529 N N . SER A 1 329 ? 15.946 5.848 -12.648 1.00 74.88 329 SER A N 1
ATOM 2530 C CA . SER A 1 329 ? 14.742 5.286 -12.030 1.00 74.88 329 SER A CA 1
ATOM 2531 C C . SER A 1 329 ? 13.478 5.762 -12.746 1.00 74.88 329 SER A C 1
ATOM 2533 O O . SER A 1 329 ? 12.647 4.938 -13.139 1.00 74.88 329 SER A O 1
ATOM 2535 N N . SER A 1 330 ? 13.337 7.068 -12.991 1.00 78.25 330 SER A N 1
ATOM 2536 C CA . SER A 1 330 ? 12.202 7.598 -13.762 1.00 78.25 330 SER A CA 1
ATOM 2537 C C . SER A 1 330 ? 12.185 7.096 -15.198 1.00 78.25 330 SER A C 1
ATOM 2539 O O . SER A 1 330 ? 11.116 6.756 -15.706 1.00 78.25 330 SER A O 1
ATOM 2541 N N . ALA A 1 331 ? 13.347 7.005 -15.848 1.00 78.50 331 ALA A N 1
ATOM 2542 C CA . ALA A 1 331 ? 13.447 6.500 -17.215 1.00 78.50 331 ALA A CA 1
ATOM 2543 C C . ALA A 1 331 ? 12.996 5.031 -17.320 1.00 78.50 331 ALA A C 1
ATOM 2545 O O . ALA A 1 331 ? 12.187 4.695 -18.189 1.00 78.50 331 ALA A O 1
ATOM 2546 N N . PHE A 1 332 ? 13.434 4.165 -16.400 1.00 79.94 332 PHE A N 1
ATOM 2547 C CA . PHE A 1 332 ? 13.007 2.763 -16.355 1.00 79.94 332 PHE A CA 1
ATOM 2548 C C . PHE A 1 332 ? 11.509 2.627 -16.086 1.00 79.94 332 PHE A C 1
ATOM 2550 O O . PHE A 1 332 ? 10.831 1.860 -16.769 1.00 79.94 332 PHE A O 1
ATOM 2557 N N . ARG A 1 333 ? 10.964 3.401 -15.140 1.00 82.06 333 ARG A N 1
ATOM 2558 C CA . ARG A 1 333 ? 9.523 3.398 -14.841 1.00 82.06 333 ARG A CA 1
ATOM 2559 C C . ARG A 1 333 ? 8.691 3.872 -16.027 1.00 82.06 333 ARG A C 1
ATOM 2561 O O . ARG A 1 333 ? 7.674 3.252 -16.336 1.00 82.06 333 ARG A O 1
ATOM 2568 N N . ALA A 1 334 ? 9.131 4.926 -16.715 1.00 83.50 334 ALA A N 1
ATOM 2569 C CA . ALA A 1 334 ? 8.478 5.415 -17.923 1.00 83.50 334 ALA A CA 1
ATOM 2570 C C . ALA A 1 334 ? 8.494 4.354 -19.031 1.00 83.50 334 ALA A C 1
ATOM 2572 O O . ALA A 1 334 ? 7.466 4.131 -19.668 1.00 83.50 334 ALA A O 1
ATOM 2573 N N . ARG A 1 335 ? 9.618 3.644 -19.211 1.00 84.12 335 ARG A N 1
ATOM 2574 C CA . ARG A 1 335 ? 9.723 2.563 -20.202 1.00 84.12 335 ARG A CA 1
ATOM 2575 C C . ARG A 1 335 ? 8.747 1.434 -19.912 1.00 84.12 335 ARG A C 1
ATOM 2577 O O . ARG A 1 335 ? 7.937 1.107 -20.772 1.00 84.12 335 ARG A O 1
ATOM 2584 N N . LEU A 1 336 ? 8.773 0.912 -18.687 1.00 84.94 336 LEU A N 1
ATOM 2585 C CA . LEU A 1 336 ? 7.875 -0.162 -18.260 1.00 84.94 336 LEU A CA 1
ATOM 2586 C C . LEU A 1 336 ? 6.403 0.248 -18.385 1.00 84.94 336 LEU A C 1
ATOM 2588 O O . LEU A 1 336 ? 5.585 -0.544 -18.834 1.00 84.94 336 LEU A O 1
ATOM 2592 N N . THR A 1 337 ? 6.069 1.498 -18.052 1.00 86.88 337 THR A N 1
ATOM 2593 C CA . THR A 1 337 ? 4.702 2.019 -18.206 1.00 86.88 337 THR A CA 1
ATOM 2594 C C . THR A 1 337 ? 4.281 2.071 -19.676 1.00 86.88 337 THR A C 1
ATOM 2596 O O . THR A 1 337 ? 3.149 1.722 -19.993 1.00 86.88 337 THR A O 1
ATOM 2599 N N . MET A 1 338 ? 5.172 2.466 -20.589 1.00 84.62 338 MET A N 1
ATOM 2600 C CA . MET A 1 338 ? 4.876 2.474 -22.026 1.00 84.62 338 MET A CA 1
ATOM 2601 C C . MET A 1 338 ? 4.690 1.062 -22.587 1.00 84.62 338 MET A C 1
ATOM 2603 O O . MET A 1 338 ? 3.752 0.842 -23.352 1.00 84.62 338 MET A O 1
ATOM 2607 N N . ASP A 1 339 ? 5.527 0.108 -22.176 1.00 84.94 339 ASP A N 1
ATOM 2608 C CA . ASP A 1 339 ? 5.394 -1.299 -22.575 1.00 84.94 339 ASP A CA 1
ATOM 2609 C C . ASP A 1 339 ? 4.065 -1.887 -22.048 1.00 84.94 339 ASP A C 1
ATOM 2611 O O . ASP A 1 339 ? 3.329 -2.539 -22.788 1.00 84.94 339 ASP A O 1
ATOM 2615 N N . MET A 1 340 ? 3.671 -1.545 -20.814 1.00 87.31 340 MET A N 1
ATOM 2616 C CA . 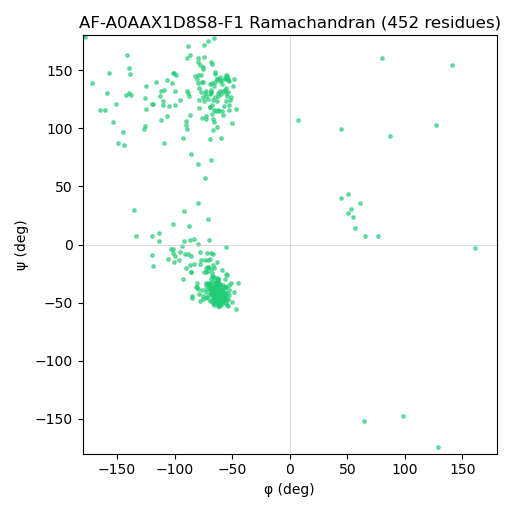MET A 1 340 ? 2.348 -1.870 -20.268 1.00 87.31 340 MET A CA 1
ATOM 2617 C C . MET A 1 340 ? 1.205 -1.231 -21.069 1.00 87.31 340 MET A C 1
ATOM 2619 O O . MET A 1 340 ? 0.214 -1.891 -21.356 1.00 87.31 340 MET A O 1
ATOM 2623 N N . VAL A 1 341 ? 1.303 0.044 -21.451 1.00 87.19 341 VAL A N 1
ATOM 2624 C CA . VAL A 1 341 ? 0.260 0.711 -22.255 1.00 87.19 341 VAL A CA 1
ATOM 2625 C C . VAL A 1 341 ? 0.134 0.080 -23.645 1.00 87.19 341 VAL A C 1
ATOM 2627 O O . VAL A 1 341 ? -0.977 -0.007 -24.170 1.00 87.19 341 VAL A O 1
ATOM 2630 N N . ALA A 1 342 ? 1.239 -0.367 -24.245 1.00 85.50 342 ALA A N 1
ATOM 2631 C CA . ALA A 1 342 ? 1.213 -1.090 -25.513 1.00 85.50 342 ALA A CA 1
ATOM 2632 C C . ALA A 1 342 ? 0.455 -2.419 -25.378 1.00 85.50 342 ALA A C 1
ATOM 2634 O O . ALA A 1 342 ? -0.458 -2.671 -26.165 1.00 85.50 342 ALA A O 1
ATOM 2635 N N . GLU A 1 343 ? 0.755 -3.197 -24.333 1.00 86.88 343 GLU A N 1
ATOM 2636 C CA . GLU A 1 343 ? 0.033 -4.434 -24.020 1.00 86.88 343 GLU A CA 1
ATOM 2637 C C . GLU A 1 343 ? -1.457 -4.156 -23.797 1.00 86.88 343 GLU A C 1
ATOM 2639 O O . GLU A 1 343 ? -2.317 -4.787 -24.402 1.00 86.88 343 GLU A O 1
ATOM 2644 N N . TRP A 1 344 ? -1.769 -3.137 -22.992 1.00 86.50 344 TRP A N 1
ATOM 2645 C CA . TRP A 1 344 ? -3.136 -2.732 -22.678 1.00 86.50 344 TRP A CA 1
ATOM 2646 C C . TRP A 1 344 ? -3.967 -2.446 -23.936 1.00 86.50 344 TRP A C 1
ATOM 2648 O O . TRP A 1 344 ? -5.108 -2.894 -24.043 1.00 86.50 344 TRP A O 1
ATOM 2658 N N . ARG A 1 345 ? -3.392 -1.749 -24.922 1.00 87.19 345 ARG A N 1
ATOM 2659 C CA . ARG A 1 345 ? -4.066 -1.447 -26.198 1.00 87.19 345 ARG A CA 1
ATOM 2660 C C . ARG A 1 345 ? -4.318 -2.683 -27.058 1.00 87.19 345 ARG A C 1
ATOM 2662 O O . ARG A 1 345 ? -5.252 -2.664 -27.853 1.00 87.19 345 ARG A O 1
ATOM 2669 N N . ALA A 1 346 ? -3.499 -3.720 -26.914 1.00 86.81 346 ALA A N 1
ATOM 2670 C CA . ALA A 1 346 ? -3.630 -4.966 -27.659 1.00 86.81 346 ALA A CA 1
ATOM 2671 C C . ALA A 1 346 ? -4.607 -5.962 -27.005 1.00 86.81 346 ALA A C 1
ATOM 2673 O O . ALA A 1 346 ? -4.958 -6.963 -27.628 1.00 86.81 346 ALA A O 1
ATOM 2674 N N . MET A 1 347 ? -5.068 -5.703 -25.773 1.00 87.62 347 MET A N 1
ATOM 2675 C CA . MET A 1 347 ? -5.908 -6.652 -25.037 1.00 87.62 347 MET A CA 1
ATOM 2676 C C . MET A 1 347 ? -7.303 -6.822 -25.650 1.00 87.62 347 MET A C 1
ATOM 2678 O O . MET A 1 347 ? -8.020 -5.829 -25.824 1.00 87.62 347 MET A O 1
ATOM 2682 N N . PRO A 1 348 ? -7.755 -8.072 -25.877 1.00 89.75 348 PRO A N 1
ATOM 2683 C CA . PRO A 1 348 ? -9.144 -8.380 -26.191 1.00 89.75 348 PRO A CA 1
ATOM 2684 C C . PRO A 1 348 ? -10.101 -7.853 -25.120 1.00 89.75 348 PRO A C 1
ATOM 2686 O O . PRO A 1 348 ? -9.816 -7.947 -23.928 1.00 89.75 348 PRO A O 1
ATOM 2689 N N . TRP A 1 349 ? -11.282 -7.380 -25.527 1.00 89.19 349 TRP A N 1
ATOM 2690 C CA . TRP A 1 349 ? -12.268 -6.735 -24.643 1.00 89.19 349 TRP A CA 1
ATOM 2691 C C . TRP A 1 349 ? -12.610 -7.532 -23.369 1.00 89.19 349 TRP A C 1
ATOM 2693 O O . TRP A 1 349 ? -12.873 -6.940 -22.325 1.00 89.19 349 TRP A O 1
ATOM 2703 N N . TRP A 1 350 ? -12.598 -8.867 -23.417 1.00 87.50 350 TRP A N 1
ATOM 2704 C CA . TRP A 1 350 ? -12.924 -9.697 -22.257 1.00 87.50 350 TRP A CA 1
ATOM 2705 C C . TRP A 1 350 ? -11.822 -9.644 -21.186 1.00 87.50 350 TRP A C 1
ATOM 2707 O O . TRP A 1 350 ? -12.141 -9.587 -20.001 1.00 87.50 350 TRP A O 1
ATOM 2717 N N . GLN A 1 351 ? -10.547 -9.528 -21.581 1.00 89.06 351 GLN A N 1
ATOM 2718 C CA . GLN A 1 351 ? -9.421 -9.329 -20.656 1.00 89.06 351 GLN A CA 1
ATOM 2719 C C . GLN A 1 351 ? -9.455 -7.954 -19.992 1.00 89.06 351 GLN A C 1
ATOM 2721 O O . GLN A 1 351 ? -8.916 -7.783 -18.905 1.00 89.06 351 GLN A O 1
ATOM 2726 N N . TRP A 1 352 ? -10.145 -6.971 -20.573 1.00 88.12 352 TRP A N 1
ATOM 2727 C CA . TRP A 1 352 ? -10.392 -5.717 -19.863 1.00 88.12 352 TRP A CA 1
ATOM 2728 C C . TRP A 1 352 ? -11.325 -5.925 -18.668 1.00 88.12 352 TRP A C 1
ATOM 2730 O O . TRP A 1 352 ? -11.144 -5.309 -17.619 1.00 88.12 352 TRP A O 1
ATOM 2740 N N . LEU A 1 353 ? -12.315 -6.811 -18.801 1.00 88.75 353 LEU A N 1
ATOM 2741 C CA . LEU A 1 353 ? -13.259 -7.114 -17.726 1.00 88.75 353 LEU A CA 1
ATOM 2742 C C . LEU A 1 353 ? -12.620 -7.985 -16.643 1.00 88.75 353 LEU A C 1
ATOM 2744 O O . LEU A 1 353 ? -12.792 -7.697 -15.460 1.00 88.75 353 LEU A O 1
ATOM 2748 N N . THR A 1 354 ? -11.880 -9.019 -17.042 1.00 88.12 354 THR A N 1
ATOM 2749 C CA . THR A 1 354 ? -11.359 -10.057 -16.136 1.00 88.12 354 THR A CA 1
ATOM 2750 C C . THR A 1 354 ? -9.884 -9.898 -15.778 1.00 88.12 354 THR A C 1
ATOM 2752 O O . THR A 1 354 ? -9.381 -10.637 -14.937 1.00 88.12 354 THR A O 1
ATOM 2755 N N . GLY A 1 355 ? -9.176 -8.964 -16.403 1.00 88.25 355 GLY A N 1
ATOM 2756 C CA . GLY A 1 355 ? -7.717 -8.912 -16.390 1.00 88.25 355 GLY A CA 1
ATOM 2757 C C . GLY A 1 355 ? -7.109 -9.890 -17.398 1.00 88.25 355 GLY A C 1
ATOM 2758 O O . GLY A 1 355 ? -7.752 -10.853 -17.827 1.00 88.25 355 GLY A O 1
ATOM 2759 N N . LEU A 1 356 ? -5.847 -9.635 -17.745 1.00 85.31 356 LEU A N 1
ATOM 2760 C CA . LEU A 1 356 ? -4.992 -10.556 -18.493 1.00 85.31 356 LEU A CA 1
ATOM 2761 C C . LEU A 1 356 ? -4.794 -11.841 -17.678 1.00 85.31 356 LEU A C 1
ATOM 2763 O O . LEU A 1 356 ? -5.052 -12.940 -18.155 1.00 85.31 356 LEU A O 1
ATOM 2767 N N . GLY A 1 357 ? -4.432 -11.680 -16.406 1.00 82.00 357 GLY A N 1
ATOM 2768 C CA . GLY A 1 357 ? -4.218 -12.768 -15.464 1.00 82.00 357 GLY A CA 1
ATOM 2769 C C . GLY A 1 357 ? -3.029 -12.510 -14.545 1.00 82.00 357 GLY A C 1
ATOM 2770 O O . GLY A 1 357 ? -2.094 -11.774 -14.883 1.00 82.00 357 GLY A O 1
ATOM 2771 N N . ALA A 1 358 ? -3.044 -13.117 -13.358 1.00 81.62 358 ALA A N 1
ATOM 2772 C CA . ALA A 1 358 ? -1.900 -13.082 -12.449 1.00 81.62 358 ALA A CA 1
ATOM 2773 C C . ALA A 1 358 ? -0.626 -13.596 -13.156 1.00 81.62 358 ALA A C 1
ATOM 2775 O O . ALA A 1 358 ? -0.638 -14.633 -13.807 1.00 81.62 358 ALA A O 1
ATOM 2776 N N . GLY A 1 359 ? 0.484 -12.856 -13.084 1.00 75.50 359 GLY A N 1
ATOM 2777 C CA . GLY A 1 359 ? 1.766 -13.289 -13.662 1.00 75.50 359 GLY A CA 1
ATOM 2778 C C . GLY A 1 359 ? 1.830 -13.435 -15.195 1.00 75.50 359 GLY A C 1
ATOM 2779 O O . GLY A 1 359 ? 2.847 -13.910 -15.703 1.00 75.50 359 GLY A O 1
ATOM 2780 N N . GLN A 1 360 ? 0.787 -13.031 -15.931 1.00 80.00 360 GLN A N 1
ATOM 2781 C CA . GLN A 1 360 ? 0.757 -13.110 -17.397 1.00 80.00 360 GLN A CA 1
ATOM 2782 C C . GLN A 1 360 ? 1.387 -11.890 -18.083 1.00 80.00 360 GLN A C 1
ATOM 2784 O O . GLN A 1 360 ? 1.871 -11.999 -19.205 1.00 80.00 360 GLN A O 1
ATOM 2789 N N . LEU A 1 361 ? 1.438 -10.746 -17.395 1.00 80.62 361 LEU A N 1
ATOM 2790 C CA . LEU A 1 361 ? 2.119 -9.552 -17.886 1.00 80.62 361 LEU A CA 1
ATOM 2791 C C . LEU A 1 361 ? 3.634 -9.810 -17.978 1.00 80.62 361 LEU A C 1
ATOM 2793 O O . LEU A 1 361 ? 4.294 -10.026 -16.958 1.00 80.62 361 LEU A O 1
ATOM 2797 N N . ASN A 1 362 ? 4.184 -9.778 -19.195 1.00 78.06 362 ASN A N 1
ATOM 2798 C CA . ASN A 1 362 ? 5.582 -10.110 -19.464 1.00 78.06 362 ASN A CA 1
ATOM 2799 C C . ASN A 1 362 ? 6.412 -8.870 -19.833 1.00 78.06 362 ASN A C 1
ATOM 2801 O O . ASN A 1 362 ? 6.565 -8.553 -21.006 1.00 78.06 362 ASN A O 1
ATOM 2805 N N . LEU A 1 363 ? 6.956 -8.165 -18.840 1.00 79.75 363 LEU A N 1
ATOM 2806 C CA . LEU A 1 363 ? 7.825 -7.002 -19.068 1.00 79.75 363 LEU A CA 1
ATOM 2807 C C . LEU A 1 363 ? 9.302 -7.383 -18.953 1.00 79.75 363 LEU A C 1
ATOM 2809 O O . LEU A 1 363 ? 9.660 -8.191 -18.101 1.00 79.75 363 LEU A O 1
ATOM 2813 N N . ILE A 1 364 ? 10.168 -6.748 -19.744 1.00 79.00 364 ILE A N 1
ATOM 2814 C CA . ILE A 1 364 ? 11.628 -6.928 -19.684 1.00 79.00 364 ILE A CA 1
ATOM 2815 C C . ILE A 1 364 ? 12.263 -5.747 -18.948 1.00 79.00 364 ILE A C 1
ATOM 2817 O O . ILE A 1 364 ? 11.884 -4.595 -19.163 1.00 79.00 364 ILE A O 1
ATOM 2821 N N . TRP A 1 365 ? 13.256 -6.010 -18.093 1.00 76.00 365 TRP A N 1
ATOM 2822 C CA . TRP A 1 365 ? 13.992 -4.938 -17.416 1.00 76.00 365 TRP A CA 1
ATOM 2823 C C . TRP A 1 365 ? 14.816 -4.115 -18.414 1.00 76.00 365 TRP A C 1
ATOM 2825 O O . TRP A 1 365 ? 15.678 -4.682 -19.086 1.00 76.00 365 TRP A O 1
ATOM 2835 N N . PRO A 1 366 ? 14.650 -2.780 -18.478 1.00 71.50 366 PRO A N 1
ATOM 2836 C CA . PRO A 1 366 ? 15.359 -1.980 -19.476 1.00 71.50 366 PRO A CA 1
ATOM 2837 C C . PRO A 1 366 ? 16.887 -1.976 -19.308 1.00 71.50 366 PRO A C 1
ATOM 2839 O O . PRO A 1 366 ? 17.602 -1.924 -20.303 1.00 71.50 366 PRO A O 1
ATOM 2842 N N . GL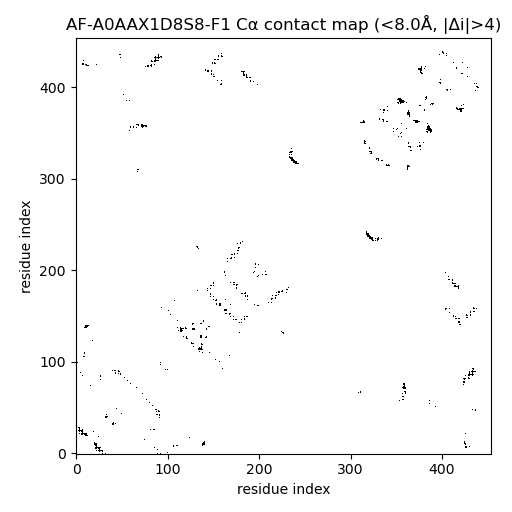Y A 1 367 ? 17.391 -2.044 -18.069 1.00 70.75 367 GLY A N 1
ATOM 2843 C CA . GLY A 1 367 ? 18.827 -1.930 -17.782 1.00 70.75 367 GLY A CA 1
ATOM 2844 C C . GLY A 1 367 ? 19.633 -3.200 -18.074 1.00 70.75 367 GLY A C 1
ATOM 2845 O O . GLY A 1 367 ? 20.663 -3.142 -18.734 1.00 70.75 367 GLY A O 1
ATOM 2846 N N . ASN A 1 368 ? 19.163 -4.358 -17.603 1.00 72.75 368 ASN A N 1
ATOM 2847 C CA . ASN A 1 368 ? 19.891 -5.632 -17.706 1.00 72.75 368 ASN A CA 1
ATOM 2848 C C . ASN A 1 368 ? 19.215 -6.658 -18.628 1.00 72.75 368 ASN A C 1
ATOM 2850 O O . ASN A 1 368 ? 19.683 -7.790 -18.719 1.00 72.75 368 ASN A O 1
ATOM 2854 N N . LYS A 1 369 ? 18.107 -6.284 -19.284 1.00 73.75 369 LYS A N 1
ATOM 2855 C CA . LYS A 1 369 ? 17.302 -7.155 -20.154 1.00 73.75 369 LYS A CA 1
ATOM 2856 C C . LYS A 1 369 ? 16.834 -8.446 -19.477 1.00 73.75 369 LYS A C 1
ATOM 2858 O O . LYS A 1 369 ? 16.537 -9.423 -20.160 1.00 73.75 369 LYS A O 1
ATOM 2863 N N . ALA A 1 370 ? 16.749 -8.461 -18.145 1.00 72.00 370 ALA A N 1
ATOM 2864 C CA . ALA A 1 370 ? 16.236 -9.617 -17.431 1.00 72.00 370 ALA A CA 1
ATOM 2865 C C . ALA A 1 370 ? 14.783 -9.896 -17.869 1.00 72.00 370 ALA A C 1
ATOM 2867 O O . ALA A 1 370 ? 14.006 -8.949 -18.040 1.00 72.00 370 ALA A O 1
ATOM 2868 N N . PRO A 1 371 ? 14.402 -11.179 -18.025 1.00 60.03 371 PRO A N 1
ATOM 2869 C CA . PRO A 1 371 ? 13.155 -11.605 -18.672 1.00 60.03 371 PRO A CA 1
ATOM 2870 C C . PRO A 1 371 ? 11.883 -11.286 -17.873 1.00 60.03 371 PRO A C 1
ATOM 2872 O O . PRO A 1 371 ? 10.789 -11.677 -18.269 1.00 60.03 371 PRO A O 1
ATOM 2875 N N . TRP A 1 372 ? 12.010 -10.605 -16.735 1.00 67.94 372 TRP A N 1
ATOM 2876 C CA . TRP A 1 372 ? 10.879 -10.176 -15.934 1.00 67.94 372 TRP A CA 1
ATOM 2877 C C . TRP A 1 372 ? 11.201 -8.896 -15.171 1.00 67.94 372 TRP A C 1
ATOM 2879 O O . TRP A 1 372 ? 12.102 -8.879 -14.332 1.00 67.94 372 TRP A O 1
ATOM 2889 N N . ALA A 1 373 ? 10.414 -7.856 -15.424 1.00 70.44 373 ALA A N 1
ATOM 2890 C CA . ALA A 1 373 ? 10.368 -6.635 -14.642 1.00 70.44 373 ALA A CA 1
ATOM 2891 C C . ALA A 1 373 ? 9.036 -6.514 -13.906 1.00 70.44 373 ALA A C 1
ATOM 2893 O O . ALA A 1 373 ? 7.967 -6.644 -14.501 1.00 70.44 373 ALA A O 1
ATOM 2894 N N . SER A 1 374 ? 9.105 -6.208 -12.607 1.00 66.19 374 SER A N 1
ATOM 2895 C CA . SER A 1 374 ? 7.912 -5.822 -11.853 1.00 66.19 374 SER A CA 1
ATOM 2896 C C . SER A 1 374 ? 7.287 -4.589 -12.518 1.00 66.19 374 SER A C 1
ATOM 2898 O O . SER A 1 374 ? 8.014 -3.636 -12.812 1.00 66.19 374 SER A O 1
ATOM 2900 N N . PRO A 1 375 ? 5.974 -4.561 -12.763 1.00 69.00 375 PRO A N 1
ATOM 2901 C CA . PRO A 1 375 ? 5.309 -3.397 -13.335 1.00 69.00 375 PRO A CA 1
ATOM 2902 C C . PRO A 1 375 ? 5.341 -2.214 -12.357 1.00 69.00 375 PRO A C 1
ATOM 2904 O O . PRO A 1 375 ? 4.627 -2.189 -11.364 1.00 69.00 375 PRO A O 1
ATOM 2907 N N . HIS A 1 376 ? 6.148 -1.190 -12.649 1.00 71.69 376 HIS A N 1
ATOM 2908 C CA . HIS A 1 376 ? 6.342 -0.024 -11.771 1.00 71.69 376 HIS A CA 1
ATOM 2909 C C . HIS A 1 376 ? 5.208 1.019 -11.855 1.00 71.69 376 HIS A C 1
ATOM 2911 O O . HIS A 1 376 ? 5.443 2.226 -11.764 1.00 71.69 376 HIS A O 1
ATOM 2917 N N . PHE A 1 377 ? 3.973 0.554 -12.029 1.00 82.12 377 PHE A N 1
ATOM 2918 C CA . PHE A 1 377 ? 2.766 1.370 -11.996 1.00 82.12 377 PHE A CA 1
ATOM 2919 C C . PHE A 1 377 ? 1.601 0.519 -11.481 1.00 82.12 377 PHE A C 1
ATOM 2921 O O . PHE A 1 377 ? 0.864 -0.106 -12.247 1.00 82.12 377 PHE A O 1
ATOM 2928 N N . PHE A 1 378 ? 1.457 0.490 -10.153 1.00 83.94 378 PHE A N 1
ATOM 2929 C CA . PHE A 1 378 ? 0.554 -0.418 -9.441 1.00 83.94 378 PHE A CA 1
ATOM 2930 C C . PHE A 1 378 ? -0.893 -0.392 -9.953 1.00 83.94 378 PHE A C 1
ATOM 2932 O O . PHE A 1 378 ? -1.546 -1.426 -10.050 1.00 83.94 378 PHE A O 1
ATOM 2939 N N . TRP A 1 379 ? -1.415 0.784 -10.303 1.00 86.44 379 TRP A N 1
ATOM 2940 C CA . TRP A 1 379 ? -2.805 0.913 -10.748 1.00 86.44 379 TRP A CA 1
ATOM 2941 C C . TRP A 1 379 ? -3.075 0.155 -12.048 1.00 86.44 379 TRP A C 1
ATOM 2943 O O . TRP A 1 379 ? -4.122 -0.474 -12.186 1.00 86.44 379 TRP A O 1
ATOM 2953 N N . LEU A 1 380 ? -2.115 0.176 -12.972 1.00 86.62 380 LEU A N 1
ATOM 2954 C CA . LEU A 1 380 ? -2.201 -0.565 -14.226 1.00 86.62 380 LEU A CA 1
ATOM 2955 C C . LEU A 1 380 ? -1.824 -2.040 -14.033 1.00 86.62 380 LEU A C 1
ATOM 2957 O O . LEU A 1 380 ? -2.432 -2.904 -14.652 1.00 86.62 380 LEU A O 1
ATOM 2961 N N . GLU A 1 381 ? -0.898 -2.348 -13.121 1.00 88.69 381 GLU A N 1
ATOM 2962 C CA . GLU A 1 381 ? -0.624 -3.728 -12.692 1.00 88.69 381 GLU A CA 1
ATOM 2963 C C . GLU A 1 381 ? -1.897 -4.419 -12.180 1.00 88.69 381 GLU A C 1
ATOM 2965 O O . GLU A 1 381 ? -2.247 -5.504 -12.643 1.00 88.69 381 GLU A O 1
ATOM 2970 N N . MET A 1 382 ? -2.636 -3.775 -11.273 1.00 89.69 382 MET A N 1
ATOM 2971 C CA . MET A 1 382 ? -3.884 -4.331 -10.750 1.00 89.69 382 MET A CA 1
ATOM 2972 C C . MET A 1 382 ? -4.945 -4.488 -11.831 1.00 89.69 382 MET A C 1
ATOM 2974 O O . MET A 1 382 ? -5.690 -5.464 -11.802 1.00 89.69 382 MET A O 1
ATOM 2978 N N . PHE A 1 383 ? -4.996 -3.583 -12.808 1.00 90.62 383 PHE A N 1
ATOM 2979 C CA . PHE A 1 383 ? -5.868 -3.761 -13.963 1.00 90.62 383 PHE A CA 1
ATOM 2980 C C . PHE A 1 383 ? -5.519 -5.032 -14.751 1.00 90.62 383 PHE A C 1
ATOM 2982 O O . PHE A 1 383 ? -6.413 -5.796 -15.100 1.00 90.62 383 PHE A O 1
ATOM 2989 N N . PHE A 1 384 ? -4.238 -5.336 -14.963 1.00 89.94 384 PHE A N 1
ATOM 2990 C CA . PHE A 1 384 ? -3.854 -6.594 -15.608 1.00 89.94 384 PHE A CA 1
ATOM 2991 C C . PHE A 1 384 ? -4.178 -7.830 -14.775 1.00 89.94 384 PHE A C 1
ATOM 2993 O O . PHE A 1 384 ? -4.490 -8.876 -15.341 1.00 89.94 384 PHE A O 1
ATOM 3000 N N . HIS A 1 385 ? -4.130 -7.734 -13.448 1.00 89.75 385 HIS A N 1
ATOM 3001 C CA . HIS A 1 385 ? -4.430 -8.869 -12.581 1.00 89.75 385 HIS A CA 1
ATOM 3002 C C . HIS A 1 385 ? -5.919 -9.130 -12.394 1.00 89.75 385 HIS A C 1
ATOM 3004 O O . HIS A 1 385 ? -6.306 -10.291 -12.322 1.00 89.75 385 HIS A O 1
ATOM 3010 N N . VAL A 1 386 ? -6.754 -8.096 -12.278 1.00 90.12 386 VAL A N 1
ATOM 3011 C CA . VAL A 1 386 ? -8.172 -8.269 -11.906 1.00 90.12 386 VAL A CA 1
ATOM 3012 C C . VAL A 1 386 ? -9.155 -7.477 -12.779 1.00 90.12 386 VAL A C 1
ATOM 3014 O O . VAL A 1 386 ? -10.348 -7.417 -12.476 1.00 90.12 386 VAL A O 1
ATOM 3017 N N . GLY A 1 387 ? -8.671 -6.844 -13.847 1.00 91.25 387 GLY A N 1
ATOM 3018 C CA . GLY A 1 387 ? -9.476 -6.096 -14.809 1.00 91.25 387 GLY A CA 1
ATOM 3019 C C . GLY A 1 387 ? -10.171 -4.874 -14.215 1.00 91.25 387 GLY A C 1
ATOM 3020 O O . GLY A 1 387 ? -9.745 -4.278 -13.217 1.00 91.25 387 GLY A O 1
ATOM 3021 N N . LEU A 1 388 ? -11.304 -4.518 -14.821 1.00 91.44 388 LEU A N 1
ATOM 3022 C CA . LEU A 1 388 ? -12.177 -3.435 -14.363 1.00 91.44 388 LEU A CA 1
ATOM 3023 C C . LEU A 1 388 ? -12.698 -3.640 -12.933 1.00 91.44 388 LEU A C 1
ATOM 3025 O O . LEU A 1 388 ? -13.029 -2.656 -12.268 1.00 91.44 388 LEU A O 1
ATOM 3029 N N . GLY A 1 389 ? -12.711 -4.877 -12.424 1.00 90.94 389 GLY A N 1
ATOM 3030 C CA . GLY A 1 389 ? -13.086 -5.181 -11.041 1.00 90.94 389 GLY A CA 1
ATOM 3031 C C . GLY A 1 389 ? -12.307 -4.358 -10.009 1.00 90.94 389 GLY A C 1
ATOM 3032 O O . GLY A 1 389 ? -12.888 -3.922 -9.011 1.00 90.94 389 GLY A O 1
ATOM 3033 N N . TRP A 1 390 ? -11.029 -4.056 -10.277 1.00 91.62 390 TRP A N 1
ATOM 3034 C CA . TRP A 1 390 ? -10.222 -3.190 -9.412 1.00 91.62 390 TRP A CA 1
ATOM 3035 C C . TRP A 1 390 ? -10.788 -1.776 -9.305 1.00 91.62 390 TRP A C 1
ATOM 3037 O O . TRP A 1 390 ? -11.030 -1.264 -8.211 1.00 91.62 390 TRP A O 1
ATOM 3047 N N . PHE A 1 391 ? -11.032 -1.142 -10.449 1.00 91.88 391 PHE A N 1
ATOM 3048 C CA . PHE A 1 391 ? -11.525 0.229 -10.499 1.00 91.88 391 PHE A CA 1
ATOM 3049 C C . PHE A 1 391 ? -12.962 0.335 -9.991 1.00 91.88 391 PHE A C 1
ATOM 3051 O O . PHE A 1 391 ? -13.301 1.319 -9.335 1.00 91.88 391 PHE A O 1
ATOM 3058 N N . LEU A 1 392 ? -13.783 -0.697 -10.207 1.00 93.38 392 LEU A N 1
ATOM 3059 C CA . LEU A 1 392 ? -15.119 -0.789 -9.619 1.00 93.38 392 LEU A CA 1
ATOM 3060 C C . LEU A 1 392 ? -15.060 -0.845 -8.087 1.00 93.38 392 LEU A C 1
ATOM 3062 O O . LEU A 1 392 ? -15.827 -0.143 -7.428 1.00 93.38 392 LEU A O 1
ATOM 3066 N N . LEU A 1 393 ? -14.128 -1.612 -7.508 1.00 92.88 393 LEU A N 1
ATOM 3067 C CA . LEU A 1 393 ? -13.915 -1.646 -6.058 1.00 92.88 393 LEU A CA 1
ATOM 3068 C C . LEU A 1 393 ? -13.489 -0.273 -5.520 1.00 92.88 393 LEU A C 1
ATOM 3070 O O . LEU A 1 393 ? -14.065 0.206 -4.541 1.00 92.88 393 LEU A O 1
ATOM 3074 N N . LEU A 1 394 ? -12.511 0.376 -6.160 1.00 93.50 394 LEU A N 1
ATOM 3075 C CA . LEU A 1 394 ? -12.043 1.707 -5.759 1.00 93.50 394 LEU A CA 1
ATOM 3076 C C . LEU A 1 394 ? -13.149 2.763 -5.884 1.00 93.50 394 LEU A C 1
ATOM 3078 O O . LEU A 1 394 ? -13.334 3.565 -4.969 1.00 93.50 394 LEU A O 1
ATOM 3082 N N . GLY A 1 395 ? -13.920 2.736 -6.973 1.00 94.56 395 GLY A N 1
ATOM 3083 C CA . GLY A 1 395 ? -15.064 3.621 -7.188 1.00 94.56 395 GLY A CA 1
ATOM 3084 C C . GLY A 1 395 ? -16.160 3.410 -6.145 1.00 94.56 395 GLY A C 1
ATOM 3085 O O . GLY A 1 395 ? -16.661 4.373 -5.560 1.00 94.56 395 GLY A O 1
ATOM 3086 N N . TRP A 1 396 ? -16.477 2.151 -5.830 1.00 94.88 396 TRP A N 1
ATOM 3087 C CA . TRP A 1 396 ? -17.413 1.805 -4.761 1.00 94.88 396 TRP A CA 1
ATOM 3088 C C . TRP A 1 396 ? -16.937 2.304 -3.390 1.00 94.88 396 TRP A C 1
ATOM 3090 O O . TRP A 1 396 ? -17.729 2.881 -2.640 1.00 94.88 396 TRP A O 1
ATOM 3100 N N . LEU A 1 397 ? -15.650 2.143 -3.067 1.00 94.94 397 LEU A N 1
ATOM 3101 C CA . LEU A 1 397 ? -15.066 2.679 -1.836 1.00 94.94 397 LEU A CA 1
ATOM 3102 C C . LEU A 1 397 ? -15.168 4.207 -1.800 1.00 94.94 397 LEU A C 1
ATOM 3104 O O . LEU A 1 397 ? -15.717 4.751 -0.843 1.00 94.94 397 LEU A O 1
ATOM 3108 N N . MET A 1 398 ? -14.725 4.905 -2.849 1.00 94.69 398 MET A N 1
ATOM 3109 C CA . MET A 1 398 ? -14.811 6.370 -2.942 1.00 94.69 398 MET A CA 1
ATOM 3110 C C . MET A 1 398 ? -16.239 6.883 -2.736 1.00 94.69 398 MET A C 1
ATOM 3112 O O . MET A 1 398 ? -16.452 7.855 -2.006 1.00 94.69 398 MET A O 1
ATOM 3116 N N . TRP A 1 399 ? -17.223 6.198 -3.320 1.00 94.50 399 TRP A N 1
ATOM 3117 C CA . TRP A 1 399 ? -18.634 6.528 -3.155 1.00 94.50 399 TRP A CA 1
ATOM 3118 C C . TRP A 1 399 ? -19.100 6.380 -1.701 1.00 94.50 399 TRP A C 1
ATOM 3120 O O . TRP A 1 399 ? -19.766 7.267 -1.160 1.00 94.50 399 TRP A O 1
ATOM 3130 N N . ARG A 1 400 ? -18.744 5.267 -1.048 1.00 94.19 400 ARG A N 1
ATOM 3131 C CA . ARG A 1 400 ? -19.280 4.877 0.268 1.00 94.19 400 ARG A CA 1
ATOM 3132 C C . ARG A 1 400 ? -18.545 5.485 1.463 1.00 94.19 400 ARG A C 1
ATOM 3134 O O . ARG A 1 400 ? -19.132 5.537 2.542 1.00 94.19 400 ARG A O 1
ATOM 3141 N N . LEU A 1 401 ? -17.287 5.881 1.306 1.00 94.44 401 LEU A N 1
ATOM 3142 C CA . LEU A 1 401 ? -16.451 6.394 2.392 1.00 94.44 401 LEU A CA 1
ATOM 3143 C C . LEU A 1 401 ? -16.816 7.830 2.793 1.00 94.44 401 LEU A C 1
ATOM 3145 O O . LEU A 1 401 ? -17.284 8.622 1.972 1.00 94.44 401 LEU A O 1
ATOM 3149 N N . ASP A 1 402 ? -16.544 8.169 4.058 1.00 93.12 402 ASP A N 1
ATOM 3150 C CA . ASP A 1 402 ? -16.552 9.555 4.534 1.00 93.12 402 ASP A CA 1
ATOM 3151 C C . ASP A 1 402 ? -15.346 10.340 3.979 1.00 93.12 402 ASP A C 1
ATOM 3153 O O . ASP A 1 402 ? -14.467 9.794 3.309 1.00 93.12 402 ASP A O 1
ATOM 3157 N N . TRP A 1 403 ? -15.286 11.647 4.254 1.00 91.44 403 TRP A N 1
ATOM 3158 C CA . TRP A 1 403 ? -14.212 12.504 3.736 1.00 91.44 403 TRP A CA 1
ATOM 3159 C C . TRP A 1 403 ? -12.812 12.045 4.170 1.00 91.44 403 TRP A C 1
ATOM 3161 O O . TRP A 1 403 ? -11.877 12.079 3.374 1.00 91.44 403 TRP A O 1
ATOM 3171 N N . ARG A 1 404 ? -12.674 11.533 5.403 1.00 94.44 404 ARG A N 1
ATOM 3172 C CA . ARG A 1 404 ? -11.411 10.968 5.908 1.00 94.44 404 ARG A CA 1
ATOM 3173 C C . ARG A 1 404 ? -11.002 9.735 5.101 1.00 94.44 404 ARG A C 1
ATOM 3175 O O . ARG A 1 404 ? -9.845 9.636 4.691 1.00 94.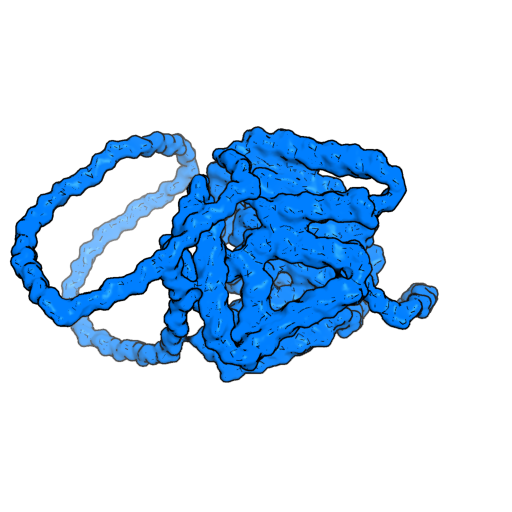44 404 ARG A O 1
ATOM 3182 N N . GLY A 1 405 ? -11.941 8.828 4.834 1.00 95.38 405 GLY A N 1
ATOM 3183 C CA . GLY A 1 405 ? -11.713 7.663 3.981 1.00 95.38 405 GLY A CA 1
ATOM 3184 C C . GLY A 1 405 ? -11.339 8.036 2.545 1.00 95.38 405 GLY A C 1
ATOM 3185 O O . GLY A 1 405 ? -10.380 7.483 2.013 1.00 95.38 405 GLY A O 1
ATOM 3186 N N . ARG A 1 406 ? -12.023 9.017 1.942 1.00 95.88 406 ARG A N 1
ATOM 3187 C CA . ARG A 1 406 ? -11.731 9.501 0.578 1.00 95.88 406 ARG A CA 1
ATOM 3188 C C . ARG A 1 406 ? -10.343 10.127 0.464 1.00 95.88 406 ARG A C 1
ATOM 3190 O O . ARG A 1 406 ? -9.594 9.763 -0.435 1.00 95.88 406 ARG A O 1
ATOM 3197 N N . ILE A 1 407 ? -9.972 11.007 1.400 1.00 95.94 407 ILE A N 1
ATOM 3198 C CA . ILE A 1 407 ? -8.615 11.576 1.465 1.00 95.94 407 ILE A CA 1
ATOM 3199 C C . ILE A 1 407 ? -7.584 10.459 1.625 1.00 95.94 407 ILE A C 1
ATOM 3201 O O . ILE A 1 407 ? -6.572 10.456 0.932 1.00 95.94 407 ILE A O 1
ATOM 3205 N N . SER A 1 408 ? -7.842 9.491 2.507 1.00 96.88 408 SER A N 1
ATOM 3206 C CA . SER A 1 408 ? -6.907 8.384 2.722 1.00 96.88 408 SER A CA 1
ATOM 3207 C C . SER A 1 408 ? -6.722 7.541 1.462 1.00 96.88 408 SER A C 1
ATOM 3209 O O . SER A 1 408 ? -5.602 7.155 1.144 1.00 96.88 408 SER A O 1
ATOM 3211 N N . LEU A 1 409 ? -7.801 7.289 0.717 1.00 95.81 409 LEU A N 1
ATOM 3212 C CA . LEU A 1 409 ? -7.746 6.548 -0.540 1.00 95.81 409 LEU A CA 1
ATOM 3213 C C . LEU A 1 409 ? -7.017 7.333 -1.643 1.00 95.81 409 LEU A C 1
ATOM 3215 O O . LEU A 1 409 ? -6.228 6.743 -2.374 1.00 95.81 409 LEU A O 1
ATOM 3219 N N . LEU A 1 410 ? -7.200 8.656 -1.714 1.00 95.94 410 LEU A N 1
ATOM 3220 C CA . LEU A 1 410 ? -6.436 9.533 -2.609 1.00 95.94 410 LEU A CA 1
ATOM 3221 C C . LEU A 1 410 ? -4.933 9.499 -2.293 1.00 95.94 410 LEU A C 1
ATOM 3223 O O . LEU A 1 410 ? -4.114 9.335 -3.193 1.00 95.94 410 LEU A O 1
ATOM 3227 N N . VAL A 1 411 ? -4.567 9.628 -1.017 1.00 96.69 411 VAL A N 1
ATOM 3228 C CA . VAL A 1 411 ? -3.165 9.598 -0.570 1.00 96.69 411 VAL A CA 1
ATOM 3229 C C . VAL A 1 411 ? -2.533 8.233 -0.851 1.00 96.69 411 VAL A C 1
ATOM 3231 O O . VAL A 1 411 ? -1.414 8.177 -1.357 1.00 96.69 411 VAL A O 1
ATOM 3234 N N . ALA A 1 412 ? -3.258 7.138 -0.597 1.00 94.88 412 ALA A N 1
ATOM 3235 C CA . ALA A 1 412 ? -2.842 5.795 -1.003 1.00 94.88 412 ALA A CA 1
ATOM 3236 C C . ALA A 1 412 ? -2.656 5.695 -2.529 1.00 94.88 412 ALA A C 1
ATOM 3238 O O . ALA A 1 412 ? -1.693 5.083 -2.984 1.00 94.88 412 ALA A O 1
ATOM 3239 N N . GLY A 1 413 ? -3.534 6.357 -3.293 1.00 92.62 413 GLY A N 1
ATOM 3240 C CA . GLY A 1 413 ? -3.441 6.598 -4.736 1.00 92.62 413 GLY A CA 1
ATOM 3241 C C . GLY A 1 413 ? -2.064 7.088 -5.185 1.00 92.62 413 GLY A C 1
ATOM 3242 O O . GLY A 1 413 ? -1.410 6.488 -6.039 1.00 92.62 413 GLY A O 1
ATOM 3243 N N . ILE A 1 414 ? -1.614 8.178 -4.565 1.00 92.94 414 ILE A N 1
ATOM 3244 C CA . ILE A 1 414 ? -0.345 8.847 -4.879 1.00 92.94 414 ILE A CA 1
ATOM 3245 C C . ILE A 1 414 ? 0.846 8.004 -4.408 1.00 92.94 414 ILE A C 1
ATOM 3247 O O . ILE A 1 414 ? 1.788 7.785 -5.169 1.00 92.94 414 ILE A O 1
ATOM 3251 N N . ALA A 1 415 ? 0.793 7.483 -3.178 1.00 91.00 415 ALA A N 1
ATOM 3252 C CA . ALA A 1 415 ? 1.860 6.652 -2.620 1.00 91.00 415 ALA A CA 1
ATOM 3253 C C . ALA A 1 415 ? 2.065 5.357 -3.423 1.00 91.00 415 ALA A C 1
ATOM 3255 O O . ALA A 1 415 ? 3.184 4.869 -3.542 1.00 91.00 415 ALA A O 1
ATOM 3256 N N . GLY A 1 416 ? 1.006 4.830 -4.045 1.00 86.88 416 GLY A N 1
ATOM 3257 C CA . GLY A 1 416 ? 1.076 3.638 -4.888 1.00 86.88 416 GLY A CA 1
ATOM 3258 C C . GLY A 1 416 ? 1.866 3.789 -6.188 1.00 86.88 416 GLY A C 1
ATOM 3259 O O . GLY A 1 416 ? 2.145 2.794 -6.852 1.00 86.88 416 GLY A O 1
ATOM 3260 N N . LEU A 1 417 ? 2.285 5.008 -6.536 1.00 83.94 417 LEU A N 1
ATOM 3261 C CA . LEU A 1 417 ? 3.226 5.259 -7.632 1.00 83.94 417 LEU A CA 1
ATOM 3262 C C . LEU A 1 417 ? 4.680 4.954 -7.241 1.00 83.94 417 LEU A C 1
ATOM 3264 O O . LEU A 1 417 ? 5.549 4.848 -8.105 1.00 83.94 417 LEU A O 1
ATOM 3268 N N . ALA A 1 418 ? 4.963 4.858 -5.942 1.00 79.12 418 ALA A N 1
ATOM 3269 C CA . ALA A 1 418 ? 6.304 4.770 -5.388 1.00 79.12 418 ALA A CA 1
ATOM 3270 C C . ALA A 1 418 ? 6.895 3.341 -5.339 1.00 79.12 418 ALA A C 1
ATOM 3272 O O . ALA A 1 418 ? 8.061 3.191 -5.740 1.00 79.12 418 ALA A O 1
ATOM 3273 N N . PRO A 1 419 ? 6.177 2.298 -4.877 1.00 74.56 419 PRO A N 1
ATOM 3274 C CA . PRO A 1 419 ? 6.705 0.935 -4.832 1.00 74.56 419 PRO A CA 1
ATOM 3275 C C . PRO A 1 419 ? 6.761 0.303 -6.228 1.00 74.56 419 PRO A C 1
ATOM 3277 O O . PRO A 1 419 ? 6.107 0.757 -7.166 1.00 74.56 419 PRO A O 1
ATOM 3280 N N . SER A 1 420 ? 7.566 -0.751 -6.372 1.00 70.31 420 SER A N 1
ATOM 3281 C CA . SER A 1 420 ? 7.675 -1.505 -7.634 1.00 70.31 420 SER A CA 1
ATOM 3282 C C . SER A 1 420 ? 6.436 -2.346 -7.944 1.00 70.31 420 SER A C 1
ATOM 3284 O O . SER A 1 420 ? 6.234 -2.691 -9.100 1.00 70.31 420 SER A O 1
ATOM 3286 N N . SER A 1 421 ? 5.651 -2.694 -6.923 1.00 77.94 421 SER A N 1
ATOM 3287 C CA . SER A 1 421 ? 4.323 -3.305 -7.011 1.00 77.94 421 SER A CA 1
ATOM 3288 C C . SER A 1 421 ? 3.726 -3.339 -5.606 1.00 77.94 421 SER A C 1
ATOM 3290 O O . SER A 1 421 ? 4.434 -3.608 -4.630 1.00 77.94 421 SER A O 1
ATOM 3292 N N . MET A 1 422 ? 2.431 -3.039 -5.473 1.00 81.44 422 MET A N 1
ATOM 3293 C CA . MET A 1 422 ? 1.750 -3.147 -4.174 1.00 81.44 422 MET A CA 1
ATOM 3294 C C . MET A 1 422 ? 1.065 -4.497 -3.969 1.00 81.44 422 MET A C 1
ATOM 3296 O O . MET A 1 422 ? 0.528 -4.751 -2.890 1.00 81.44 422 MET A O 1
ATOM 3300 N N . VAL A 1 423 ? 1.121 -5.393 -4.958 1.00 84.19 423 VAL A N 1
ATOM 3301 C CA . VAL A 1 423 ? 0.512 -6.727 -4.877 1.00 84.19 423 VAL A CA 1
ATOM 3302 C C . VAL A 1 423 ? 1.078 -7.507 -3.690 1.00 84.19 423 VAL A C 1
ATOM 3304 O O . VAL A 1 423 ? 0.322 -8.067 -2.902 1.00 84.19 423 VAL A O 1
ATOM 3307 N N . TYR A 1 424 ? 2.391 -7.450 -3.477 1.00 78.88 424 TYR A N 1
ATOM 3308 C CA . TYR A 1 424 ? 3.058 -8.067 -2.325 1.00 78.88 424 TYR A CA 1
ATOM 3309 C C . TYR A 1 424 ? 3.215 -7.122 -1.117 1.00 78.88 424 TYR A C 1
ATOM 3311 O O . TYR A 1 424 ? 3.823 -7.491 -0.106 1.00 78.88 424 TYR A O 1
ATOM 3319 N N . PHE A 1 425 ? 2.692 -5.895 -1.187 1.00 87.25 425 PHE A N 1
ATOM 3320 C CA . PHE A 1 425 ? 2.938 -4.854 -0.193 1.00 87.25 425 PHE A CA 1
ATOM 3321 C C . PHE A 1 425 ? 1.873 -4.842 0.908 1.00 87.25 425 PHE A C 1
ATOM 3323 O O . PHE A 1 425 ? 0.835 -4.188 0.827 1.00 87.25 425 PHE A O 1
ATOM 3330 N N . GLN A 1 426 ? 2.144 -5.577 1.982 1.00 89.06 426 GLN A N 1
ATOM 3331 C CA . GLN A 1 426 ? 1.176 -5.836 3.053 1.00 89.06 426 GLN A CA 1
ATOM 3332 C C . GLN A 1 426 ? 0.592 -4.595 3.759 1.00 89.06 426 GLN A C 1
ATOM 3334 O O . GLN A 1 426 ? -0.603 -4.628 4.072 1.00 89.06 426 GLN A O 1
ATOM 3339 N N . PRO A 1 427 ? 1.331 -3.482 3.974 1.00 92.06 427 PRO A N 1
ATOM 3340 C CA . PRO A 1 427 ? 0.748 -2.268 4.553 1.00 92.06 427 PRO A CA 1
ATOM 3341 C C . PRO A 1 427 ? -0.453 -1.731 3.777 1.00 92.06 427 PRO A C 1
ATOM 3343 O O . PRO A 1 427 ? -1.421 -1.281 4.392 1.00 92.06 427 PRO A O 1
ATOM 3346 N N . PHE A 1 428 ? -0.429 -1.831 2.446 1.00 93.69 428 PHE A N 1
ATOM 3347 C CA . PHE A 1 428 ? -1.552 -1.431 1.607 1.00 93.69 428 PHE A CA 1
ATOM 3348 C C . PHE A 1 428 ? -2.791 -2.287 1.854 1.00 93.69 428 PHE A C 1
ATOM 3350 O O . PHE A 1 428 ? -3.883 -1.760 2.059 1.00 93.69 428 PHE A O 1
ATOM 3357 N N . TRP A 1 429 ? -2.625 -3.607 1.864 1.00 94.38 429 TRP A N 1
ATOM 3358 C CA . TRP A 1 429 ? -3.733 -4.532 2.063 1.00 94.38 429 TRP A CA 1
ATOM 3359 C C . TRP A 1 429 ? -4.360 -4.378 3.448 1.00 94.38 429 TRP A C 1
ATOM 3361 O O . TRP A 1 429 ? -5.581 -4.290 3.569 1.00 94.38 429 TRP A O 1
ATOM 3371 N N . ILE A 1 430 ? -3.538 -4.246 4.492 1.00 95.44 430 ILE A N 1
ATOM 3372 C CA . ILE A 1 430 ? -4.019 -3.947 5.846 1.00 95.44 430 ILE A CA 1
ATOM 3373 C C . ILE A 1 430 ? -4.776 -2.620 5.867 1.00 95.44 430 ILE A C 1
ATOM 3375 O O . ILE A 1 430 ? -5.869 -2.555 6.433 1.00 95.44 430 ILE A O 1
ATOM 3379 N N . PHE A 1 431 ? -4.236 -1.578 5.230 1.00 96.50 431 PHE A N 1
ATOM 3380 C CA . PHE A 1 431 ? -4.923 -0.300 5.083 1.00 96.50 431 PHE A CA 1
ATOM 3381 C C . PHE A 1 431 ? -6.282 -0.451 4.392 1.00 96.50 431 PHE A C 1
ATOM 3383 O O . PHE A 1 431 ? -7.259 0.091 4.897 1.00 96.50 431 PHE A O 1
ATOM 3390 N N . LEU A 1 432 ? -6.378 -1.215 3.300 1.00 96.62 432 LEU A N 1
ATOM 3391 C CA . LEU A 1 432 ? -7.639 -1.468 2.596 1.00 96.62 432 LEU A CA 1
ATOM 3392 C C . LEU A 1 432 ? -8.679 -2.116 3.525 1.00 96.62 432 LEU A C 1
ATOM 3394 O O . LEU A 1 432 ? -9.850 -1.736 3.517 1.00 96.62 432 LEU A O 1
ATOM 3398 N N . GLY A 1 433 ? -8.238 -3.035 4.385 1.00 96.25 433 GLY A N 1
ATOM 3399 C CA . GLY A 1 433 ? -9.044 -3.610 5.460 1.00 96.25 433 GLY A CA 1
ATOM 3400 C C . GLY A 1 433 ? -9.532 -2.584 6.482 1.00 96.25 433 GLY A C 1
ATOM 3401 O O . GLY A 1 433 ? -10.724 -2.498 6.782 1.00 96.25 433 GLY A O 1
ATOM 3402 N N . VAL A 1 434 ? -8.616 -1.770 7.009 1.00 96.06 434 VAL A N 1
ATOM 3403 C CA . VAL A 1 434 ? -8.935 -0.692 7.961 1.00 96.06 434 VAL A CA 1
ATOM 3404 C C . VAL A 1 434 ? -9.897 0.323 7.331 1.00 96.06 434 VAL A C 1
ATOM 3406 O O . VAL A 1 434 ? -10.839 0.768 7.981 1.00 96.06 434 VAL A O 1
ATOM 3409 N N . LEU A 1 435 ? -9.716 0.642 6.051 1.00 96.12 435 LEU A N 1
ATOM 3410 C CA . LEU A 1 435 ? -10.592 1.511 5.272 1.00 96.12 435 LEU A CA 1
ATOM 3411 C C . LEU A 1 435 ? -11.990 0.899 5.118 1.00 96.12 435 LEU A C 1
ATOM 3413 O O . LEU A 1 435 ? -12.993 1.573 5.339 1.00 96.12 435 LEU A O 1
ATOM 3417 N N . ALA A 1 436 ? -12.089 -0.397 4.825 1.00 95.06 436 ALA A N 1
ATOM 3418 C CA . ALA A 1 436 ? -13.375 -1.087 4.780 1.00 95.06 436 ALA A CA 1
ATOM 3419 C C . ALA A 1 436 ? -14.095 -1.058 6.141 1.00 95.06 436 ALA A C 1
ATOM 3421 O O . ALA A 1 436 ? -15.326 -0.937 6.196 1.00 95.06 436 ALA A O 1
ATOM 3422 N N . ALA A 1 437 ? -13.354 -1.095 7.253 1.00 93.38 437 ALA A N 1
ATOM 3423 C CA . ALA A 1 437 ? -13.911 -1.001 8.602 1.00 93.38 437 ALA A CA 1
ATOM 3424 C C . ALA A 1 437 ? -14.558 0.364 8.911 1.00 93.38 437 ALA A C 1
ATOM 3426 O O . ALA A 1 437 ? -15.419 0.427 9.791 1.00 93.38 437 ALA A O 1
ATOM 3427 N N . THR A 1 438 ? -14.232 1.433 8.174 1.00 92.56 438 THR A N 1
ATOM 3428 C CA . THR A 1 438 ? -14.848 2.761 8.367 1.00 92.56 438 THR A CA 1
ATOM 3429 C C . THR A 1 438 ? -16.125 2.979 7.555 1.00 92.56 438 THR A C 1
ATOM 3431 O O . THR A 1 438 ? -16.836 3.953 7.794 1.00 92.56 438 THR A O 1
ATOM 3434 N N . LEU A 1 439 ? -16.476 2.064 6.640 1.00 91.69 439 LEU A N 1
ATOM 3435 C CA . LEU A 1 439 ? -17.702 2.168 5.840 1.00 91.69 439 LEU A CA 1
ATOM 3436 C C . LEU A 1 439 ? -18.972 2.331 6.715 1.00 91.69 439 LEU A C 1
ATOM 3438 O O . LEU A 1 439 ? -19.091 1.692 7.768 1.00 91.69 439 LEU A O 1
ATOM 3442 N N . PRO A 1 440 ? -19.969 3.122 6.279 1.00 82.69 440 PRO A N 1
ATOM 3443 C CA . PRO A 1 440 ? -21.218 3.282 7.017 1.00 82.69 440 PRO A CA 1
ATOM 3444 C C . PRO A 1 440 ? -22.013 1.970 7.081 1.00 82.69 440 PRO A C 1
ATOM 3446 O O . PRO A 1 440 ? -22.323 1.364 6.047 1.00 82.69 440 PRO A O 1
ATOM 3449 N N . THR A 1 441 ? -22.397 1.538 8.284 1.00 73.56 441 THR A N 1
ATOM 3450 C CA . THR A 1 441 ? -23.302 0.397 8.497 1.00 73.56 441 THR A CA 1
ATOM 3451 C C . THR A 1 441 ? -24.761 0.840 8.498 1.00 73.56 441 THR A C 1
ATOM 3453 O O . THR A 1 441 ? -25.134 1.750 9.225 1.00 73.56 441 THR A O 1
ATOM 3456 N N . LYS A 1 442 ? -25.610 0.149 7.719 1.00 56.47 442 LYS A N 1
ATOM 3457 C CA . LYS A 1 442 ? -27.067 0.394 7.656 1.00 56.47 442 LYS A CA 1
ATOM 3458 C C . LYS A 1 442 ? -27.829 0.020 8.940 1.00 56.47 442 LYS A C 1
ATOM 3460 O O . LYS A 1 442 ? -29.014 0.310 9.029 1.00 56.47 442 LYS A O 1
ATOM 3465 N N . ARG A 1 443 ? -27.188 -0.621 9.923 1.00 44.41 443 ARG A N 1
ATOM 3466 C CA . ARG A 1 443 ? -27.793 -0.872 11.236 1.00 44.41 443 ARG A CA 1
ATOM 3467 C C . ARG A 1 443 ? -27.275 0.166 12.234 1.00 44.41 443 ARG A C 1
ATOM 3469 O O . ARG A 1 443 ? -26.060 0.191 12.452 1.00 44.41 443 ARG A O 1
ATOM 3476 N N . PRO A 1 444 ? -28.155 0.979 12.849 1.00 38.44 444 PRO A N 1
ATOM 3477 C CA . PRO A 1 444 ? -27.815 1.636 14.100 1.00 38.44 444 PRO A CA 1
ATOM 3478 C C . PRO A 1 444 ? -27.390 0.553 15.090 1.00 38.44 444 PRO A C 1
ATOM 3480 O O . PRO A 1 444 ? -27.896 -0.571 15.034 1.00 38.44 444 PRO A O 1
ATOM 3483 N N . ALA A 1 445 ? -26.434 0.875 15.956 1.00 39.62 445 ALA A N 1
ATOM 3484 C CA . ALA A 1 445 ? -26.013 0.001 17.034 1.00 39.62 445 ALA A CA 1
ATOM 3485 C C . ALA A 1 445 ? -27.250 -0.473 17.813 1.00 39.62 445 ALA A C 1
ATOM 3487 O O . ALA A 1 445 ? -27.834 0.281 18.588 1.00 39.62 445 ALA A O 1
ATOM 3488 N N . ILE A 1 446 ? -27.657 -1.725 17.599 1.00 38.53 446 ILE A N 1
ATOM 3489 C CA . ILE A 1 446 ? -28.458 -2.441 18.582 1.00 38.53 446 ILE A CA 1
ATOM 3490 C C . ILE A 1 446 ? -27.529 -2.531 19.785 1.00 38.53 446 ILE A C 1
ATOM 3492 O O . ILE A 1 446 ? -26.537 -3.252 19.743 1.00 38.53 446 ILE A O 1
ATOM 3496 N N . SER A 1 447 ? -27.787 -1.647 20.749 1.00 38.12 447 SER A N 1
ATOM 3497 C CA . SER A 1 447 ? -27.271 -1.602 22.111 1.00 38.12 447 SER A CA 1
ATOM 3498 C C . SER A 1 447 ? -26.173 -2.629 22.409 1.00 38.12 447 SER A C 1
ATOM 3500 O O . SER A 1 447 ? -26.440 -3.814 22.607 1.00 38.12 447 SER A O 1
ATOM 3502 N N . GLN A 1 448 ? -24.935 -2.146 22.531 1.00 38.38 448 GLN A N 1
ATOM 3503 C CA . GLN A 1 448 ? -23.790 -2.895 23.062 1.00 38.38 448 GLN A CA 1
ATOM 3504 C C . GLN A 1 448 ? -24.028 -3.488 24.470 1.00 38.38 448 GLN A C 1
ATOM 3506 O O . GLN A 1 448 ? -23.176 -4.223 24.948 1.00 38.38 448 GLN A O 1
ATOM 3511 N N . ARG A 1 449 ? -25.181 -3.259 25.122 1.00 34.66 449 ARG A N 1
ATOM 3512 C CA . ARG A 1 449 ? -25.521 -3.877 26.415 1.00 34.66 449 ARG A CA 1
ATOM 3513 C C . ARG A 1 449 ? -25.824 -5.378 26.361 1.00 34.66 449 ARG A C 1
ATOM 3515 O O . ARG A 1 449 ? -25.866 -5.992 27.415 1.00 34.66 449 ARG A O 1
ATOM 3522 N N . ALA A 1 450 ? -26.038 -5.977 25.188 1.00 36.22 450 ALA A N 1
ATOM 3523 C CA . ALA A 1 450 ? -26.419 -7.395 25.107 1.00 36.22 450 ALA A CA 1
ATOM 3524 C C . ALA A 1 450 ? -25.236 -8.378 24.989 1.00 36.22 450 ALA A C 1
ATOM 3526 O O . ALA A 1 450 ? -25.450 -9.582 25.042 1.00 36.22 450 ALA A O 1
ATOM 3527 N N . VAL A 1 451 ? -23.999 -7.895 24.805 1.00 39.28 451 VAL A N 1
ATOM 3528 C CA . VAL A 1 451 ? -22.816 -8.767 24.618 1.00 39.28 451 VAL A CA 1
ATOM 3529 C C . VAL A 1 451 ? -21.919 -8.813 25.861 1.00 39.28 451 VAL A C 1
ATOM 3531 O O . VAL A 1 451 ? -21.113 -9.724 25.984 1.00 39.28 451 VAL A O 1
ATOM 3534 N N . ASP A 1 452 ? -22.121 -7.918 26.830 1.00 36.81 452 ASP A N 1
ATOM 3535 C CA . ASP A 1 452 ? -21.394 -7.932 28.109 1.00 36.81 452 ASP A CA 1
ATOM 3536 C C . ASP A 1 452 ? -22.067 -8.822 29.180 1.00 36.81 452 ASP A C 1
ATOM 3538 O O . ASP A 1 452 ? -21.760 -8.700 30.363 1.00 36.81 452 ASP A O 1
ATOM 3542 N N . GLN A 1 453 ? -22.995 -9.711 28.796 1.00 32.56 453 GLN A N 1
ATOM 3543 C CA . GLN A 1 453 ? -23.712 -10.593 29.735 1.00 32.56 453 GLN A CA 1
ATOM 3544 C C . GLN A 1 453 ? -23.525 -12.104 29.513 1.00 32.56 453 GLN A C 1
ATOM 3546 O O . GLN A 1 453 ? -24.157 -12.873 30.234 1.00 32.56 453 GLN A O 1
ATOM 3551 N N . HIS A 1 454 ? -22.644 -12.555 28.609 1.00 34.19 454 HIS A N 1
ATOM 3552 C CA . HIS A 1 454 ? -22.349 -13.989 28.451 1.00 34.19 454 HIS A CA 1
ATOM 3553 C C . HIS A 1 454 ? -20.875 -14.297 28.206 1.00 34.19 454 HIS A C 1
ATOM 3555 O O . HIS A 1 454 ? -20.280 -13.689 27.285 1.00 34.19 454 HIS A O 1
#

Secondary structure (DSSP, 8-state):
-HHHHHHHHH---S--SSS--HHHHHHHHHHHHHHH-HHHHHHHHT-TTHHHHHHHHHHHHHHGGG-S-HHHHHHHHHHHHHHHHHHHHHHHHHTSSS--TTHHHHHHHHHHHHHHSTHHHHHHT-----TTSTT--SSSSSTTHHHHHHHHHHHHHHHHHSS--HHHHHHHHHHHHHTT-HHHHHHHHHHHHHIIIII--S-HHHHHHHHHHHHHHHHHHHGGG-SS---S----EEEEPPPPPP--TT-PPP--PPPP----PPPP--PPPPPP-------PPPPP-PPPPP-----PPPPP----PPPPPPP--SEEEE-STT-HHHHHHHHHHHHHHHHHHH--HHHHHH-S-TTT--PPPTTT--S----S-HHHHHHHHHTHHHHHHHHHHHHHS-HHHHHHHHHHHHHTTSSS-STT-HHHHHHHHHHHHTSPPSS----GGGTTT-

Mean predicted aligned error: 13.06 Å

pLDDT: mean 75.43, std 21.96, range [23.58, 97.19]

Sequence (454 aa):
MLAAFALCLAGSSIYVPYPLRPFHWGLAFFVVALAIAPSWRIAAWHTRLKLPVLILVLLLALQSLWVMADDRYTRYTMYLLIGAASAILGETIARRPKPFLFLFPGLLAYWFITAYFPAFDTWTEAQRFRPRYLLTGGVWNNINDMATALVFANLIWLLCRRRLSLLLFGACWFYALLLNRRADMAAALVLGIMYLVWLVDGDRLRERLKFLATCVLATLAALPLQSEPLHLVSLPTIQATAPPAVPSPGGIPPTHVAPPVMAAQPAMTETPPAPASGIGQTQPPAPTLAPPPGAGTHVAPAPLPETHHAPPPAPTANVSIKAQDGDESSAFRARLTMDMVAEWRAMPWWQWLTGLGAGQLNLIWPGNKAPWASPHFFWLEMFFHVGLGWFLLLGWLMWRLDWRGRISLLVAGIAGLAPSSMVYFQPFWIFLGVLAATLPTKRPAISQRAVDQH

Solvent-accessible surface area (backbone atoms only — not comparable to full-atom values): 26257 Å² total; per-residue (Å²): 85,70,65,15,53,52,22,27,60,60,26,37,51,95,63,88,60,84,76,85,50,50,30,57,56,8,49,51,39,38,54,52,37,40,72,76,32,65,74,53,34,54,45,45,71,66,38,83,56,48,64,64,50,52,51,49,53,52,49,52,61,56,42,64,79,74,64,75,39,66,72,44,22,52,55,41,45,50,29,47,51,53,26,52,49,36,15,44,51,25,21,44,51,60,70,42,92,67,85,64,69,78,49,51,66,59,53,48,50,51,50,54,51,28,10,60,38,47,62,49,27,70,72,63,72,61,79,59,54,43,94,82,46,80,60,26,22,35,59,41,72,43,68,64,36,56,35,41,41,32,49,35,52,34,43,46,43,24,71,76,66,66,44,79,50,64,67,46,45,25,52,26,50,21,47,12,59,41,68,63,33,58,38,34,40,51,19,51,49,51,49,52,52,52,36,70,75,77,52,68,80,76,68,60,66,62,54,49,50,54,50,50,51,34,52,50,53,23,47,66,64,20,59,86,62,41,80,65,85,83,70,91,75,82,70,49,49,79,42,76,46,74,75,79,77,74,78,66,95,79,72,78,79,81,88,72,82,80,76,86,85,75,90,76,82,84,82,88,81,85,82,84,84,82,85,87,80,88,84,87,85,90,78,86,86,81,84,91,77,83,86,83,84,90,82,83,94,76,84,73,80,74,79,77,79,77,83,69,67,73,72,74,83,56,63,74,53,67,55,45,66,41,53,44,96,81,39,50,68,55,21,48,35,52,50,49,51,43,22,50,51,52,47,60,72,69,52,57,75,67,35,49,53,54,12,76,22,42,47,59,78,50,37,59,28,85,89,79,62,42,85,65,35,74,51,44,40,28,75,60,45,43,31,36,41,39,7,47,54,48,57,52,51,53,50,51,45,53,70,58,35,53,73,70,50,38,53,44,52,53,30,50,57,40,24,43,56,52,33,54,50,57,59,46,33,34,41,58,26,24,33,53,10,35,52,54,50,65,43,80,69,94,64,77,82,77,61,79,75,73,65,83,77,118

Foldseek 3Di:
DLQLLLQLLLEFALDPDPDDGSNNVSLVVLVVCLVPPVLLVVLLCPFLCVVVVVLLVVLLVVLVVPDQDVVQQVSLSVLLNSLLSLLSVLQSVLLDPDPSLVCVVVSLVSLQVQLQDQPVCVVRVLPQDDPLAGSQGHRYHHSQCVLLSLLLNQLLCCLRVVAGDLVSLLSSLLSCQLVLQQLSNVLSVLLLVCCLPPRDDDDSVVVVVSNVVSNVVSNVVRVVRHSDDRDNDWAWDKDQQPDPPDPPPDDDDPPDDDDDDDDDDDDDDDDDDDDDDDDDDDDDDDDDDDDDDDDDDDDDDDDDDDPSPDQPDQQFRSMDIGTDPPPVVNSQLVRLVSSLVRVVVVDDPVCLQSALARSNRFHARPPPRHRHAQNLQAVSVVCNHGHCSVVVVLVVLCVQADPSLVSSSVSSVSSSNRDSYCSRPSSVSSSSSSSSSRGDDPDDPPDPVPPVPD